Protein AF-0000000080790139 (afdb_homodimer)

Structure (mmCIF, N/CA/C/O backbone):
data_AF-0000000080790139-model_v1
#
loop_
_entity.id
_entity.type
_entity.pdbx_description
1 polymer 'Uncharacterized protein'
#
loop_
_atom_site.group_PDB
_atom_site.id
_atom_site.type_symbol
_atom_site.label_atom_id
_atom_site.label_alt_id
_atom_site.label_comp_id
_atom_site.label_asym_id
_atom_site.label_entity_id
_atom_site.label_seq_id
_atom_site.pdbx_PDB_ins_code
_atom_site.Cartn_x
_atom_site.Cartn_y
_atom_site.Cartn_z
_atom_site.occupancy
_atom_site.B_iso_or_equiv
_atom_site.auth_seq_id
_atom_site.auth_comp_id
_atom_site.auth_asym_id
_atom_site.auth_atom_id
_atom_site.pdbx_PDB_model_num
ATOM 1 N N . MET A 1 1 ? -7.5 -1.085 -24.812 1 80 1 MET A N 1
ATOM 2 C CA . MET A 1 1 ? -7.398 -0.129 -23.719 1 80 1 MET A CA 1
ATOM 3 C C . MET A 1 1 ? -8.695 -0.076 -22.922 1 80 1 MET A C 1
ATOM 5 O O . MET A 1 1 ? -9.781 -0.096 -23.5 1 80 1 MET A O 1
ATOM 9 N N . TYR A 1 2 ? -8.594 -0.222 -21.641 1 86.31 2 TYR A N 1
ATOM 10 C CA . TYR A 1 2 ? -9.727 -0.122 -20.719 1 86.31 2 TYR A CA 1
ATOM 11 C C . TYR A 1 2 ? -9.469 0.926 -19.641 1 86.31 2 TYR A C 1
ATOM 13 O O . TYR A 1 2 ? -8.352 1.053 -19.156 1 86.31 2 TYR A O 1
ATOM 21 N N . SER A 1 3 ? -10.469 1.727 -19.391 1 89.31 3 SER A N 1
ATOM 22 C CA . SER A 1 3 ? -10.359 2.703 -18.312 1 89.31 3 SER A CA 1
ATOM 23 C C . SER A 1 3 ? -11.648 2.775 -17.5 1 89.31 3 SER A C 1
ATOM 25 O O . SER A 1 3 ? -12.727 2.49 -18.016 1 89.31 3 SER A O 1
ATOM 27 N N . THR A 1 4 ? -11.484 2.992 -16.281 1 90.75 4 THR A N 1
ATOM 28 C CA . THR A 1 4 ? -12.633 3.152 -15.383 1 90.75 4 THR A CA 1
ATOM 29 C C . THR A 1 4 ? -12.312 4.137 -14.266 1 90.75 4 THR A C 1
ATOM 31 O O . THR A 1 4 ? -11.188 4.641 -14.172 1 90.75 4 THR A O 1
ATOM 34 N N . GLU A 1 5 ? -13.375 4.438 -13.555 1 92.81 5 GLU A N 1
ATOM 35 C CA . GLU A 1 5 ? -13.234 5.34 -12.414 1 92.81 5 GLU A CA 1
ATOM 36 C C . GLU A 1 5 ? -13.875 4.754 -11.164 1 92.81 5 GLU A C 1
ATOM 38 O O . GLU A 1 5 ? -14.945 4.148 -11.234 1 92.81 5 GLU A O 1
ATOM 43 N N . LEU A 1 6 ? -13.125 4.895 -10.086 1 91.31 6 LEU A N 1
ATOM 44 C CA . LEU A 1 6 ? -13.609 4.457 -8.773 1 91.31 6 LEU A CA 1
ATOM 45 C C . LEU A 1 6 ? -13.508 5.586 -7.754 1 91.31 6 LEU A C 1
ATOM 47 O O . LEU A 1 6 ? -12.625 6.445 -7.859 1 91.31 6 LEU A O 1
ATOM 51 N N . VAL A 1 7 ? -14.43 5.535 -6.824 1 90.19 7 VAL A N 1
ATOM 52 C CA . VAL A 1 7 ? -14.32 6.441 -5.688 1 90.19 7 VAL A CA 1
ATOM 53 C C . VAL A 1 7 ? -13.938 5.652 -4.438 1 90.19 7 VAL A C 1
ATOM 55 O O . VAL A 1 7 ? -14.602 4.68 -4.078 1 90.19 7 VAL A O 1
ATOM 58 N N . ILE A 1 8 ? -12.891 6.043 -3.898 1 90.5 8 ILE A N 1
ATOM 59 C CA . ILE A 1 8 ? -12.383 5.398 -2.693 1 90.5 8 ILE A CA 1
ATOM 60 C C . ILE A 1 8 ? -12.508 6.348 -1.506 1 90.5 8 ILE A C 1
ATOM 62 O O . ILE A 1 8 ? -12.047 7.492 -1.565 1 90.5 8 ILE A O 1
ATOM 66 N N . ASN A 1 9 ? -13.125 5.812 -0.47 1 83.25 9 ASN A N 1
ATOM 67 C CA . ASN A 1 9 ? -13.289 6.617 0.737 1 83.25 9 ASN A CA 1
ATOM 68 C C . ASN A 1 9 ? -12.016 6.609 1.588 1 83.25 9 ASN A C 1
ATOM 70 O O . ASN A 1 9 ? -12 6.02 2.67 1 83.25 9 ASN A O 1
ATOM 74 N N . ALA A 1 10 ? -11.016 7.27 1.133 1 84.31 10 ALA A N 1
ATOM 75 C CA . ALA A 1 10 ? -9.719 7.402 1.793 1 84.31 10 ALA A CA 1
ATOM 76 C C . ALA A 1 10 ? -8.945 8.594 1.243 1 84.31 10 ALA A C 1
ATOM 78 O O . ALA A 1 10 ? -9.117 8.977 0.083 1 84.31 10 ALA A O 1
ATOM 79 N N . PRO A 1 11 ? -8.117 9.156 2.102 1 79.44 11 PRO A N 1
ATOM 80 C CA . PRO A 1 11 ? -7.27 10.234 1.588 1 79.44 11 PRO A CA 1
ATOM 81 C C . PRO A 1 11 ? -6.367 9.773 0.442 1 79.44 11 PRO A C 1
ATOM 83 O O . PRO A 1 11 ? -5.863 8.648 0.46 1 79.44 11 PRO A O 1
ATOM 86 N N . THR A 1 12 ? -6.16 10.578 -0.529 1 81.25 12 THR A N 1
ATOM 87 C CA . THR A 1 12 ? -5.43 10.25 -1.748 1 81.25 12 THR A CA 1
ATOM 88 C C . THR A 1 12 ? -4.02 9.773 -1.42 1 81.25 12 THR A C 1
ATOM 90 O O . THR A 1 12 ? -3.504 8.852 -2.061 1 81.25 12 THR A O 1
ATOM 93 N N . PHE A 1 13 ? -3.402 10.453 -0.404 1 78.94 13 PHE A N 1
ATOM 94 C CA . PHE A 1 13 ? -2.037 10.07 -0.062 1 78.94 13 PHE A CA 1
ATOM 95 C C . PHE A 1 13 ? -1.979 8.609 0.381 1 78.94 13 PHE A C 1
ATOM 97 O O . PHE A 1 13 ? -1.03 7.895 0.051 1 78.94 13 PHE A O 1
ATOM 104 N N . PHE A 1 14 ? -2.957 8.172 1.134 1 85.25 14 PHE A N 1
ATOM 105 C CA . PHE A 1 14 ? -2.979 6.789 1.594 1 85.25 14 PHE A CA 1
ATOM 106 C C . PHE A 1 14 ? -3.234 5.836 0.432 1 85.25 14 PHE A C 1
ATOM 108 O O . PHE A 1 14 ? -2.58 4.797 0.317 1 85.25 14 PHE A O 1
ATOM 115 N N . VAL A 1 15 ? -4.137 6.254 -0.451 1 88.69 15 VAL A N 1
ATOM 116 C CA . VAL A 1 15 ? -4.43 5.445 -1.629 1 88.69 15 VAL A CA 1
ATOM 117 C C . VAL A 1 15 ? -3.174 5.297 -2.484 1 88.69 15 VAL A C 1
ATOM 119 O O . VAL A 1 15 ? -2.863 4.203 -2.961 1 88.69 15 VAL A O 1
ATOM 122 N N . ARG A 1 16 ? -2.463 6.348 -2.664 1 89.25 16 ARG A N 1
ATOM 123 C CA . ARG A 1 16 ? -1.23 6.32 -3.443 1 89.25 16 ARG A CA 1
ATOM 124 C C . ARG A 1 16 ? -0.221 5.348 -2.838 1 89.25 16 ARG A C 1
ATOM 126 O O . ARG A 1 16 ? 0.409 4.57 -3.559 1 89.25 16 ARG A O 1
ATOM 133 N N . LYS A 1 17 ? -0.085 5.406 -1.497 1 88.62 17 LYS A N 1
ATOM 134 C CA . LYS A 1 17 ? 0.875 4.527 -0.835 1 88.62 17 LYS A CA 1
ATOM 135 C C . LYS A 1 17 ? 0.543 3.059 -1.091 1 88.62 17 LYS A C 1
ATOM 137 O O . LYS A 1 17 ? 1.435 2.258 -1.38 1 88.62 17 LYS A O 1
ATOM 142 N N . ILE A 1 18 ? -0.717 2.76 -0.992 1 91.69 18 ILE A N 1
ATOM 143 C CA . ILE A 1 18 ? -1.156 1.386 -1.211 1 91.69 18 ILE A CA 1
ATOM 144 C C . ILE A 1 18 ? -0.842 0.967 -2.646 1 91.69 18 ILE A C 1
ATOM 146 O O . ILE A 1 18 ? -0.324 -0.128 -2.879 1 91.69 18 ILE A O 1
ATOM 150 N N . LEU A 1 19 ? -1.04 1.888 -3.555 1 93.88 19 LEU A N 1
ATOM 151 C CA . LEU A 1 19 ? -0.885 1.569 -4.969 1 93.88 19 LEU A CA 1
ATOM 152 C C . LEU A 1 19 ? 0.586 1.576 -5.371 1 93.88 19 LEU A C 1
ATOM 154 O O . LEU A 1 19 ? 0.952 1.033 -6.418 1 93.88 19 LEU A O 1
ATOM 158 N N . MET A 1 20 ? 1.396 2.211 -4.633 1 93.5 20 MET A N 1
ATOM 159 C CA . MET A 1 20 ? 2.83 2.258 -4.902 1 93.5 20 MET A CA 1
ATOM 160 C C . MET A 1 20 ? 3.516 0.981 -4.43 1 93.5 20 MET A C 1
ATOM 162 O O . MET A 1 20 ? 4.703 0.773 -4.691 1 93.5 20 MET A O 1
ATOM 166 N N . ASP A 1 21 ? 2.824 0.181 -3.717 1 95.06 21 ASP A N 1
ATOM 167 C CA . ASP A 1 21 ? 3.35 -1.085 -3.217 1 95.06 21 ASP A CA 1
ATOM 168 C C . ASP A 1 21 ? 3.232 -2.184 -4.27 1 95.06 21 ASP A C 1
ATOM 170 O O . ASP A 1 21 ? 2.143 -2.707 -4.512 1 95.06 21 ASP A O 1
ATOM 174 N N . PRO A 1 22 ? 4.344 -2.621 -4.852 1 96.38 22 PRO A N 1
ATOM 175 C CA . PRO A 1 22 ? 4.254 -3.629 -5.91 1 96.38 22 PRO A CA 1
ATOM 176 C C . PRO A 1 22 ? 3.768 -4.984 -5.398 1 96.38 22 PRO A C 1
ATOM 178 O O . PRO A 1 22 ? 3.18 -5.762 -6.152 1 96.38 22 PRO A O 1
ATOM 181 N N . MET A 1 23 ? 4.016 -5.285 -4.109 1 96.12 23 MET A N 1
ATOM 182 C CA . MET A 1 23 ? 3.52 -6.535 -3.541 1 96.12 23 MET A CA 1
ATOM 183 C C . MET A 1 23 ? 1.999 -6.508 -3.418 1 96.12 23 MET A C 1
ATOM 185 O O . MET A 1 23 ? 1.334 -7.516 -3.672 1 96.12 23 MET A O 1
ATOM 189 N N . PHE A 1 24 ? 1.471 -5.367 -3.062 1 95.31 24 PHE A N 1
ATOM 190 C CA . PHE A 1 24 ? 0.022 -5.211 -3.006 1 95.31 24 PHE A CA 1
ATOM 191 C C . PHE A 1 24 ? -0.591 -5.344 -4.395 1 95.31 24 PHE A C 1
ATOM 193 O O . PHE A 1 24 ? -1.591 -6.043 -4.574 1 95.31 24 PHE A O 1
ATOM 200 N N . VAL A 1 25 ? 0.014 -4.652 -5.375 1 96.06 25 VAL A N 1
ATOM 201 C CA . VAL A 1 25 ? -0.519 -4.648 -6.734 1 96.06 25 VAL A CA 1
ATOM 202 C C . VAL A 1 25 ? -0.478 -6.062 -7.309 1 96.06 25 VAL A C 1
ATOM 204 O O . VAL A 1 25 ? -1.449 -6.52 -7.914 1 96.06 25 VAL A O 1
ATOM 207 N N . SER A 1 26 ? 0.612 -6.688 -7.113 1 95.69 26 SER A N 1
ATOM 208 C CA . SER A 1 26 ? 0.727 -8.062 -7.594 1 95.69 26 SER A CA 1
ATOM 209 C C . SER A 1 26 ? -0.292 -8.969 -6.914 1 95.69 26 SER A C 1
ATOM 211 O O . SER A 1 26 ? -1.008 -9.719 -7.582 1 95.69 26 SER A O 1
ATOM 213 N N . GLY A 1 27 ? -0.429 -8.906 -5.617 1 95.44 27 GLY A N 1
ATOM 214 C CA . GLY A 1 27 ? -1.361 -9.742 -4.879 1 95.44 27 GLY A CA 1
ATOM 215 C C . GLY A 1 27 ? -2.811 -9.477 -5.238 1 95.44 27 GLY A C 1
ATOM 216 O O . GLY A 1 27 ? -3.6 -10.414 -5.379 1 95.44 27 GLY A O 1
ATOM 217 N N . THR A 1 28 ? -3.123 -8.266 -5.371 1 94.81 28 THR A N 1
ATOM 218 C CA . THR A 1 28 ? -4.496 -7.871 -5.668 1 94.81 28 THR A CA 1
ATOM 219 C C . THR A 1 28 ? -4.879 -8.273 -7.09 1 94.81 28 THR A C 1
ATOM 221 O O . THR A 1 28 ? -6.039 -8.594 -7.363 1 94.81 28 THR A O 1
ATOM 224 N N . SER A 1 29 ? -3.912 -8.266 -7.969 1 92.25 29 SER A N 1
ATOM 225 C CA . SER A 1 29 ? -4.184 -8.617 -9.359 1 92.25 29 SER A CA 1
ATOM 226 C C . SER A 1 29 ? -4.598 -10.078 -9.484 1 92.25 29 SER A C 1
ATOM 228 O O . SER A 1 29 ? -5.348 -10.445 -10.391 1 92.25 29 SER A O 1
ATOM 230 N N . GLY A 1 30 ? -3.99 -10.922 -8.656 1 89.31 30 GLY A N 1
ATOM 231 C CA . GLY A 1 30 ? -4.234 -12.359 -8.734 1 89.31 30 GLY A CA 1
ATOM 232 C C . GLY A 1 30 ? -3.543 -13.023 -9.906 1 89.31 30 GLY A C 1
ATOM 233 O O . GLY A 1 30 ? -3.621 -14.242 -10.07 1 89.31 30 GLY A O 1
ATOM 234 N N . HIS A 1 31 ? -2.818 -12.273 -10.703 1 90.94 31 HIS A N 1
ATOM 235 C CA . HIS A 1 31 ? -2.287 -12.789 -11.953 1 90.94 31 HIS A CA 1
ATOM 236 C C . HIS A 1 31 ? -0.776 -12.586 -12.039 1 90.94 31 HIS A C 1
ATOM 238 O O . HIS A 1 31 ? -0.147 -12.977 -13.023 1 90.94 31 HIS A O 1
ATOM 244 N N . ILE A 1 32 ? -0.239 -11.953 -11.094 1 93.06 32 ILE A N 1
ATOM 245 C CA . ILE A 1 32 ? 1.183 -11.625 -11.078 1 93.06 32 ILE A CA 1
ATOM 246 C C . ILE A 1 32 ? 1.818 -12.141 -9.789 1 93.06 32 ILE A C 1
ATOM 248 O O . ILE A 1 32 ? 1.35 -11.828 -8.688 1 93.06 32 ILE A O 1
ATOM 252 N N . ALA A 1 33 ? 2.783 -12.898 -9.906 1 93.5 33 ALA A N 1
ATOM 253 C CA . ALA A 1 33 ? 3.568 -13.336 -8.758 1 93.5 33 ALA A CA 1
ATOM 254 C C . ALA A 1 33 ? 5.031 -12.93 -8.906 1 93.5 33 ALA A C 1
ATOM 256 O O . ALA A 1 33 ? 5.719 -13.398 -9.828 1 93.5 33 ALA A O 1
ATOM 257 N N . ILE A 1 34 ? 5.508 -12.141 -8.055 1 94.75 34 ILE A N 1
ATOM 258 C CA . ILE A 1 34 ? 6.883 -11.664 -8.125 1 94.75 34 ILE A CA 1
ATOM 259 C C . ILE A 1 34 ? 7.836 -12.766 -7.672 1 94.75 34 ILE A C 1
ATOM 261 O O . ILE A 1 34 ? 7.746 -13.25 -6.543 1 94.75 34 ILE A O 1
ATOM 265 N N . LEU A 1 35 ? 8.75 -13.094 -8.57 1 91.75 35 LEU A N 1
ATOM 266 C CA . LEU A 1 35 ? 9.656 -14.211 -8.328 1 91.75 35 LEU A CA 1
ATOM 267 C C . LEU A 1 35 ? 11.047 -13.703 -7.934 1 91.75 35 LEU A C 1
ATOM 269 O O . LEU A 1 35 ? 11.719 -14.312 -7.105 1 91.75 35 LEU A O 1
ATOM 273 N N . LYS A 1 36 ? 11.43 -12.656 -8.594 1 93.69 36 LYS A N 1
ATOM 274 C CA . LYS A 1 36 ? 12.773 -12.125 -8.398 1 93.69 36 LYS A CA 1
ATOM 275 C C . LYS A 1 36 ? 12.758 -10.609 -8.297 1 93.69 36 LYS A C 1
ATOM 277 O O . LYS A 1 36 ? 11.898 -9.945 -8.891 1 93.69 36 LYS A O 1
ATOM 282 N N . PHE A 1 37 ? 13.68 -10.102 -7.559 1 96.19 37 PHE A N 1
ATOM 283 C CA . PHE A 1 37 ? 13.844 -8.664 -7.355 1 96.19 37 PHE A CA 1
ATOM 284 C C . PHE A 1 37 ? 15.133 -8.172 -8 1 96.19 37 PHE A C 1
ATOM 286 O O . PHE A 1 37 ? 16.188 -8.766 -7.812 1 96.19 37 PHE A O 1
ATOM 293 N N . LYS A 1 38 ? 15.031 -7.148 -8.727 1 96.25 38 LYS A N 1
ATOM 294 C CA . LYS A 1 38 ? 16.234 -6.582 -9.336 1 96.25 38 LYS A CA 1
ATOM 295 C C . LYS A 1 38 ? 17.047 -5.797 -8.312 1 96.25 38 LYS A C 1
ATOM 297 O O . LYS A 1 38 ? 16.547 -4.859 -7.691 1 96.25 38 LYS A O 1
ATOM 302 N N . ASP A 1 39 ? 18.203 -6.18 -8.117 1 94.56 39 ASP A N 1
ATOM 303 C CA . ASP A 1 39 ? 19.188 -5.348 -7.422 1 94.56 39 ASP A CA 1
ATOM 304 C C . ASP A 1 39 ? 19.875 -4.383 -8.391 1 94.56 39 ASP A C 1
ATOM 306 O O . ASP A 1 39 ? 20.75 -4.781 -9.148 1 94.56 39 ASP A O 1
ATOM 310 N N . LYS A 1 40 ? 19.516 -3.273 -8.312 1 86.69 40 LYS A N 1
ATOM 311 C CA . LYS A 1 40 ? 19.984 -2.293 -9.289 1 86.69 40 LYS A CA 1
ATOM 312 C C . LYS A 1 40 ? 21.469 -1.987 -9.094 1 86.69 40 LYS A C 1
ATOM 314 O O . LYS A 1 40 ? 22.172 -1.688 -10.055 1 86.69 40 LYS A O 1
ATOM 319 N N . GLN A 1 41 ? 21.938 -2.033 -7.91 1 87.38 41 GLN A N 1
ATOM 320 C CA . GLN A 1 41 ? 23.344 -1.774 -7.633 1 87.38 41 GLN A CA 1
ATOM 321 C C . GLN A 1 41 ? 24.234 -2.867 -8.227 1 87.38 41 GLN A C 1
ATOM 323 O O . GLN A 1 41 ? 25.266 -2.572 -8.852 1 87.38 41 GLN A O 1
ATOM 328 N N . LYS A 1 42 ? 23.844 -4.051 -8.086 1 92.25 42 LYS A N 1
ATOM 329 C CA . LYS A 1 42 ? 24.625 -5.184 -8.586 1 92.25 42 LYS A CA 1
ATOM 330 C C . LYS A 1 42 ? 24.172 -5.574 -9.992 1 92.25 42 LYS A C 1
ATOM 332 O O . LYS A 1 42 ? 24.812 -6.414 -10.633 1 92.25 42 LYS A O 1
ATOM 337 N N . ASN A 1 43 ? 23.141 -5.047 -10.461 1 93.06 43 ASN A N 1
ATOM 338 C CA . ASN A 1 43 ? 22.562 -5.332 -11.766 1 93.06 43 ASN A CA 1
ATOM 339 C C . ASN A 1 43 ? 22.266 -6.82 -11.938 1 93.06 43 ASN A C 1
ATOM 341 O O . ASN A 1 43 ? 22.672 -7.434 -12.922 1 93.06 43 ASN A O 1
ATOM 345 N N . GLU A 1 44 ? 21.641 -7.395 -10.906 1 95.69 44 GLU A N 1
ATOM 346 C CA . GLU A 1 44 ? 21.25 -8.805 -10.922 1 95.69 44 GLU A CA 1
ATOM 347 C C . GLU A 1 44 ? 19.859 -9 -10.336 1 95.69 44 GLU A C 1
ATOM 349 O O . GLU A 1 44 ? 19.375 -8.164 -9.562 1 95.69 44 GLU A O 1
ATOM 354 N N . TYR A 1 45 ? 19.266 -10.055 -10.789 1 94.69 45 TYR A N 1
ATOM 355 C CA . TYR A 1 45 ? 17.984 -10.445 -10.188 1 94.69 45 TYR A CA 1
ATOM 356 C C . TYR A 1 45 ? 18.203 -11.414 -9.031 1 94.69 45 TYR A C 1
ATOM 358 O O . TYR A 1 45 ? 18.812 -12.477 -9.211 1 94.69 45 TYR A O 1
ATOM 366 N N . LEU A 1 46 ? 17.734 -10.992 -7.871 1 93.75 46 LEU A N 1
ATOM 367 C CA . LEU A 1 46 ? 17.844 -11.805 -6.664 1 93.75 46 LEU A CA 1
ATOM 368 C C . LEU A 1 46 ? 16.641 -12.734 -6.531 1 93.75 46 LEU A C 1
ATOM 370 O O . LEU A 1 46 ? 15.492 -12.312 -6.691 1 93.75 46 LEU A O 1
ATOM 374 N N . ALA A 1 47 ? 16.891 -14 -6.277 1 87.94 47 ALA A N 1
ATOM 375 C CA . ALA A 1 47 ? 15.867 -15.023 -6.078 1 87.94 47 ALA A CA 1
ATOM 376 C C . ALA A 1 47 ? 16.172 -15.883 -4.859 1 87.94 47 ALA A C 1
ATOM 378 O O . ALA A 1 47 ? 17.297 -15.875 -4.355 1 87.94 47 ALA A O 1
ATOM 379 N N . GLY A 1 48 ? 15.141 -16.578 -4.34 1 84.25 48 GLY A N 1
ATOM 380 C CA . GLY A 1 48 ? 15.359 -17.453 -3.199 1 84.25 48 GLY A CA 1
ATOM 381 C C . GLY A 1 48 ? 15.906 -16.719 -1.987 1 84.25 48 GLY A C 1
ATOM 382 O O . GLY A 1 48 ? 15.422 -15.641 -1.635 1 84.25 48 GLY A O 1
ATOM 383 N N . ASP A 1 49 ? 16.891 -17.25 -1.419 1 86 49 ASP A N 1
ATOM 384 C CA . ASP A 1 49 ? 17.438 -16.719 -0.176 1 86 49 ASP A CA 1
ATOM 385 C C . ASP A 1 49 ? 18.188 -15.414 -0.43 1 86 49 ASP A C 1
ATOM 387 O O . ASP A 1 49 ? 18.422 -14.633 0.497 1 86 49 ASP A O 1
ATOM 391 N N . LYS A 1 50 ? 18.531 -15.172 -1.631 1 90.75 50 LYS A N 1
ATOM 392 C CA . LYS A 1 50 ? 19.297 -13.977 -1.962 1 90.75 50 LYS A CA 1
ATOM 393 C C . LYS A 1 50 ? 18.422 -12.727 -1.883 1 90.75 50 LYS A C 1
ATOM 395 O O . LYS A 1 50 ? 18.938 -11.602 -1.86 1 90.75 50 LYS A O 1
ATOM 400 N N . ILE A 1 51 ? 17.156 -12.898 -1.877 1 91.12 51 ILE A N 1
ATOM 401 C CA . ILE A 1 51 ? 16.234 -11.766 -1.785 1 91.12 51 ILE A CA 1
ATOM 402 C C . ILE A 1 51 ? 16.547 -10.953 -0.532 1 91.12 51 ILE A C 1
ATOM 404 O O . ILE A 1 51 ? 16.438 -9.727 -0.54 1 91.12 51 ILE A O 1
ATOM 408 N N . ARG A 1 52 ? 16.969 -11.562 0.521 1 92.12 52 ARG A N 1
ATOM 409 C CA . ARG A 1 52 ? 17.25 -10.906 1.795 1 92.12 52 ARG A CA 1
ATOM 410 C C . ARG A 1 52 ? 18.422 -9.938 1.667 1 92.12 52 ARG A C 1
ATOM 412 O O . ARG A 1 52 ? 18.609 -9.07 2.525 1 92.12 52 ARG A O 1
ATOM 419 N N . GLU A 1 53 ? 19.125 -10.039 0.587 1 92.19 53 GLU A N 1
ATOM 420 C CA . GLU A 1 53 ? 20.281 -9.172 0.369 1 92.19 53 GLU A CA 1
ATOM 421 C C . GLU A 1 53 ? 19.859 -7.824 -0.212 1 92.19 53 GLU A C 1
ATOM 423 O O . GLU A 1 53 ? 20.672 -6.898 -0.301 1 92.19 53 GLU A O 1
ATOM 428 N N . LEU A 1 54 ? 18.656 -7.773 -0.606 1 92.31 54 LEU A N 1
ATOM 429 C CA . LEU A 1 54 ? 18.172 -6.512 -1.152 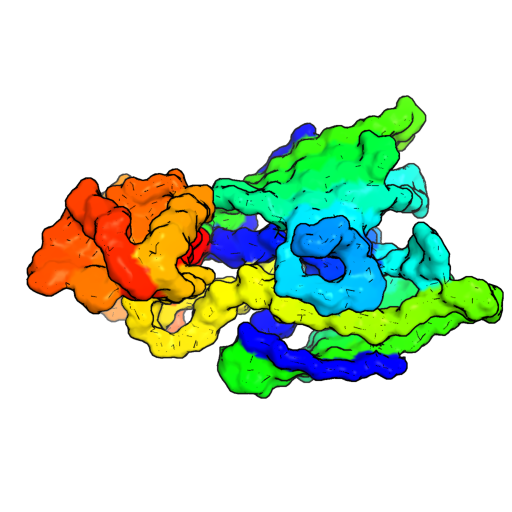1 92.31 54 LEU A CA 1
ATOM 430 C C . LEU A 1 54 ? 18.391 -5.371 -0.163 1 92.31 54 LEU A C 1
ATOM 432 O O . LEU A 1 54 ? 18.047 -5.492 1.017 1 92.31 54 LEU A O 1
ATOM 436 N N . SER A 1 55 ? 18.891 -4.25 -0.597 1 87.69 55 SER A N 1
ATOM 437 C CA . SER A 1 55 ? 19.25 -3.166 0.308 1 87.69 55 SER A CA 1
ATOM 438 C C . SER A 1 55 ? 18.328 -1.969 0.134 1 87.69 55 SER A C 1
ATOM 440 O O . SER A 1 55 ? 18.281 -1.078 0.986 1 87.69 55 SER A O 1
ATOM 442 N N . ALA A 1 56 ? 17.656 -1.927 -0.963 1 89.19 56 ALA A N 1
ATOM 443 C CA . ALA A 1 56 ? 16.703 -0.854 -1.239 1 89.19 56 ALA A CA 1
ATOM 444 C C . ALA A 1 56 ? 15.523 -1.359 -2.076 1 89.19 56 ALA A C 1
ATOM 446 O O . ALA A 1 56 ? 15.648 -2.367 -2.777 1 89.19 56 ALA A O 1
ATOM 447 N N . PRO A 1 57 ? 14.422 -0.674 -1.995 1 89.44 57 PRO A N 1
ATOM 448 C CA . PRO A 1 57 ? 13.305 -1.07 -2.854 1 89.44 57 PRO A CA 1
ATOM 449 C C . PRO A 1 57 ? 13.656 -1.026 -4.34 1 89.44 57 PRO A C 1
ATOM 451 O O . PRO A 1 57 ? 14.453 -0.185 -4.762 1 89.44 57 PRO A O 1
ATOM 454 N N . THR A 1 58 ? 13.141 -1.969 -5.039 1 93.69 58 THR A N 1
ATOM 455 C CA . THR A 1 58 ? 13.297 -1.976 -6.488 1 93.69 58 THR A CA 1
ATOM 456 C C . THR A 1 58 ? 11.945 -1.87 -7.18 1 93.69 58 THR A C 1
ATOM 458 O O . THR A 1 58 ? 10.898 -2.031 -6.543 1 93.69 58 THR A O 1
ATOM 461 N N . ASP A 1 59 ? 11.969 -1.435 -8.406 1 93.94 59 ASP A N 1
ATOM 462 C CA . ASP A 1 59 ? 10.758 -1.312 -9.219 1 93.94 59 ASP A CA 1
ATOM 463 C C . ASP A 1 59 ? 10.82 -2.221 -10.445 1 93.94 59 ASP A C 1
ATOM 465 O O . ASP A 1 59 ? 10.094 -2.01 -11.414 1 93.94 59 ASP A O 1
ATOM 469 N N . GLU A 1 60 ? 11.734 -3.094 -10.43 1 97 60 GLU A N 1
ATOM 470 C CA . GLU A 1 60 ? 11.891 -4.059 -11.516 1 97 60 GLU A CA 1
ATOM 471 C C . GLU A 1 60 ? 11.945 -5.488 -10.977 1 97 60 GLU A C 1
ATOM 473 O O . GLU A 1 60 ? 12.711 -5.781 -10.055 1 97 60 GLU A O 1
ATOM 478 N N . PHE A 1 61 ? 11.172 -6.348 -11.609 1 97.56 61 PHE A N 1
ATOM 479 C CA . PHE A 1 61 ? 11 -7.711 -11.117 1 97.56 61 PHE A CA 1
ATOM 480 C C . PHE A 1 61 ? 10.914 -8.695 -12.273 1 97.56 61 PHE A C 1
ATOM 482 O O . PHE A 1 61 ? 10.641 -8.312 -13.406 1 97.56 61 PHE A O 1
ATOM 489 N N . ILE A 1 62 ? 11.266 -9.898 -11.992 1 96.19 62 ILE A N 1
ATOM 490 C CA . ILE A 1 62 ? 10.773 -11.016 -12.789 1 96.19 62 ILE A CA 1
ATOM 491 C C . ILE A 1 62 ? 9.547 -11.625 -12.125 1 96.19 62 ILE A C 1
ATOM 493 O O . ILE A 1 62 ? 9.562 -11.93 -10.93 1 96.19 62 ILE A O 1
ATOM 497 N N . ALA A 1 63 ? 8.508 -11.711 -12.875 1 95.44 63 ALA A N 1
ATOM 498 C CA . ALA A 1 63 ? 7.246 -12.195 -12.328 1 95.44 63 ALA A CA 1
ATOM 499 C C . ALA A 1 63 ? 6.719 -13.375 -13.141 1 95.44 63 ALA A C 1
ATOM 501 O O . ALA A 1 63 ? 7.109 -13.57 -14.289 1 95.44 63 ALA A O 1
ATOM 502 N N . LEU A 1 64 ? 5.945 -14.18 -12.469 1 93.25 64 LEU A N 1
ATOM 503 C CA . LEU A 1 64 ? 5.117 -15.188 -13.133 1 93.25 64 LEU A CA 1
ATOM 504 C C . LEU A 1 64 ? 3.732 -14.625 -13.445 1 93.25 64 LEU A C 1
ATOM 506 O O . LEU A 1 64 ? 3.045 -14.133 -12.547 1 93.25 64 LEU A O 1
ATOM 510 N N . TYR A 1 65 ? 3.41 -14.68 -14.664 1 90.88 65 TYR A N 1
ATOM 511 C CA . TYR A 1 65 ? 2.066 -14.297 -15.086 1 90.88 65 TYR A CA 1
ATOM 512 C C . TYR A 1 65 ? 1.155 -15.516 -15.172 1 90.88 65 TYR A C 1
ATOM 514 O O . TYR A 1 65 ? 1.492 -16.5 -15.828 1 90.88 65 TYR A O 1
ATOM 522 N N . ILE A 1 66 ? 0.095 -15.43 -14.477 1 89.12 66 ILE A N 1
ATOM 523 C CA . ILE A 1 66 ? -0.901 -16.5 -14.398 1 89.12 66 ILE A CA 1
ATOM 524 C C . ILE A 1 66 ? -2.094 -16.156 -15.289 1 89.12 66 ILE A C 1
ATOM 526 O O . ILE A 1 66 ? -2.896 -15.281 -14.953 1 89.12 66 ILE A O 1
ATOM 530 N N . LEU A 1 67 ? -2.18 -16.812 -16.406 1 79.94 67 LEU A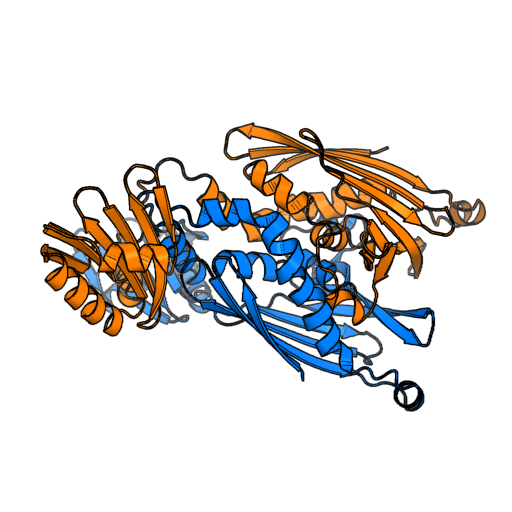 N 1
ATOM 531 C CA . LEU A 1 67 ? -3.188 -16.516 -17.406 1 79.94 67 LEU A CA 1
ATOM 532 C C . LEU A 1 67 ? -4.215 -17.625 -17.516 1 79.94 67 LEU A C 1
ATOM 534 O O . LEU A 1 67 ? -3.869 -18.812 -17.406 1 79.94 67 LEU A O 1
ATOM 538 N N . LEU A 1 68 ? -5.477 -17.219 -17.391 1 66 68 LEU A N 1
ATOM 539 C CA . LEU A 1 68 ? -6.527 -18.219 -17.516 1 66 68 LEU A CA 1
ATOM 540 C C . LEU A 1 68 ? -6.652 -18.703 -18.953 1 66 68 LEU A C 1
ATOM 542 O O . LEU A 1 68 ? -6.703 -17.891 -19.875 1 66 68 LEU A O 1
ATOM 546 N N . LYS A 1 69 ? -6.336 -19.828 -19.266 1 56.88 69 LYS A N 1
ATOM 547 C CA . LYS A 1 69 ? -6.613 -20.359 -20.594 1 56.88 69 LYS A CA 1
ATOM 548 C C . LYS A 1 69 ? -8.062 -20.812 -20.719 1 56.88 69 LYS A C 1
ATOM 550 O O . LYS A 1 69 ? -8.898 -20.469 -19.875 1 56.88 69 LYS A O 1
ATOM 555 N N . THR A 1 70 ? -8.32 -21.922 -21.547 1 47.16 70 THR A N 1
ATOM 556 C CA . THR A 1 70 ? -9.625 -22.516 -21.797 1 47.16 70 THR A CA 1
ATOM 557 C C . THR A 1 70 ? -10.188 -23.125 -20.516 1 47.16 70 THR A C 1
ATOM 559 O O . THR A 1 70 ? -9.547 -23.062 -19.453 1 47.16 70 THR A O 1
ATOM 562 N N . ASN A 1 71 ? -11.18 -24.047 -20.406 1 49.69 71 ASN A N 1
ATOM 563 C CA . ASN A 1 71 ? -12.141 -24.641 -19.484 1 49.69 71 ASN A CA 1
ATOM 564 C C . ASN A 1 71 ? -11.484 -25.031 -18.156 1 49.69 71 ASN A C 1
ATOM 566 O O . ASN A 1 71 ? -12.172 -25.391 -17.203 1 49.69 71 ASN A O 1
ATOM 570 N N . LYS A 1 72 ? -10.188 -25.203 -17.938 1 55.53 72 LYS A N 1
ATOM 571 C CA . LYS A 1 72 ? -9.836 -25.734 -16.625 1 55.53 72 LYS A CA 1
ATOM 572 C C . LYS A 1 72 ? -8.352 -25.5 -16.328 1 55.53 72 LYS A C 1
ATOM 574 O O . LYS A 1 72 ? -7.887 -25.781 -15.219 1 55.53 72 LYS A O 1
ATOM 579 N N . ASP A 1 73 ? -7.559 -24.844 -17.312 1 64.31 73 ASP A N 1
ATOM 580 C CA . ASP A 1 73 ? -6.121 -24.906 -17.062 1 64.31 73 ASP A CA 1
ATOM 581 C C . ASP A 1 73 ? -5.504 -23.5 -17.109 1 64.31 73 ASP A C 1
ATOM 583 O O . ASP A 1 73 ? -5.996 -22.625 -17.828 1 64.31 73 ASP A O 1
ATOM 587 N N . PHE A 1 74 ? -4.566 -23.203 -16.188 1 74.94 74 PHE A N 1
ATOM 588 C CA . PHE A 1 74 ? -3.801 -21.969 -16.156 1 74.94 74 PHE A CA 1
ATOM 589 C C . PHE A 1 74 ? -2.508 -22.094 -16.953 1 74.94 74 PHE A C 1
ATOM 591 O O . PHE A 1 74 ? -1.941 -23.188 -17.047 1 74.94 74 PHE A O 1
ATOM 598 N N . LYS A 1 75 ? -2.291 -21.109 -17.688 1 80.06 75 LYS A N 1
ATOM 599 C CA . LYS A 1 75 ? -0.977 -20.969 -18.312 1 80.06 75 LYS A CA 1
ATOM 600 C C . LYS A 1 75 ? -0.075 -20.047 -17.5 1 80.06 75 LYS A C 1
ATOM 602 O O . LYS A 1 75 ? -0.526 -19.016 -17 1 80.06 75 LYS A O 1
ATOM 607 N N . TYR A 1 76 ? 1.186 -20.469 -17.469 1 84.75 76 TYR A N 1
ATOM 608 C CA . TYR A 1 76 ? 2.158 -19.703 -16.688 1 84.75 76 TYR A CA 1
ATOM 609 C C . TYR A 1 76 ? 3.328 -19.266 -17.562 1 84.75 76 TYR A C 1
ATOM 611 O O . TYR A 1 76 ? 3.885 -20.062 -18.312 1 84.75 76 TYR A O 1
ATOM 619 N N . GLU A 1 77 ? 3.6 -18 -17.516 1 88.75 77 GLU A N 1
ATOM 620 C CA . GLU A 1 77 ? 4.73 -17.469 -18.266 1 88.75 77 GLU A CA 1
ATOM 621 C C . GLU A 1 77 ? 5.523 -16.469 -17.422 1 88.75 77 GLU A C 1
ATOM 623 O O . GLU A 1 77 ? 4.945 -15.586 -16.781 1 88.75 77 GLU A O 1
ATOM 628 N N . GLU A 1 78 ? 6.809 -16.641 -17.438 1 92.75 78 GLU A N 1
ATOM 629 C CA . GLU A 1 78 ? 7.645 -15.648 -16.766 1 92.75 78 GLU A CA 1
ATOM 630 C C . GLU A 1 78 ? 7.812 -14.398 -17.625 1 92.75 78 GLU A C 1
ATOM 632 O O . GLU A 1 78 ? 7.609 -14.438 -18.844 1 92.75 78 GLU A O 1
ATOM 637 N N . GLY A 1 79 ? 8.133 -13.32 -17 1 95.88 79 GLY A N 1
ATOM 638 C CA . GLY A 1 79 ? 8.383 -12.07 -17.688 1 95.88 79 GLY A CA 1
ATOM 639 C C . GLY A 1 79 ? 8.828 -10.953 -16.766 1 95.88 79 GLY A C 1
ATOM 640 O O . GLY A 1 79 ? 9.078 -11.188 -15.578 1 95.88 79 GLY A O 1
ATOM 641 N N . ILE A 1 80 ? 8.938 -9.852 -17.391 1 97.81 80 ILE A N 1
ATOM 642 C CA . ILE A 1 80 ? 9.352 -8.672 -16.641 1 97.81 80 ILE A CA 1
ATOM 643 C C . ILE A 1 80 ? 8.125 -7.969 -16.078 1 97.81 80 ILE A C 1
ATOM 645 O O . ILE A 1 80 ? 7.07 -7.926 -16.703 1 97.81 80 ILE A O 1
ATOM 649 N N . PHE A 1 81 ? 8.172 -7.523 -14.906 1 97.31 81 PHE A N 1
ATOM 650 C CA . PHE A 1 81 ? 7.211 -6.668 -14.219 1 97.31 81 PHE A CA 1
ATOM 651 C C . PHE A 1 81 ? 7.891 -5.426 -13.664 1 97.31 81 PHE A C 1
ATOM 653 O O . PHE A 1 81 ? 8.773 -5.523 -12.805 1 97.31 81 PHE A O 1
ATOM 660 N N . LYS A 1 82 ? 7.523 -4.246 -14.148 1 97.5 82 LYS A N 1
ATOM 661 C CA . LYS A 1 82 ? 8.141 -2.986 -13.75 1 97.5 82 LYS A CA 1
ATOM 662 C C . LYS A 1 82 ? 7.125 -2.047 -13.109 1 97.5 82 LYS A C 1
ATOM 664 O O . LYS A 1 82 ? 5.984 -1.958 -13.57 1 97.5 82 LYS A O 1
ATOM 669 N N . GLY A 1 83 ? 7.582 -1.387 -12.125 1 94.5 83 GLY A N 1
ATOM 670 C CA . GLY A 1 83 ? 6.773 -0.41 -11.406 1 94.5 83 GLY A CA 1
ATOM 671 C C . GLY A 1 83 ? 6.957 -0.471 -9.898 1 94.5 83 GLY A C 1
ATOM 672 O O . GLY A 1 83 ? 7.602 -1.39 -9.383 1 94.5 83 GLY A O 1
ATOM 673 N N . PRO A 1 84 ? 6.602 0.49 -9.172 1 93.88 84 PRO A N 1
ATOM 674 C CA . PRO A 1 84 ? 5.801 1.605 -9.688 1 93.88 84 PRO A CA 1
ATOM 675 C C . PRO A 1 84 ? 6.656 2.703 -10.32 1 93.88 84 PRO A C 1
ATOM 677 O O . PRO A 1 84 ? 7.742 3.01 -9.82 1 93.88 84 PRO A O 1
ATOM 680 N N . GLU A 1 85 ? 6.266 3.1 -11.508 1 91.31 85 GLU A N 1
ATOM 681 C CA . GLU A 1 85 ? 6.707 4.398 -12.008 1 91.31 85 GLU A CA 1
ATOM 682 C C . GLU A 1 85 ? 5.809 5.52 -11.492 1 91.31 85 GLU A C 1
ATOM 684 O O . GLU A 1 85 ? 4.621 5.57 -11.82 1 91.31 85 GLU A O 1
ATOM 689 N N . ILE A 1 86 ? 6.383 6.35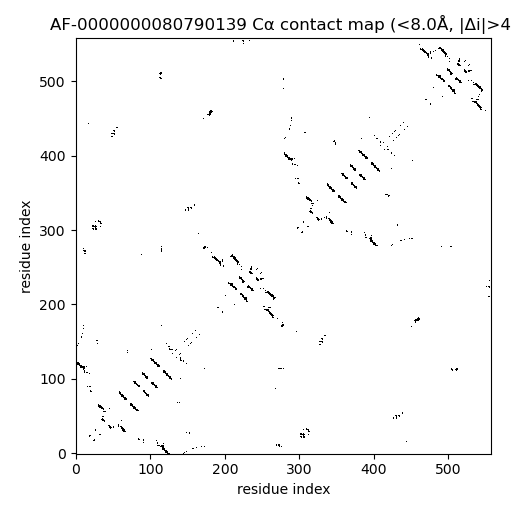2 -10.742 1 84.06 86 ILE A N 1
ATOM 690 C CA . ILE A 1 86 ? 5.566 7.293 -9.984 1 84.06 86 ILE A CA 1
ATOM 691 C C . ILE A 1 86 ? 5.73 8.695 -10.562 1 84.06 86 ILE A C 1
ATOM 693 O O . ILE A 1 86 ? 6.852 9.18 -10.734 1 84.06 86 ILE A O 1
ATOM 697 N N . THR A 1 87 ? 4.676 9.305 -10.953 1 76.5 87 THR A N 1
ATOM 698 C CA . THR A 1 87 ? 4.586 10.734 -11.227 1 76.5 87 THR A CA 1
ATOM 699 C C . THR A 1 87 ? 3.584 11.406 -10.289 1 76.5 87 THR A C 1
ATOM 701 O O . THR A 1 87 ? 2.934 10.734 -9.484 1 76.5 87 THR A O 1
ATOM 704 N N . VAL A 1 88 ? 3.441 12.664 -10.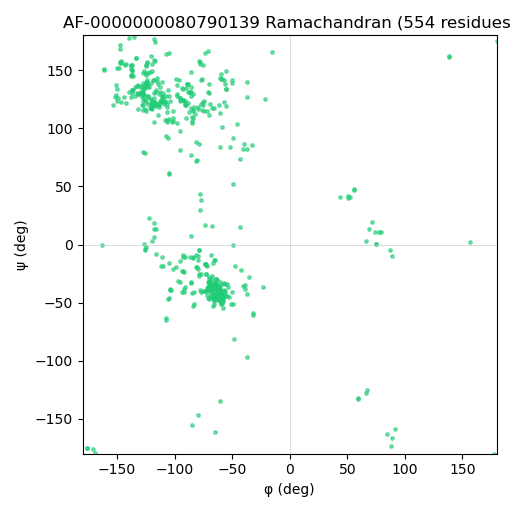375 1 68.56 88 VAL A N 1
ATOM 705 C CA . VAL A 1 88 ? 2.494 13.391 -9.539 1 68.56 88 VAL A CA 1
ATOM 706 C C . VAL A 1 88 ? 1.07 12.93 -9.852 1 68.56 88 VAL A C 1
ATOM 708 O O . VAL A 1 88 ? 0.236 12.82 -8.953 1 68.56 88 VAL A O 1
ATOM 711 N N . GLN A 1 89 ? 0.903 12.641 -11.047 1 77.19 89 GLN A N 1
ATOM 712 C CA . GLN A 1 89 ? -0.465 12.406 -11.492 1 77.19 89 GLN A CA 1
ATOM 713 C C . GLN A 1 89 ? -0.774 10.914 -11.555 1 77.19 89 GLN A C 1
ATOM 715 O O . GLN A 1 89 ? -1.94 10.516 -11.539 1 77.19 89 GLN A O 1
ATOM 720 N N . SER A 1 90 ? 0.368 10.172 -11.602 1 86.44 90 SER A N 1
ATOM 721 C CA . SER A 1 90 ? 0.016 8.789 -11.914 1 86.44 90 SER A CA 1
ATOM 722 C C . SER A 1 90 ? 1.01 7.812 -11.297 1 86.44 90 SER A C 1
ATOM 724 O O . SER A 1 90 ? 2.131 8.195 -10.953 1 86.44 90 SER A O 1
ATOM 726 N N . ILE A 1 91 ? 0.608 6.645 -11 1 92.44 91 ILE A N 1
ATOM 727 C CA . ILE A 1 91 ? 1.376 5.453 -10.648 1 92.44 91 ILE A CA 1
ATOM 728 C C . ILE A 1 91 ? 1.208 4.391 -11.734 1 92.44 91 ILE A C 1
ATOM 730 O O . ILE A 1 91 ? 0.091 3.941 -12 1 92.44 91 ILE A O 1
ATOM 734 N N . LYS A 1 92 ? 2.299 4.016 -12.297 1 95 92 LYS A N 1
ATOM 735 C CA . LYS A 1 92 ? 2.205 3.166 -13.484 1 95 92 LYS A CA 1
ATOM 736 C C . LYS A 1 92 ? 2.988 1.871 -13.297 1 95 92 LYS A C 1
ATOM 738 O O . LYS A 1 92 ? 4.074 1.875 -12.711 1 95 92 LYS A O 1
ATOM 743 N N . TYR A 1 93 ? 2.441 0.78 -13.75 1 96.38 93 TYR A N 1
ATOM 744 C CA . TYR A 1 93 ? 3.098 -0.521 -13.82 1 96.38 93 TYR A CA 1
ATOM 745 C C . TYR A 1 93 ? 3.121 -1.046 -15.25 1 96.38 93 TYR A C 1
ATOM 747 O O . TYR A 1 93 ? 2.217 -0.759 -16.031 1 96.38 93 TYR A O 1
ATOM 755 N N . TYR A 1 94 ? 4.129 -1.765 -15.523 1 97.06 94 TYR A N 1
ATOM 756 C CA . TYR A 1 94 ? 4.332 -2.373 -16.828 1 97.06 94 TYR A CA 1
ATOM 757 C C . TYR A 1 94 ? 4.699 -3.846 -16.703 1 97.06 94 TYR A C 1
ATOM 759 O O . TYR A 1 94 ? 5.477 -4.219 -15.82 1 97.06 94 TYR A O 1
ATOM 767 N N . GLY A 1 95 ? 4.121 -4.723 -17.562 1 96.44 95 GLY A N 1
ATOM 768 C CA . GLY A 1 95 ? 4.449 -6.137 -17.609 1 96.44 95 GLY A CA 1
ATOM 769 C C . GLY A 1 95 ? 4.566 -6.691 -19.016 1 96.44 95 GLY A C 1
ATOM 770 O O . GLY A 1 95 ? 3.859 -6.242 -19.922 1 96.44 95 GLY A O 1
ATOM 771 N N . LYS A 1 96 ? 5.453 -7.598 -19.141 1 95.56 96 LYS A N 1
ATOM 772 C CA . LYS A 1 96 ? 5.656 -8.273 -20.422 1 95.56 96 LYS A CA 1
ATOM 773 C C . LYS A 1 96 ? 6.172 -9.695 -20.219 1 95.56 96 LYS A C 1
ATOM 775 O O . LYS A 1 96 ? 7.148 -9.906 -19.484 1 95.56 96 LYS A O 1
ATOM 780 N N . THR A 1 97 ? 5.488 -10.633 -20.875 1 93.38 97 THR A N 1
ATOM 781 C CA . THR A 1 97 ? 5.934 -12.016 -20.781 1 93.38 97 THR A CA 1
ATOM 782 C C . THR A 1 97 ? 7.137 -12.258 -21.688 1 93.38 97 THR A C 1
ATOM 784 O O . THR A 1 97 ? 7.301 -11.57 -22.703 1 93.38 97 THR A O 1
ATOM 787 N N . ASP A 1 98 ? 7.902 -13.219 -21.359 1 93.44 98 ASP A N 1
ATOM 788 C CA . ASP A 1 98 ? 9.117 -13.523 -22.094 1 93.44 98 ASP A CA 1
ATOM 789 C C . ASP A 1 98 ? 8.797 -13.977 -23.516 1 93.44 98 ASP A C 1
ATOM 791 O O . ASP A 1 98 ? 9.555 -13.703 -24.453 1 93.44 98 ASP A O 1
ATOM 795 N N . ASP A 1 99 ? 7.707 -14.648 -23.703 1 89.56 99 ASP A N 1
ATOM 796 C CA . ASP A 1 99 ? 7.344 -15.133 -25.031 1 89.56 99 ASP A CA 1
ATOM 797 C C . ASP A 1 99 ? 6.746 -14.016 -25.875 1 89.56 99 ASP A C 1
ATOM 799 O O . ASP A 1 99 ? 6.398 -14.227 -27.031 1 89.56 99 ASP A O 1
ATOM 803 N N . GLY A 1 100 ? 6.555 -12.852 -25.266 1 88.88 100 GLY A N 1
ATOM 804 C CA . GLY A 1 100 ? 6.098 -11.672 -25.984 1 88.88 100 GLY A CA 1
ATOM 805 C C . GLY A 1 100 ? 4.605 -11.68 -26.25 1 88.88 100 GLY A C 1
ATOM 806 O O . GLY A 1 100 ? 4.086 -10.789 -26.922 1 88.88 100 GLY A O 1
ATOM 807 N N . LYS A 1 101 ? 3.887 -12.523 -25.703 1 85.56 101 LYS A N 1
ATOM 808 C CA . LYS A 1 101 ? 2.473 -12.68 -26.031 1 85.56 101 LYS A CA 1
ATOM 809 C C . LYS A 1 101 ? 1.61 -11.719 -25.219 1 85.56 101 LYS A C 1
ATOM 811 O O . LYS A 1 101 ? 0.516 -11.344 -25.656 1 85.56 101 LYS A O 1
ATOM 816 N N . LEU A 1 102 ? 2.061 -11.461 -24.016 1 87.94 102 LEU A N 1
ATOM 817 C CA . LEU A 1 102 ? 1.323 -10.531 -23.172 1 87.94 102 LEU A CA 1
ATOM 818 C C . LEU A 1 102 ? 2.168 -9.305 -22.844 1 87.94 102 LEU A C 1
ATOM 820 O O . LEU A 1 102 ? 3.318 -9.438 -22.406 1 87.94 102 LEU A O 1
ATOM 824 N N . GLU A 1 103 ? 1.704 -8.203 -23.156 1 92.38 103 GLU A N 1
ATOM 825 C CA . GLU A 1 103 ? 2.244 -6.91 -22.734 1 92.38 103 GLU A CA 1
ATOM 826 C C . GLU A 1 103 ? 1.143 -5.992 -22.219 1 92.38 103 GLU A C 1
ATOM 828 O O . GLU A 1 103 ? 0.086 -5.863 -22.844 1 92.38 103 GLU A O 1
ATOM 833 N N . PHE A 1 104 ? 1.397 -5.402 -21 1 92.38 104 PHE A N 1
ATOM 834 C CA . PHE A 1 104 ? 0.335 -4.543 -20.484 1 92.38 104 PHE A CA 1
ATOM 835 C C . PHE A 1 104 ? 0.916 -3.375 -19.703 1 92.38 104 PHE A C 1
ATOM 837 O O . PHE A 1 104 ? 2.074 -3.414 -19.281 1 92.38 104 PHE A O 1
ATOM 844 N N . THR A 1 105 ? 0.168 -2.346 -19.578 1 94.69 105 THR A N 1
ATOM 845 C CA . THR A 1 105 ? 0.382 -1.227 -18.672 1 94.69 105 THR A CA 1
ATOM 846 C C . THR A 1 105 ? -0.875 -0.951 -17.844 1 94.69 105 THR A C 1
ATOM 848 O O . THR A 1 105 ? -1.99 -1.017 -18.375 1 94.69 105 THR A O 1
ATOM 851 N N . ILE A 1 106 ? -0.727 -0.715 -16.578 1 94.62 106 ILE A N 1
ATOM 852 C CA . ILE A 1 106 ? -1.789 -0.216 -15.711 1 94.62 106 ILE A CA 1
ATOM 853 C C . ILE A 1 106 ? -1.37 1.117 -15.094 1 94.62 106 ILE A C 1
ATOM 855 O O . ILE A 1 106 ? -0.289 1.227 -14.516 1 94.62 106 ILE A O 1
ATOM 859 N N . GLU A 1 107 ? -2.195 2.049 -15.297 1 95.75 107 GLU A N 1
ATOM 860 C CA . GLU A 1 107 ? -1.939 3.387 -14.773 1 95.75 107 GLU A CA 1
ATOM 861 C C . GLU A 1 107 ? -3.039 3.82 -13.812 1 95.75 107 GLU A C 1
ATOM 863 O O . GLU A 1 107 ? -4.219 3.824 -14.164 1 95.75 107 GLU A O 1
ATOM 868 N N . PHE A 1 108 ? -2.637 4.074 -12.617 1 94.62 108 PHE A N 1
ATOM 869 C CA . PHE A 1 108 ? -3.523 4.613 -11.594 1 94.62 108 PHE A CA 1
ATOM 870 C C . PHE A 1 108 ? -3.369 6.125 -11.484 1 94.62 108 PHE A C 1
ATOM 872 O O . PHE A 1 108 ? -2.254 6.633 -11.344 1 94.62 108 PHE A O 1
ATOM 879 N N . MET A 1 109 ? -4.41 6.777 -11.547 1 93.31 109 MET A N 1
ATOM 880 C CA . MET A 1 109 ? -4.391 8.234 -11.469 1 93.31 109 MET A CA 1
ATOM 881 C C . MET A 1 109 ? -5.32 8.734 -10.367 1 93.31 109 MET A C 1
ATOM 883 O O . MET A 1 109 ? -6.477 9.078 -10.633 1 93.31 109 MET A O 1
ATOM 887 N N . PRO A 1 110 ? -4.828 8.641 -9.141 1 89.19 110 PRO A N 1
ATOM 888 C CA . PRO A 1 110 ? -5.648 9.117 -8.031 1 89.19 110 PRO A CA 1
ATOM 889 C C . PRO A 1 110 ? -5.789 10.641 -8.016 1 89.19 110 PRO A C 1
ATOM 891 O O . PRO A 1 110 ? -4.805 11.359 -8.227 1 89.19 110 PRO A O 1
ATOM 894 N N . LYS A 1 111 ? -6.941 10.992 -7.898 1 84.88 111 LYS A N 1
ATOM 895 C CA . LYS A 1 111 ? -7.258 12.414 -7.785 1 84.88 111 LYS A CA 1
ATOM 896 C C . LYS A 1 111 ? -8.023 12.703 -6.496 1 84.88 111 LYS A C 1
ATOM 898 O O . LYS A 1 111 ? -8.906 11.938 -6.102 1 84.88 111 LYS A O 1
ATOM 903 N N . ASN A 1 112 ? -7.629 13.648 -5.934 1 76.5 112 ASN A N 1
ATOM 904 C CA . ASN A 1 112 ? -8.289 14.047 -4.691 1 76.5 112 ASN A CA 1
ATOM 905 C C . ASN A 1 112 ? -9.727 14.484 -4.934 1 76.5 112 ASN A C 1
ATOM 907 O O . ASN A 1 112 ? -9.984 15.328 -5.789 1 76.5 112 ASN A O 1
ATOM 911 N N . LEU A 1 113 ? -10.609 13.625 -4.262 1 74.56 113 LEU A N 1
ATOM 912 C CA . LEU A 1 113 ? -12.016 14.016 -4.203 1 74.56 113 LEU A CA 1
ATOM 913 C C . LEU A 1 113 ? -12.375 14.531 -2.814 1 74.56 113 LEU A C 1
ATOM 915 O O . LEU A 1 113 ? -12.977 13.812 -2.016 1 74.56 113 LEU A O 1
ATOM 919 N N . GLY A 1 114 ? -11.805 15.57 -2.311 1 62.41 114 GLY A N 1
ATOM 920 C CA . GLY A 1 114 ? -11.961 16.031 -0.94 1 62.41 114 GLY A CA 1
ATOM 921 C C . GLY A 1 114 ? -10.969 15.398 0.017 1 62.41 114 GLY A C 1
ATOM 922 O O . GLY A 1 114 ? -10.055 14.695 -0.407 1 62.41 114 GLY A O 1
ATOM 923 N N . ASN A 1 115 ? -11.07 15.617 1.314 1 57.03 115 ASN A N 1
ATOM 924 C CA . ASN A 1 115 ? -10.086 15.164 2.293 1 57.03 115 ASN A CA 1
ATOM 925 C C . ASN A 1 115 ? -10.266 13.688 2.623 1 57.03 115 ASN A C 1
ATOM 927 O O . ASN A 1 115 ? -9.359 13.055 3.164 1 57.03 115 ASN A O 1
ATOM 931 N N . THR A 1 116 ? -11.32 13.164 2.244 1 67.38 116 THR A N 1
ATOM 932 C CA . THR A 1 116 ? -11.609 11.82 2.752 1 67.38 116 THR A CA 1
ATOM 933 C C . THR A 1 116 ? -11.844 10.852 1.602 1 67.38 116 THR A C 1
ATOM 935 O O . THR A 1 116 ? -12.117 9.672 1.828 1 67.38 116 THR A O 1
ATOM 938 N N . GLN A 1 117 ? -11.781 11.414 0.383 1 80.5 117 GLN A N 1
ATOM 939 C CA . GLN A 1 117 ? -12.086 10.516 -0.727 1 80.5 117 GLN A CA 1
ATOM 940 C C . GLN A 1 117 ? -11.102 10.711 -1.878 1 80.5 117 GLN A C 1
ATOM 942 O O . GLN A 1 117 ? -10.594 11.812 -2.088 1 80.5 117 GLN A O 1
ATOM 947 N N . THR A 1 118 ? -10.93 9.797 -2.588 1 87.06 118 THR A N 1
ATOM 948 C CA . THR A 1 118 ? -10.078 9.766 -3.771 1 87.06 118 THR A CA 1
ATOM 949 C C . THR A 1 118 ? -10.844 9.242 -4.98 1 87.06 118 THR A C 1
ATOM 951 O O . THR A 1 118 ? -11.492 8.195 -4.906 1 87.06 118 THR A O 1
ATOM 954 N N . ARG A 1 119 ? -10.898 10.102 -5.953 1 89.88 119 ARG A N 1
ATOM 955 C CA . ARG A 1 119 ? -11.297 9.578 -7.254 1 89.88 119 ARG A CA 1
ATOM 956 C C . ARG A 1 119 ? -10.125 8.891 -7.949 1 89.88 119 ARG A C 1
ATOM 958 O O . ARG A 1 119 ? -9.102 9.523 -8.211 1 89.88 119 ARG A O 1
ATOM 965 N N . LEU A 1 120 ? -10.242 7.648 -8.211 1 93.5 120 LEU A N 1
ATOM 966 C CA . LEU A 1 120 ? -9.164 6.875 -8.82 1 93.5 120 LEU A CA 1
ATOM 967 C C . LEU A 1 120 ? -9.508 6.52 -10.266 1 93.5 120 LEU A C 1
ATOM 969 O O . LEU A 1 120 ? -10.398 5.711 -10.516 1 93.5 120 LEU A O 1
ATOM 973 N N . TYR A 1 121 ? -8.844 7.184 -11.133 1 93.44 121 TYR A N 1
ATOM 974 C CA . TYR A 1 121 ? -8.898 6.773 -12.531 1 93.44 121 TYR A CA 1
ATOM 975 C C . TYR A 1 121 ? -7.887 5.664 -12.812 1 93.44 121 TYR A C 1
ATOM 977 O O . TYR A 1 121 ? -6.723 5.766 -12.422 1 93.44 121 TYR A O 1
ATOM 985 N N . VAL A 1 122 ? -8.352 4.594 -13.438 1 94.19 122 VAL A N 1
ATOM 986 C CA . VAL A 1 122 ? -7.48 3.473 -13.781 1 94.19 122 VAL A CA 1
ATOM 987 C C . VAL A 1 122 ? -7.539 3.221 -15.289 1 94.19 122 VAL A C 1
ATOM 989 O O . VAL A 1 122 ? -8.617 3.045 -15.852 1 94.19 122 VAL A O 1
ATOM 992 N N . ALA A 1 123 ? -6.395 3.312 -15.891 1 92.88 123 ALA A N 1
ATOM 993 C CA . ALA A 1 123 ? -6.281 3.01 -17.312 1 92.88 123 ALA A CA 1
ATOM 994 C C . ALA A 1 123 ? -5.367 1.812 -17.547 1 92.88 123 ALA A C 1
ATOM 996 O O . ALA A 1 123 ? -4.285 1.725 -16.969 1 92.88 123 ALA A O 1
ATOM 997 N N . THR A 1 124 ? -5.82 0.857 -18.359 1 91.88 124 THR A N 1
ATOM 998 C CA . THR A 1 124 ? -5.035 -0.333 -18.656 1 91.88 124 THR A CA 1
ATOM 999 C C . THR A 1 124 ? -4.941 -0.545 -20.172 1 91.88 124 THR A C 1
ATOM 1001 O O . THR A 1 124 ? -5.953 -0.486 -20.875 1 91.88 124 THR A O 1
ATOM 1004 N N . ASN A 1 125 ? -3.762 -0.672 -20.594 1 90.62 125 ASN A N 1
ATOM 1005 C CA . ASN A 1 125 ? -3.484 -1.065 -21.969 1 90.62 125 ASN A CA 1
ATOM 1006 C C . ASN A 1 125 ? -2.893 -2.469 -22.047 1 90.62 125 ASN A C 1
ATOM 1008 O O . ASN A 1 125 ? -1.904 -2.768 -21.375 1 90.62 125 ASN A O 1
ATOM 1012 N N . VAL A 1 126 ? -3.555 -3.346 -22.844 1 87.44 126 VAL A N 1
ATOM 1013 C CA . VAL A 1 126 ? -3.088 -4.723 -22.938 1 87.44 126 VAL A CA 1
ATOM 1014 C C . VAL A 1 126 ? -2.896 -5.098 -24.406 1 87.44 126 VAL A C 1
ATOM 1016 O O . VAL A 1 126 ? -3.77 -4.84 -25.234 1 87.44 126 VAL A O 1
ATOM 1019 N N . LYS A 1 127 ? -1.79 -5.504 -24.75 1 84.75 127 LYS A N 1
ATOM 1020 C CA . LYS A 1 127 ? -1.499 -6.168 -26.016 1 84.75 127 LYS A CA 1
ATOM 1021 C C . LYS A 1 127 ? -1.311 -7.672 -25.828 1 84.75 127 LYS A C 1
ATOM 1023 O O . LYS A 1 127 ? -0.399 -8.094 -25.109 1 84.75 127 LYS A O 1
ATOM 1028 N N . TYR A 1 128 ? -2.244 -8.391 -26.266 1 79.44 128 TYR A N 1
ATOM 1029 C CA . TYR A 1 128 ? -2.172 -9.844 -26.156 1 79.44 128 TYR A CA 1
ATOM 1030 C C . TYR A 1 128 ? -2.158 -10.508 -27.516 1 79.44 128 TYR A C 1
ATOM 1032 O O . TYR A 1 128 ? -3.109 -10.367 -28.297 1 79.44 128 TYR A O 1
ATOM 1040 N N . ASN A 1 129 ? -1.029 -10.992 -27.938 1 72 129 ASN A N 1
ATOM 1041 C CA . ASN A 1 129 ? -0.91 -11.68 -29.219 1 72 129 ASN A CA 1
ATOM 1042 C C . ASN A 1 129 ? -1.266 -13.164 -29.094 1 72 129 ASN A C 1
ATOM 1044 O O . ASN A 1 129 ? -0.41 -13.984 -28.766 1 72 129 ASN A O 1
ATOM 1048 N N . ASP A 1 130 ? -2.553 -13.438 -29.016 1 59.25 130 ASP A N 1
ATOM 1049 C CA . ASP A 1 130 ? -2.975 -14.828 -28.969 1 59.25 130 ASP A CA 1
ATOM 1050 C C . ASP A 1 130 ? -2.908 -15.477 -30.344 1 59.25 130 ASP A C 1
ATOM 1052 O O . ASP A 1 130 ? -2.998 -14.789 -31.375 1 59.25 130 ASP A O 1
ATOM 1056 N N . SER A 1 131 ? -2.521 -16.641 -30.344 1 57.78 131 SER A N 1
ATOM 1057 C CA . SER A 1 131 ? -2.689 -17.375 -31.594 1 57.78 131 SER A CA 1
ATOM 1058 C C . SER A 1 131 ? -4.141 -17.344 -32.062 1 57.78 131 SER A C 1
ATOM 1060 O O . SER A 1 131 ? -5.043 -17.016 -31.281 1 57.78 131 SER A O 1
ATOM 1062 N N . LEU A 1 132 ? -4.375 -17.391 -33.438 1 50.66 132 LEU A N 1
ATOM 1063 C CA . LEU A 1 132 ? -5.684 -17.5 -34.094 1 50.66 132 LEU A CA 1
ATOM 1064 C C . LEU A 1 132 ? -6.598 -18.422 -33.281 1 50.66 132 LEU A C 1
ATOM 1066 O O . LEU A 1 132 ? -7.789 -18.141 -33.125 1 50.66 132 LEU A O 1
ATOM 1070 N N . LEU A 1 133 ? -6.09 -19.453 -32.844 1 48.16 133 LEU A N 1
ATOM 1071 C CA . LEU A 1 133 ? -6.879 -20.453 -32.125 1 48.16 133 LEU A CA 1
ATOM 1072 C C . LEU A 1 133 ? -7.332 -19.938 -30.766 1 48.16 133 LEU A C 1
ATOM 1074 O O . LEU A 1 133 ? -8.461 -20.188 -30.344 1 48.16 133 LEU A O 1
ATOM 1078 N N . ASP A 1 134 ? -6.496 -19.172 -30.141 1 54.66 134 ASP A N 1
ATOM 1079 C CA . ASP A 1 134 ? -6.836 -18.641 -28.828 1 54.66 134 ASP A CA 1
ATOM 1080 C C . ASP A 1 134 ? -7.957 -17.609 -28.922 1 54.66 134 ASP A C 1
ATOM 1082 O O . ASP A 1 134 ? -8.836 -17.562 -28.062 1 54.66 134 ASP A O 1
ATOM 1086 N N . LYS A 1 135 ? -7.938 -16.891 -30.031 1 52.41 135 LYS A N 1
ATOM 1087 C CA . LYS A 1 135 ? -8.969 -15.914 -30.344 1 52.41 135 LYS A CA 1
ATOM 1088 C C . LYS A 1 135 ? -10.32 -16.594 -30.578 1 52.41 135 LYS A C 1
ATOM 1090 O O . LYS A 1 135 ? -11.359 -16.094 -30.141 1 52.41 135 LYS A O 1
ATOM 1095 N N . ILE A 1 136 ? -10.375 -17.625 -31.375 1 44.22 136 ILE A N 1
ATOM 1096 C CA . ILE A 1 136 ? -11.586 -18.375 -31.703 1 44.22 136 ILE A CA 1
ATOM 1097 C C . ILE A 1 136 ? -12.203 -18.922 -30.406 1 44.22 136 ILE A C 1
ATOM 1099 O O . ILE A 1 136 ? -13.43 -18.984 -30.281 1 44.22 136 ILE A O 1
ATOM 1103 N N . LEU A 1 137 ? -11.375 -19.422 -29.688 1 44.25 137 LEU A N 1
ATOM 1104 C CA . LEU A 1 137 ? -11.906 -20.078 -28.484 1 44.25 137 LEU A CA 1
ATOM 1105 C C . LEU A 1 137 ? -12.367 -19.047 -27.469 1 44.25 137 LEU A C 1
ATOM 1107 O O . LEU A 1 137 ? -12.727 -19.391 -26.344 1 44.25 137 LEU A O 1
ATOM 1111 N N . GLY A 1 138 ? -12.484 -17.891 -28.172 1 45.47 138 GLY A N 1
ATOM 1112 C CA . GLY A 1 138 ? -13.125 -16.828 -27.422 1 45.47 138 GLY A CA 1
ATOM 1113 C C . GLY A 1 138 ? -12.312 -16.359 -26.234 1 45.47 138 GLY A C 1
ATOM 1114 O O . GLY A 1 138 ? -12.859 -15.773 -25.297 1 45.47 138 GLY A O 1
ATOM 1115 N N . ARG A 1 139 ? -11.141 -17.047 -26.234 1 47.66 139 ARG A N 1
ATOM 1116 C CA . ARG A 1 139 ? -10.211 -16.797 -25.141 1 47.66 139 ARG A CA 1
ATOM 1117 C C . ARG A 1 139 ? -9.461 -15.492 -25.328 1 47.66 139 ARG A C 1
ATOM 1119 O O . ARG A 1 139 ? -8.438 -15.453 -26.016 1 47.66 139 ARG A O 1
ATOM 1126 N N . SER A 1 140 ? -9.984 -14.477 -25.781 1 45.97 140 SER A N 1
ATOM 1127 C CA . SER A 1 140 ? -9.25 -13.266 -26.125 1 45.97 140 SER A CA 1
ATOM 1128 C C . SER A 1 140 ? -8.477 -12.719 -24.938 1 45.97 140 SER A C 1
ATOM 1130 O O . SER A 1 140 ? -8.859 -12.945 -23.781 1 45.97 140 SER A O 1
ATOM 1132 N N . ALA A 1 141 ? -7.125 -12.617 -25.234 1 46.25 141 ALA A N 1
ATOM 1133 C CA . ALA A 1 141 ? -6.367 -11.734 -24.344 1 46.25 141 ALA A CA 1
ATOM 1134 C C . ALA A 1 141 ? -7.281 -10.711 -23.688 1 46.25 141 ALA A C 1
ATOM 1136 O O . ALA A 1 141 ? -6.824 -9.891 -22.875 1 46.25 141 ALA A O 1
ATOM 1137 N N . VAL A 1 142 ? -8.102 -10.414 -24.5 1 48.69 142 VAL A N 1
ATOM 1138 C CA . VAL A 1 142 ? -8.93 -9.25 -24.219 1 48.69 142 VAL A CA 1
ATOM 1139 C C . VAL A 1 142 ? -9.25 -9.188 -22.719 1 48.69 142 VAL A C 1
ATOM 1141 O O . VAL A 1 142 ? -9.016 -8.164 -22.062 1 48.69 142 VAL A O 1
ATOM 1144 N N . ASP A 1 143 ? -10.414 -9.641 -22.031 1 64 143 ASP A N 1
ATOM 1145 C CA . ASP A 1 143 ? -10.961 -8.68 -21.078 1 64 143 ASP A CA 1
ATOM 1146 C C . ASP A 1 143 ? -10.156 -8.664 -19.781 1 64 143 ASP A C 1
ATOM 1148 O O . ASP A 1 143 ? -10.688 -8.938 -18.703 1 64 143 ASP A O 1
ATOM 1152 N N . PHE A 1 144 ? -8.867 -9 -20.125 1 76.25 144 PHE A N 1
ATOM 1153 C CA . PHE A 1 144 ? -7.902 -8.977 -19.031 1 76.25 144 PHE A CA 1
ATOM 1154 C C . PHE A 1 144 ? -7.855 -7.602 -18.391 1 76.25 144 PHE A C 1
ATOM 1156 O O . PHE A 1 144 ? -7.867 -7.488 -17.156 1 76.25 144 PHE A O 1
ATOM 1163 N N . ALA A 1 145 ? -7.609 -6.676 -19.328 1 81.06 145 ALA A N 1
ATOM 1164 C CA . ALA A 1 145 ? -7.551 -5.312 -18.812 1 81.06 145 ALA A CA 1
ATOM 1165 C C . ALA A 1 145 ? -8.758 -5.004 -17.938 1 81.06 145 ALA A C 1
ATOM 1167 O O . ALA A 1 145 ? -8.609 -4.516 -16.812 1 81.06 145 ALA A O 1
ATOM 1168 N N . LYS A 1 146 ? -9.844 -5.297 -18.516 1 85.44 146 LYS A N 1
ATOM 1169 C CA . LYS A 1 146 ? -11.07 -5.07 -17.75 1 85.44 146 LYS A CA 1
ATOM 1170 C C . LYS A 1 146 ? -11.125 -5.957 -16.516 1 85.44 146 LYS A C 1
ATOM 1172 O O . LYS A 1 146 ? -11.484 -5.496 -15.43 1 85.44 146 LYS A O 1
ATOM 1177 N N . HIS A 1 147 ? -10.766 -7.16 -16.641 1 88.44 147 HIS A N 1
ATOM 1178 C CA . HIS A 1 147 ? -10.812 -8.141 -15.562 1 88.44 147 HIS A CA 1
ATOM 1179 C C . HIS A 1 147 ? -9.93 -7.715 -14.391 1 88.44 147 HIS A C 1
ATOM 1181 O O . HIS A 1 147 ? -10.375 -7.695 -13.242 1 88.44 147 HIS A O 1
ATOM 1187 N N . ILE A 1 148 ? -8.734 -7.332 -14.633 1 87.25 148 ILE A N 1
ATOM 1188 C CA . ILE A 1 148 ? -7.797 -6.984 -13.57 1 87.25 148 ILE A CA 1
ATOM 1189 C C . ILE A 1 148 ? -8.305 -5.758 -12.82 1 87.25 148 ILE A C 1
ATOM 1191 O O . ILE A 1 148 ? -8.156 -5.664 -11.594 1 87.25 148 ILE A O 1
ATOM 1195 N N . VAL A 1 149 ? -8.891 -4.898 -13.539 1 88.88 149 VAL A N 1
ATOM 1196 C CA . VAL A 1 149 ? -9.312 -3.648 -12.914 1 88.88 149 VAL A CA 1
ATOM 1197 C C . VAL A 1 149 ? -10.656 -3.84 -12.219 1 88.88 149 VAL A C 1
ATOM 1199 O O . VAL A 1 149 ? -10.781 -3.613 -11.016 1 88.88 149 VAL A O 1
ATOM 1202 N N . GLU A 1 150 ? -11.641 -4.367 -12.891 1 89.81 150 GLU A N 1
ATOM 1203 C CA . GLU A 1 150 ? -13.008 -4.422 -12.367 1 89.81 150 GLU A CA 1
ATOM 1204 C C . GLU A 1 150 ? -13.164 -5.547 -11.352 1 89.81 150 GLU A C 1
ATOM 1206 O O . GLU A 1 150 ? -13.836 -5.375 -10.328 1 89.81 150 GLU A O 1
ATOM 1211 N N . ASP A 1 151 ? -12.57 -6.574 -11.648 1 90.06 151 ASP A N 1
ATOM 1212 C CA . ASP A 1 151 ? -12.867 -7.75 -10.836 1 90.06 151 ASP A CA 1
ATOM 1213 C C . ASP A 1 151 ? -11.875 -7.895 -9.688 1 90.06 151 ASP A C 1
ATOM 1215 O O . ASP A 1 151 ? -12.195 -8.477 -8.648 1 90.06 151 ASP A O 1
ATOM 1219 N N . HIS A 1 152 ? -10.734 -7.336 -9.812 1 92.94 152 HIS A N 1
ATOM 1220 C CA . HIS A 1 152 ? -9.734 -7.453 -8.75 1 92.94 152 HIS A CA 1
ATOM 1221 C C . HIS A 1 152 ? -9.57 -6.133 -8 1 92.94 152 HIS A C 1
ATOM 1223 O O . HIS A 1 152 ? -10.062 -5.988 -6.879 1 92.94 152 HIS A O 1
ATOM 1229 N N . PHE A 1 153 ? -9.109 -5.129 -8.648 1 93.44 153 PHE A N 1
ATOM 1230 C CA . PHE A 1 153 ? -8.797 -3.885 -7.957 1 93.44 153 PHE A CA 1
ATOM 1231 C C . PHE A 1 153 ? -10.07 -3.193 -7.48 1 93.44 153 PHE A C 1
ATOM 1233 O O . PHE A 1 153 ? -10.133 -2.711 -6.348 1 93.44 153 PHE A O 1
ATOM 1240 N N . ALA A 1 154 ? -11.055 -3.127 -8.32 1 93 154 ALA A N 1
ATOM 1241 C CA . ALA A 1 154 ? -12.297 -2.479 -7.906 1 93 154 ALA A CA 1
ATOM 1242 C C . ALA A 1 154 ? -12.969 -3.254 -6.777 1 93 154 ALA A C 1
ATOM 1244 O O . ALA A 1 154 ? -13.516 -2.658 -5.844 1 93 154 ALA A O 1
ATOM 1245 N N . THR A 1 155 ? -12.977 -4.559 -6.934 1 93.12 155 THR A N 1
ATOM 1246 C CA . THR A 1 155 ? -13.539 -5.398 -5.883 1 93.12 155 THR A CA 1
ATOM 1247 C C . THR A 1 155 ? -12.789 -5.199 -4.57 1 93.12 155 THR A C 1
ATOM 1249 O O . THR A 1 155 ? -13.406 -5.062 -3.51 1 93.12 155 THR A O 1
ATOM 1252 N N . TYR A 1 156 ? -11.508 -5.129 -4.617 1 95.31 156 TYR A N 1
ATOM 1253 C CA . TYR A 1 156 ? -10.719 -4.855 -3.42 1 95.31 156 TYR A CA 1
ATOM 1254 C C . TYR A 1 156 ? -11.102 -3.516 -2.807 1 95.31 156 TYR A C 1
ATOM 1256 O O . TYR A 1 156 ? -11.336 -3.422 -1.599 1 95.31 156 TYR A O 1
ATOM 1264 N N . ALA A 1 157 ? -11.109 -2.502 -3.635 1 93 157 ALA A N 1
ATOM 1265 C CA . ALA A 1 157 ? -11.414 -1.147 -3.18 1 93 157 ALA A CA 1
ATOM 1266 C C . ALA A 1 157 ? -12.781 -1.086 -2.512 1 93 157 ALA A C 1
ATOM 1268 O O . ALA A 1 157 ? -12.977 -0.356 -1.537 1 93 157 ALA A O 1
ATOM 1269 N N . ARG A 1 158 ? -13.641 -1.901 -3.002 1 89.12 158 ARG A N 1
ATOM 1270 C CA . ARG A 1 158 ? -15.023 -1.853 -2.537 1 89.12 158 ARG A CA 1
ATOM 1271 C C . ARG A 1 158 ? -15.203 -2.672 -1.264 1 89.12 158 ARG A C 1
ATOM 1273 O O . ARG A 1 158 ? -15.922 -2.262 -0.353 1 89.12 158 ARG A O 1
ATOM 1280 N N . ILE A 1 159 ? -14.57 -3.811 -1.268 1 88.19 159 ILE A N 1
ATOM 1281 C CA . ILE A 1 159 ? -14.93 -4.801 -0.257 1 88.19 159 ILE A CA 1
ATOM 1282 C C . ILE A 1 159 ? -13.852 -4.855 0.82 1 88.19 159 ILE A C 1
ATOM 1284 O O . ILE A 1 159 ? -14.148 -4.734 2.012 1 88.19 159 ILE A O 1
ATOM 1288 N N . TYR A 1 160 ? -12.641 -4.898 0.497 1 91.81 160 TYR A N 1
ATOM 1289 C CA . TYR A 1 160 ? -11.57 -5.176 1.445 1 91.81 160 TYR A CA 1
ATOM 1290 C C . TYR A 1 160 ? -10.992 -3.885 2.014 1 91.81 160 TYR A C 1
ATOM 1292 O O . TYR A 1 160 ? -10.758 -3.781 3.221 1 91.81 160 TYR A O 1
ATOM 1300 N N . PHE A 1 161 ? -10.836 -2.908 1.151 1 92.94 161 PHE A N 1
ATOM 1301 C CA . PHE A 1 161 ? -10.148 -1.681 1.539 1 92.94 161 PHE A CA 1
ATOM 1302 C C . PHE A 1 161 ? -10.859 -1.011 2.711 1 92.94 161 PHE A C 1
ATOM 1304 O O . PHE A 1 161 ? -10.242 -0.739 3.742 1 92.94 161 PHE A O 1
ATOM 1311 N N . PRO A 1 162 ? -12.148 -0.806 2.639 1 82.94 162 PRO A N 1
ATOM 1312 C CA . PRO A 1 162 ? -12.82 -0.179 3.779 1 82.94 162 PRO A CA 1
ATOM 1313 C C . PRO A 1 162 ? -12.805 -1.06 5.027 1 82.94 162 PRO A C 1
ATOM 1315 O O . PRO A 1 162 ? -12.695 -0.551 6.145 1 82.94 162 PRO A O 1
ATOM 1318 N N . ALA A 1 163 ? -12.953 -2.352 4.824 1 81 163 ALA A N 1
ATOM 1319 C CA . ALA A 1 163 ? -12.984 -3.279 5.953 1 81 163 ALA A CA 1
ATOM 1320 C C . ALA A 1 163 ? -11.641 -3.311 6.676 1 81 163 ALA A C 1
ATOM 1322 O O . ALA A 1 163 ? -11.594 -3.408 7.902 1 81 163 ALA A O 1
ATOM 1323 N N . LEU A 1 164 ? -10.57 -3.145 5.988 1 86.19 164 LEU A N 1
ATOM 1324 C CA . LEU A 1 164 ? -9.234 -3.305 6.539 1 86.19 164 LEU A CA 1
ATOM 1325 C C . LEU A 1 164 ? -8.695 -1.974 7.055 1 86.19 164 LEU A C 1
ATOM 1327 O O . LEU A 1 164 ? -8.07 -1.921 8.117 1 86.19 164 LEU A O 1
ATOM 1331 N N . TYR A 1 165 ? -9.008 -0.912 6.32 1 85.06 165 TYR A N 1
ATOM 1332 C CA . TYR A 1 165 ? -8.273 0.318 6.598 1 85.06 165 TYR A CA 1
ATOM 1333 C C . TYR A 1 165 ? -9.211 1.42 7.074 1 85.06 165 TYR A C 1
ATOM 1335 O O . TYR A 1 165 ? -8.789 2.557 7.289 1 85.06 165 TYR A O 1
ATOM 1343 N N . GLY A 1 166 ? -10.453 1.014 7.262 1 74.75 166 GLY A N 1
ATOM 1344 C CA . GLY A 1 166 ? -11.414 2.004 7.719 1 74.75 166 GLY A CA 1
ATOM 1345 C C . GLY A 1 166 ? -10.961 2.748 8.961 1 74.75 166 GLY A C 1
ATOM 1346 O O . GLY A 1 166 ? -11.062 3.975 9.031 1 74.75 166 GLY A O 1
ATOM 1347 N N . ASP A 1 167 ? -10.453 2.059 9.938 1 71.06 167 ASP A N 1
ATOM 1348 C CA . ASP A 1 167 ? -10 2.664 11.188 1 71.06 167 ASP A CA 1
ATOM 1349 C C . ASP A 1 167 ? -8.758 3.514 10.961 1 71.06 167 ASP A C 1
ATOM 1351 O O . ASP A 1 167 ? -8.609 4.586 11.555 1 71.06 167 ASP A O 1
ATOM 1355 N N . VAL A 1 168 ? -7.832 3.084 10.148 1 75.81 168 VAL A N 1
ATOM 1356 C CA . VAL A 1 168 ? -6.641 3.848 9.805 1 75.81 168 VAL A CA 1
ATOM 1357 C C . VAL A 1 168 ? -7.039 5.168 9.156 1 75.81 168 VAL A C 1
ATOM 1359 O O . VAL A 1 168 ? -6.523 6.23 9.523 1 75.81 168 VAL A O 1
ATOM 1362 N N . ILE A 1 169 ? -7.945 4.977 8.258 1 75.88 169 ILE A N 1
ATOM 1363 C CA . ILE A 1 169 ? -8.43 6.137 7.516 1 75.88 169 ILE A CA 1
ATOM 1364 C C . ILE A 1 169 ? -9.086 7.129 8.477 1 75.88 169 ILE A C 1
ATOM 1366 O O . ILE A 1 169 ? -8.844 8.336 8.391 1 75.88 169 ILE A O 1
ATOM 1370 N N . LYS A 1 170 ? -9.883 6.672 9.398 1 70.44 170 LYS A N 1
ATOM 1371 C CA . LYS A 1 170 ? -10.516 7.523 10.406 1 70.44 170 LYS A CA 1
ATOM 1372 C C . LYS A 1 170 ? -9.477 8.273 11.227 1 70.44 170 LYS A C 1
ATOM 1374 O O . LYS A 1 170 ? -9.633 9.469 11.5 1 70.44 170 LYS A O 1
ATOM 1379 N N . ASN A 1 171 ? -8.445 7.609 11.633 1 66.56 171 ASN A N 1
ATOM 1380 C CA . ASN A 1 171 ? -7.367 8.219 12.398 1 66.56 171 ASN A CA 1
ATOM 1381 C C . ASN A 1 171 ? -6.621 9.273 11.578 1 66.56 171 ASN A C 1
ATOM 1383 O O . ASN A 1 171 ? -6.219 10.305 12.109 1 66.56 171 ASN A O 1
ATOM 1387 N N . LEU A 1 172 ? -6.516 8.938 10.328 1 68.75 172 LEU A N 1
ATOM 1388 C CA . LEU A 1 172 ? -5.793 9.844 9.445 1 68.75 172 LEU A CA 1
ATOM 1389 C C . LEU A 1 172 ? -6.617 11.094 9.164 1 68.75 172 LEU A C 1
ATOM 1391 O O . LEU A 1 172 ? -6.062 12.148 8.828 1 68.75 172 LEU A O 1
ATOM 1395 N N . THR A 1 173 ? -7.887 10.953 9.281 1 57.66 173 THR A N 1
ATOM 1396 C CA . THR A 1 173 ? -8.773 12.047 8.898 1 57.66 173 THR A CA 1
ATOM 1397 C C . THR A 1 173 ? -9.336 12.742 10.133 1 57.66 173 THR A C 1
ATOM 1399 O O . THR A 1 173 ? -10 13.781 10.016 1 57.66 173 THR A O 1
ATOM 1402 N N . SER A 1 174 ? -9.297 12.211 11.391 1 50.38 174 SER A N 1
ATOM 1403 C CA . SER A 1 174 ? -9.828 12.812 12.609 1 50.38 174 SER A CA 1
ATOM 1404 C C . SER A 1 174 ? -9.164 14.148 12.898 1 50.38 174 SER A C 1
ATOM 1406 O O . SER A 1 174 ? -7.953 14.297 12.727 1 50.38 174 SER A O 1
ATOM 1408 N N . THR A 1 175 ? -9.922 15.305 12.82 1 42.25 175 THR A N 1
ATOM 1409 C CA . THR A 1 175 ? -9.688 16.719 13.062 1 42.25 175 THR A CA 1
ATOM 1410 C C . THR A 1 175 ? -9.062 16.938 14.438 1 42.25 175 THR A C 1
ATOM 1412 O O . THR A 1 175 ? -8.555 18.031 14.727 1 42.25 175 THR A O 1
ATOM 1415 N N . ASP A 1 176 ? -9.625 16.391 15.547 1 37.41 176 ASP A N 1
ATOM 1416 C CA . ASP A 1 176 ? -9.094 16.875 16.812 1 37.41 176 ASP A CA 1
ATOM 1417 C C . ASP A 1 176 ? -7.57 17 16.766 1 37.41 176 ASP A C 1
ATOM 1419 O O . ASP A 1 176 ? -6.926 17.266 17.766 1 37.41 176 ASP A O 1
ATOM 1423 N N . ARG A 1 177 ? -6.969 16.422 16.031 1 36.09 177 ARG A N 1
ATOM 1424 C CA . ARG A 1 177 ? -5.535 16.641 15.867 1 36.09 177 ARG A CA 1
ATOM 1425 C C . ARG A 1 177 ? -5.254 18.078 15.445 1 36.09 177 ARG A C 1
ATOM 1427 O O . ARG A 1 177 ? -5.746 18.531 14.414 1 36.09 177 ARG A O 1
ATOM 1434 N N . THR A 1 178 ? -5.16 19.125 16.359 1 29.72 178 THR A N 1
ATOM 1435 C CA . THR A 1 178 ? -4.531 20.422 16.125 1 29.72 178 THR A CA 1
ATOM 1436 C C . THR A 1 178 ? -3.645 20.375 14.891 1 29.72 178 THR A C 1
ATOM 1438 O O . THR A 1 178 ? -3.215 19.312 14.461 1 29.72 178 THR A O 1
ATOM 1441 N N . SER A 1 179 ? -3.244 21.719 14.383 1 29.88 179 SER A N 1
ATOM 1442 C CA . SER A 1 179 ? -2.525 22.219 13.219 1 29.88 179 SER A CA 1
ATOM 1443 C C . SER A 1 179 ? -1.289 21.375 12.922 1 29.88 179 SER A C 1
ATOM 1445 O O . SER A 1 179 ? -0.177 21.734 13.32 1 29.88 179 SER A O 1
ATOM 1447 N N . GLN A 1 180 ? -1.111 20.328 13.375 1 30.97 180 GLN A N 1
ATOM 1448 C CA . GLN A 1 180 ? 0.241 19.797 13.266 1 30.97 180 GLN A CA 1
ATOM 1449 C C . GLN A 1 180 ? 0.677 19.688 11.805 1 30.97 180 GLN A C 1
ATOM 1451 O O . GLN A 1 180 ? -0.076 19.203 10.961 1 30.97 180 GLN A O 1
ATOM 1456 N N . GLY A 1 181 ? 1.487 20.688 11.422 1 31.16 181 GLY A N 1
ATOM 1457 C CA . GLY A 1 181 ? 2.195 21.031 10.195 1 31.16 181 GLY A CA 1
ATOM 1458 C C . GLY A 1 181 ? 2.738 19.828 9.461 1 31.16 181 GLY A C 1
ATOM 1459 O O . GLY A 1 181 ? 2.768 18.719 10.008 1 31.16 181 GLY A O 1
ATOM 1460 N N . LEU A 1 182 ? 2.594 19.953 8.266 1 34.88 182 LEU A N 1
ATOM 1461 C CA . LEU A 1 182 ? 3.361 19.062 7.406 1 34.88 182 LEU A CA 1
ATOM 1462 C C . LEU A 1 182 ? 4.75 18.812 7.98 1 34.88 182 LEU A C 1
ATOM 1464 O O . LEU A 1 182 ? 5.516 19.75 8.203 1 34.88 182 LEU A O 1
ATOM 1468 N N . MET A 1 183 ? 4.867 17.969 8.836 1 38.69 183 MET A N 1
ATOM 1469 C CA . MET A 1 183 ? 6.238 17.719 9.273 1 38.69 183 MET A CA 1
ATOM 1470 C C . MET A 1 183 ? 7.164 17.516 8.078 1 38.69 183 MET A C 1
ATOM 1472 O O . MET A 1 183 ? 6.949 16.609 7.27 1 38.69 183 MET A O 1
ATOM 1476 N N . ILE A 1 184 ? 7.727 18.609 7.656 1 41.56 184 ILE A N 1
ATOM 1477 C CA . ILE A 1 184 ? 8.727 18.531 6.594 1 41.56 184 ILE A CA 1
ATOM 1478 C C . ILE A 1 184 ? 10.078 18.141 7.184 1 41.56 184 ILE A C 1
ATOM 1480 O O . ILE A 1 184 ? 10.68 18.891 7.945 1 41.56 184 ILE A O 1
ATOM 1484 N N . VAL A 1 185 ? 10.281 16.891 7.266 1 47.38 185 VAL A N 1
ATOM 1485 C CA . VAL A 1 185 ? 11.617 16.453 7.641 1 47.38 185 VAL A CA 1
ATOM 1486 C C . VAL A 1 185 ? 12.508 16.359 6.402 1 47.38 185 VAL A C 1
ATOM 1488 O O . VAL A 1 185 ? 12.016 16.094 5.301 1 47.38 185 VAL A O 1
ATOM 1491 N N . PRO A 1 186 ? 13.836 16.641 6.695 1 57.12 186 PRO A N 1
ATOM 1492 C CA . PRO A 1 186 ? 14.742 16.562 5.543 1 57.12 186 PRO A CA 1
ATOM 1493 C C . PRO A 1 186 ? 14.789 15.164 4.93 1 57.12 186 PRO A C 1
ATOM 1495 O O . PRO A 1 186 ? 14.883 14.172 5.652 1 57.12 186 PRO A O 1
ATOM 1498 N N . SER A 1 187 ? 14.445 14.977 3.713 1 61.59 187 SER A N 1
ATOM 1499 C CA . SER A 1 187 ? 14.492 13.711 2.982 1 61.59 187 SER A CA 1
ATOM 1500 C C . SER A 1 187 ? 15.922 13.32 2.643 1 61.59 187 SER A C 1
ATOM 1502 O O . SER A 1 187 ? 16.203 12.156 2.344 1 61.59 187 SER A O 1
ATOM 1504 N N . PHE A 1 188 ? 16.734 14.219 2.566 1 73.62 188 PHE A N 1
ATOM 1505 C CA . PHE A 1 188 ? 18.109 14.008 2.162 1 73.62 188 PHE A CA 1
ATOM 1506 C C . PHE A 1 188 ? 19.031 15.016 2.842 1 73.62 188 PHE A C 1
ATOM 1508 O O . PHE A 1 188 ? 18.672 16.188 2.99 1 73.62 188 PHE A O 1
ATOM 1515 N N . GLU A 1 189 ? 20.125 14.398 3.539 1 80.62 189 GLU A N 1
ATOM 1516 C CA . GLU A 1 189 ? 21.188 15.258 4.07 1 80.62 189 GLU A CA 1
ATOM 1517 C C . GLU A 1 189 ? 22.547 14.891 3.473 1 80.62 189 GLU A C 1
ATOM 1519 O O . GLU A 1 189 ? 22.812 13.719 3.203 1 80.62 189 GLU A O 1
ATOM 1524 N N . PHE A 1 190 ? 23.297 15.82 3.162 1 85.31 190 PHE A N 1
ATOM 1525 C CA . PHE A 1 190 ? 24.625 15.617 2.6 1 85.31 190 PHE A CA 1
ATOM 1526 C C . PHE A 1 190 ? 25.594 16.688 3.104 1 85.31 190 PHE A C 1
ATOM 1528 O O . PHE A 1 190 ? 25.25 17.859 3.16 1 85.31 190 PHE A O 1
ATOM 1535 N N . THR A 1 191 ? 26.766 16.188 3.672 1 90.94 191 THR A N 1
ATOM 1536 C CA . THR A 1 191 ? 27.859 17.078 4.051 1 90.94 191 THR A CA 1
ATOM 1537 C C . THR A 1 191 ? 29.062 16.891 3.127 1 90.94 191 THR A C 1
ATOM 1539 O O . THR A 1 191 ? 29.406 15.758 2.783 1 90.94 191 THR A O 1
ATOM 1542 N N . GLY A 1 192 ? 29.609 17.984 2.582 1 86.31 192 GLY A N 1
ATOM 1543 C CA . GLY A 1 192 ? 30.75 17.922 1.693 1 86.31 192 GLY A CA 1
ATOM 1544 C C . GLY A 1 192 ? 31.328 19.297 1.372 1 86.31 192 GLY A C 1
ATOM 1545 O O . GLY A 1 192 ? 30.938 20.297 1.968 1 86.31 192 GLY A O 1
ATOM 1546 N N . ASP A 1 193 ? 32.344 19.219 0.477 1 88.44 193 ASP A N 1
ATOM 1547 C CA . ASP A 1 193 ? 32.938 20.484 0.042 1 88.44 193 ASP A CA 1
ATOM 1548 C C . ASP A 1 193 ? 32 21.219 -0.917 1 88.44 193 ASP A C 1
ATOM 1550 O O . ASP A 1 193 ? 31.031 20.641 -1.419 1 88.44 193 ASP A O 1
ATOM 1554 N N . ALA A 1 194 ? 32.281 22.453 -1.123 1 85 194 ALA A N 1
ATOM 1555 C CA . ALA A 1 194 ? 31.406 23.328 -1.908 1 85 194 ALA A CA 1
ATOM 1556 C C . ALA A 1 194 ? 31.125 22.734 -3.287 1 85 194 ALA A C 1
ATOM 1558 O O . ALA A 1 194 ? 30 22.766 -3.762 1 85 194 ALA A O 1
ATOM 1559 N N . SER A 1 195 ? 32.156 22.25 -3.9 1 81.31 195 SER A N 1
ATOM 1560 C CA . SER A 1 195 ? 31.969 21.672 -5.227 1 81.31 195 SER A CA 1
ATOM 1561 C C . SER A 1 195 ? 31.016 20.469 -5.188 1 81.31 195 SER A C 1
ATOM 1563 O O . SER A 1 195 ? 30.156 20.328 -6.059 1 81.31 195 SER A O 1
ATOM 1565 N N . SER A 1 196 ? 31.172 19.688 -4.219 1 83.44 196 SER A N 1
ATOM 1566 C CA . SER A 1 196 ? 30.312 18.516 -4.074 1 83.44 196 SER A CA 1
ATOM 1567 C C . SER A 1 196 ? 28.875 18.922 -3.775 1 83.44 196 SER A C 1
ATOM 1569 O O . SER A 1 196 ? 27.938 18.312 -4.277 1 83.44 196 SER A O 1
ATOM 1571 N N . ILE A 1 197 ? 28.75 19.906 -2.975 1 86.88 197 ILE A N 1
ATOM 1572 C CA . ILE A 1 197 ? 27.422 20.391 -2.598 1 86.88 197 ILE A CA 1
ATOM 1573 C C . ILE A 1 197 ? 26.703 20.938 -3.83 1 86.88 197 ILE A C 1
ATOM 1575 O O . ILE A 1 197 ? 25.531 20.625 -4.059 1 86.88 197 ILE A O 1
ATOM 1579 N N . LEU A 1 198 ? 27.438 21.688 -4.637 1 83.12 198 LEU A N 1
ATOM 1580 C CA . LEU A 1 198 ? 26.844 22.25 -5.844 1 83.12 198 LEU A CA 1
ATOM 1581 C C . LEU A 1 198 ? 26.375 21.156 -6.793 1 83.12 198 LEU A C 1
ATOM 1583 O O . LEU A 1 198 ? 25.281 21.25 -7.363 1 83.12 198 LEU A O 1
ATOM 1587 N N . SER A 1 199 ? 27.203 20.156 -6.93 1 80.5 199 SER A N 1
ATOM 1588 C CA . SER A 1 199 ? 26.828 19.031 -7.766 1 80.5 199 SER A CA 1
ATOM 1589 C C . SER A 1 199 ? 25.578 18.328 -7.242 1 80.5 199 SER A C 1
ATOM 1591 O O . SER A 1 199 ? 24.688 17.969 -8.016 1 80.5 199 SER A O 1
ATOM 1593 N N . LYS A 1 200 ? 25.5 18.203 -6.016 1 84.25 200 LYS A N 1
ATOM 1594 C CA . LYS A 1 200 ? 24.359 17.516 -5.398 1 84.25 200 LYS A CA 1
ATOM 1595 C C . LYS A 1 200 ? 23.078 18.344 -5.555 1 84.25 200 LYS A C 1
ATOM 1597 O O . LYS A 1 200 ? 22 17.781 -5.762 1 84.25 200 LYS A O 1
ATOM 1602 N N . ILE A 1 201 ? 23.203 19.641 -5.441 1 85.38 201 ILE A N 1
ATOM 1603 C CA . ILE A 1 201 ? 22.047 20.5 -5.621 1 85.38 201 ILE A CA 1
ATOM 1604 C C . ILE A 1 201 ? 21.438 20.281 -7 1 85.38 201 ILE A C 1
ATOM 1606 O O . ILE A 1 201 ? 20.234 20.109 -7.133 1 85.38 201 ILE A O 1
ATOM 1610 N N . ASN A 1 202 ? 22.344 20.312 -7.922 1 80.69 202 ASN A N 1
ATOM 1611 C CA . ASN A 1 202 ? 21.875 20.109 -9.289 1 80.69 202 ASN A CA 1
ATOM 1612 C C . ASN A 1 202 ? 21.203 18.75 -9.453 1 80.69 202 ASN A C 1
ATOM 1614 O O . ASN A 1 202 ? 20.156 18.656 -10.102 1 80.69 202 ASN A O 1
ATOM 1618 N N . GLU A 1 203 ? 21.766 17.844 -8.875 1 79.38 203 GLU A N 1
ATOM 1619 C CA . GLU A 1 203 ? 21.203 16.5 -8.93 1 79.38 203 GLU A CA 1
ATOM 1620 C C . GLU A 1 203 ? 19.812 16.453 -8.281 1 79.38 203 GLU A C 1
ATOM 1622 O O . GLU A 1 203 ? 18.891 15.875 -8.844 1 79.38 203 GLU A O 1
ATOM 1627 N N . ILE A 1 204 ? 19.672 17.031 -7.172 1 80.81 204 ILE A N 1
ATOM 1628 C CA . ILE A 1 204 ? 18.438 16.984 -6.379 1 80.81 204 ILE A CA 1
ATOM 1629 C C . ILE A 1 204 ? 17.328 17.75 -7.09 1 80.81 204 ILE A C 1
ATOM 1631 O O . ILE A 1 204 ? 16.188 17.297 -7.137 1 80.81 204 ILE A O 1
ATOM 1635 N N . ILE A 1 205 ? 17.703 18.875 -7.637 1 80.38 205 ILE A N 1
ATOM 1636 C CA . ILE A 1 205 ? 16.703 19.703 -8.305 1 80.38 205 ILE A CA 1
ATOM 1637 C C . ILE A 1 205 ? 16.047 18.906 -9.43 1 80.38 205 ILE A C 1
ATOM 1639 O O . ILE A 1 205 ? 14.836 18.969 -9.617 1 80.38 205 ILE A O 1
ATOM 1643 N N . SER A 1 206 ? 16.828 18.219 -10.055 1 74.38 206 SER A N 1
ATOM 1644 C CA . SER A 1 206 ? 16.312 17.469 -11.203 1 74.38 206 SER A CA 1
ATOM 1645 C C . SER A 1 206 ? 15.375 16.359 -10.766 1 74.38 206 SER A C 1
ATOM 1647 O O . SER A 1 206 ? 14.602 15.836 -11.578 1 74.38 206 SER A O 1
ATOM 1649 N N . GLN A 1 207 ? 15.406 16.219 -9.484 1 69.88 207 GLN A N 1
ATOM 1650 C CA . GLN A 1 207 ? 14.625 15.094 -8.992 1 69.88 207 GLN A CA 1
ATOM 1651 C C . GLN A 1 207 ? 13.477 15.57 -8.102 1 69.88 207 GLN A C 1
ATOM 1653 O O . GLN A 1 207 ? 12.641 14.766 -7.68 1 69.88 207 GLN A O 1
ATOM 1658 N N . LEU A 1 208 ? 13.438 16.734 -7.789 1 69.81 208 LEU A N 1
ATOM 1659 C CA . LEU A 1 208 ? 12.531 17.266 -6.773 1 69.81 208 LEU A CA 1
ATOM 1660 C C . LEU A 1 208 ? 11.336 17.953 -7.414 1 69.81 208 LEU A C 1
ATOM 1662 O O . LEU A 1 208 ? 11.492 19 -8.055 1 69.81 208 LEU A O 1
ATOM 1666 N N . ASP A 1 209 ? 10.234 17.328 -7.301 1 64.88 209 ASP A N 1
ATOM 1667 C CA . ASP A 1 209 ? 9.039 17.969 -7.844 1 64.88 209 ASP A CA 1
ATOM 1668 C C . ASP A 1 209 ? 8.648 19.188 -7.008 1 64.88 209 ASP A C 1
ATOM 1670 O O . ASP A 1 209 ? 8.289 20.234 -7.555 1 64.88 209 ASP A O 1
ATOM 1674 N N . LEU A 1 210 ? 8.648 18.984 -5.77 1 65.38 210 LEU A N 1
ATOM 1675 C CA . LEU A 1 210 ? 8.359 20.047 -4.812 1 65.38 210 LEU A CA 1
ATOM 1676 C C . LEU A 1 210 ? 9.164 19.859 -3.531 1 65.38 210 LEU A C 1
ATOM 1678 O O . LEU A 1 210 ? 9.172 18.781 -2.947 1 65.38 210 LEU A O 1
ATOM 1682 N N . GLY A 1 211 ? 9.945 20.859 -3.186 1 72.69 211 GLY A N 1
ATOM 1683 C CA . GLY A 1 211 ? 10.734 20.719 -1.967 1 72.69 211 GLY A CA 1
ATOM 1684 C C . GLY A 1 211 ? 11.594 21.938 -1.679 1 72.69 211 GLY A C 1
ATOM 1685 O O . GLY A 1 211 ? 11.469 22.969 -2.346 1 72.69 211 GLY A O 1
ATOM 1686 N N . LEU A 1 212 ? 12.227 21.859 -0.537 1 77.81 212 LEU A N 1
ATOM 1687 C CA . LEU A 1 212 ? 13.156 22.859 -0.026 1 77.81 212 LEU A CA 1
ATOM 1688 C C . LEU A 1 212 ? 14.547 22.266 0.16 1 77.81 212 LEU A C 1
ATOM 1690 O O . LEU A 1 212 ? 14.688 21.141 0.662 1 77.81 212 LEU A O 1
ATOM 1694 N N . ILE A 1 213 ? 15.43 22.875 -0.485 1 83.31 213 ILE A N 1
ATOM 1695 C CA . ILE A 1 213 ? 16.828 22.516 -0.245 1 83.31 213 ILE A CA 1
ATOM 1696 C C . ILE A 1 213 ? 17.469 23.562 0.66 1 83.31 213 ILE A C 1
ATOM 1698 O O . ILE A 1 213 ? 17.547 24.734 0.308 1 83.31 213 ILE A O 1
ATOM 1702 N N . LYS A 1 214 ? 17.844 23.141 1.832 1 85.19 214 LYS A N 1
ATOM 1703 C CA . LYS A 1 214 ? 18.656 24 2.693 1 85.19 214 LYS A CA 1
ATOM 1704 C C . LYS A 1 214 ? 20.141 23.734 2.5 1 85.19 214 LYS A C 1
ATOM 1706 O O . LYS A 1 214 ? 20.578 22.578 2.49 1 85.19 214 LYS A O 1
ATOM 1711 N N . VAL A 1 215 ? 20.844 24.766 2.193 1 88.38 215 VAL A N 1
ATOM 1712 C CA . VAL A 1 215 ? 22.281 24.688 1.991 1 88.38 215 VAL A CA 1
ATOM 1713 C C . VAL A 1 215 ? 22.984 25.547 3.043 1 88.38 215 VAL A C 1
ATOM 1715 O O . VAL A 1 215 ? 22.75 26.75 3.133 1 88.38 215 VAL A O 1
ATOM 1718 N N . ASN A 1 216 ? 23.844 24.938 3.873 1 89.06 216 ASN A N 1
ATOM 1719 C CA . ASN A 1 216 ? 24.547 25.656 4.926 1 89.06 216 ASN A CA 1
ATOM 1720 C C . ASN A 1 216 ? 26.062 25.562 4.773 1 89.06 216 ASN A C 1
ATOM 1722 O O . ASN A 1 216 ? 26.594 24.469 4.629 1 89.06 216 ASN A O 1
ATOM 1726 N N . PHE A 1 217 ? 26.719 26.703 4.574 1 86.75 217 PHE A N 1
ATOM 1727 C CA . PHE A 1 217 ? 28.156 26.891 4.734 1 86.75 217 PHE A CA 1
ATOM 1728 C C . PHE A 1 217 ? 28.469 27.703 5.98 1 86.75 217 PHE A C 1
ATOM 1730 O O . PHE A 1 217 ? 27.547 28.234 6.625 1 86.75 217 PHE A O 1
ATOM 1737 N N . ASP A 1 218 ? 29.656 27.703 6.453 1 82.94 218 ASP A N 1
ATOM 1738 C CA . ASP A 1 218 ? 30.094 28.312 7.703 1 82.94 218 ASP A CA 1
ATOM 1739 C C . ASP A 1 218 ? 29.281 29.547 8.031 1 82.94 218 ASP A C 1
ATOM 1741 O O . ASP A 1 218 ? 28.609 29.609 9.07 1 82.94 218 ASP A O 1
ATOM 1745 N N . LYS A 1 219 ? 29.203 30.594 7.312 1 83 219 LYS A N 1
ATOM 1746 C CA . LYS A 1 219 ? 28.453 31.812 7.609 1 83 219 LYS A CA 1
ATOM 1747 C C . LYS A 1 219 ? 27.375 32.062 6.551 1 83 219 LYS A C 1
ATOM 1749 O O . LYS A 1 219 ? 26.891 33.188 6.418 1 83 219 LYS A O 1
ATOM 1754 N N . LEU A 1 220 ? 27.062 31 5.824 1 86.81 220 LEU A N 1
ATOM 1755 C CA . LEU A 1 220 ? 26.094 31.125 4.738 1 86.81 220 LEU A CA 1
ATOM 1756 C C . LEU A 1 220 ? 24.984 30.078 4.879 1 86.81 220 LEU A C 1
ATOM 1758 O O . LEU A 1 220 ? 25.266 28.891 4.969 1 86.81 220 LEU A O 1
ATOM 1762 N N . ASN A 1 221 ? 23.734 30.609 5.105 1 88.62 221 ASN A N 1
ATOM 1763 C CA . ASN A 1 221 ? 22.547 29.75 5.109 1 88.62 221 ASN A CA 1
ATOM 1764 C C . ASN A 1 221 ? 21.625 30.062 3.938 1 88.62 221 ASN A C 1
ATOM 1766 O O . ASN A 1 221 ? 21.109 31.188 3.826 1 88.62 221 ASN A O 1
ATOM 1770 N N . CYS A 1 222 ? 21.453 29.047 3.119 1 85.88 222 CYS A N 1
ATOM 1771 C CA . CYS A 1 222 ? 20.625 29.266 1.935 1 85.88 222 CYS A CA 1
ATOM 1772 C C . CYS A 1 222 ? 19.469 28.281 1.884 1 85.88 222 CYS A C 1
ATOM 1774 O O . CYS A 1 222 ? 19.578 27.172 2.404 1 85.88 222 CYS A O 1
ATOM 1776 N N . SER A 1 223 ? 18.359 28.75 1.323 1 85.69 223 SER A N 1
ATOM 1777 C CA . SER A 1 223 ? 17.188 27.922 1.042 1 85.69 223 SER A CA 1
ATOM 1778 C C . SER A 1 223 ? 16.75 28.062 -0.411 1 85.69 223 SER A C 1
ATOM 1780 O O . SER A 1 223 ? 16.688 29.172 -0.94 1 85.69 223 SER A O 1
ATOM 1782 N N . ILE A 1 224 ? 16.562 26.906 -1.056 1 83.69 224 ILE A N 1
ATOM 1783 C CA . ILE A 1 224 ? 16.062 26.844 -2.426 1 83.69 224 ILE A CA 1
ATOM 1784 C C . ILE A 1 224 ? 14.711 26.125 -2.455 1 83.69 224 ILE A C 1
ATOM 1786 O O . ILE A 1 224 ? 14.602 24.984 -2 1 83.69 224 ILE A O 1
ATOM 1790 N N . VAL A 1 225 ? 13.781 26.859 -2.934 1 74.94 225 VAL A N 1
ATOM 1791 C CA . VAL A 1 225 ? 12.484 26.234 -3.16 1 74.94 225 VAL A CA 1
ATOM 1792 C C . VAL A 1 225 ? 12.422 25.656 -4.578 1 74.94 225 VAL A C 1
ATOM 1794 O O . VAL A 1 225 ? 12.719 26.359 -5.547 1 74.94 225 VAL A O 1
ATOM 1797 N N . VAL A 1 226 ? 12.211 24.391 -4.617 1 74.44 226 VAL A N 1
ATOM 1798 C CA . VAL A 1 226 ? 12.109 23.703 -5.895 1 74.44 226 VAL A CA 1
ATOM 1799 C C . VAL A 1 226 ? 10.648 23.344 -6.164 1 74.44 226 VAL A C 1
ATOM 1801 O O . VAL A 1 226 ? 9.945 22.859 -5.27 1 74.44 226 VAL A O 1
ATOM 1804 N N . GLN A 1 227 ? 10.18 23.641 -7.391 1 65.81 227 GLN A N 1
ATOM 1805 C CA . GLN A 1 227 ? 8.875 23.234 -7.91 1 65.81 227 GLN A CA 1
ATOM 1806 C C . GLN A 1 227 ? 8.984 22.75 -9.352 1 65.81 227 GLN A C 1
ATOM 1808 O O . GLN A 1 227 ? 9.531 23.453 -10.211 1 65.81 227 GLN A O 1
ATOM 1813 N N . ASN A 1 228 ? 8.414 21.625 -9.562 1 64.19 228 ASN A N 1
ATOM 1814 C CA . ASN A 1 228 ? 8.477 21.047 -10.898 1 64.19 228 ASN A CA 1
ATOM 1815 C C . ASN A 1 228 ? 9.906 21.016 -11.43 1 64.19 228 ASN A C 1
ATOM 1817 O O . ASN A 1 228 ? 10.156 21.422 -12.562 1 64.19 228 ASN A O 1
ATOM 1821 N N . LYS A 1 229 ? 10.797 20.672 -10.617 1 69.06 229 LYS A N 1
ATOM 1822 C CA . LYS A 1 229 ? 12.203 20.453 -10.945 1 69.06 229 LYS A CA 1
ATOM 1823 C C . LYS A 1 229 ? 12.898 21.766 -11.297 1 69.06 229 LYS A C 1
ATOM 1825 O O . LYS A 1 229 ? 13.953 21.766 -11.93 1 69.06 229 LYS A O 1
ATOM 1830 N N . ASP A 1 230 ? 12.133 22.844 -10.945 1 74.06 230 ASP A N 1
ATOM 1831 C CA . ASP A 1 230 ? 12.719 24.172 -11.172 1 74.06 230 ASP A CA 1
ATOM 1832 C C . ASP A 1 230 ? 12.938 24.906 -9.852 1 74.06 230 ASP A C 1
ATOM 1834 O O . ASP A 1 230 ? 12.125 24.797 -8.93 1 74.06 230 ASP A O 1
ATOM 1838 N N . MET A 1 231 ? 14.039 25.625 -9.875 1 76.19 231 MET A N 1
ATOM 1839 C CA . MET A 1 231 ? 14.258 26.516 -8.742 1 76.19 231 MET A CA 1
ATOM 1840 C C . MET A 1 231 ? 13.344 27.734 -8.828 1 76.19 231 MET A C 1
ATOM 1842 O O . MET A 1 231 ? 13.43 28.516 -9.766 1 76.19 231 MET A O 1
ATOM 1846 N N . LYS A 1 232 ? 12.469 27.797 -7.883 1 71.88 232 LYS A N 1
ATOM 1847 C CA . LYS A 1 232 ? 11.508 28.891 -7.934 1 71.88 232 LYS A CA 1
ATOM 1848 C C . LYS A 1 232 ? 11.961 30.078 -7.078 1 71.88 232 LYS A C 1
ATOM 1850 O O . LYS A 1 232 ? 11.633 31.219 -7.363 1 71.88 232 LYS A O 1
ATOM 1855 N N . LYS A 1 233 ? 12.672 29.734 -5.98 1 75.56 233 LYS A N 1
ATOM 1856 C CA . LYS A 1 233 ? 13.125 30.75 -5.047 1 75.56 233 LYS A CA 1
ATOM 1857 C C . LYS A 1 233 ? 14.422 30.344 -4.359 1 75.56 233 LYS A C 1
ATOM 1859 O O . LYS A 1 233 ? 14.617 29.156 -4.047 1 75.56 233 LYS A O 1
ATOM 1864 N N . ALA A 1 234 ? 15.297 31.219 -4.316 1 80.5 234 ALA A N 1
ATOM 1865 C CA . ALA A 1 234 ? 16.516 31.016 -3.551 1 80.5 234 ALA A CA 1
ATOM 1866 C C . ALA A 1 234 ? 16.781 32.188 -2.602 1 80.5 234 ALA A C 1
ATOM 1868 O O . ALA A 1 234 ? 16.656 33.344 -2.986 1 80.5 234 ALA A O 1
ATOM 1869 N N . VAL A 1 235 ? 17.016 31.906 -1.321 1 82.12 235 VAL A N 1
ATOM 1870 C CA . VAL A 1 235 ? 17.344 32.906 -0.311 1 82.12 235 VAL A CA 1
ATOM 1871 C C . VAL A 1 235 ? 18.594 32.469 0.457 1 82.12 235 VAL A C 1
ATOM 1873 O O . VAL A 1 235 ? 18.703 31.328 0.872 1 82.12 235 VAL A O 1
ATOM 1876 N N . CYS A 1 236 ? 19.516 33.438 0.533 1 84.81 236 CYS A N 1
ATOM 1877 C CA . CYS A 1 236 ? 20.703 33.156 1.342 1 84.81 236 CYS A CA 1
ATOM 1878 C C . CYS A 1 236 ? 20.875 34.25 2.412 1 84.81 236 CYS A C 1
ATOM 1880 O O . CYS A 1 236 ? 20.594 35.406 2.172 1 84.81 236 CYS A O 1
ATOM 1882 N N . ARG A 1 237 ? 21.25 33.781 3.537 1 84.12 237 ARG A N 1
ATOM 1883 C CA . ARG A 1 237 ? 21.562 34.688 4.656 1 84.12 237 ARG A CA 1
ATOM 1884 C C . ARG A 1 237 ? 23.031 34.531 5.078 1 84.12 237 ARG A C 1
ATOM 1886 O O . ARG A 1 237 ? 23.516 33.406 5.242 1 84.12 237 ARG A O 1
ATOM 1893 N N . SER A 1 238 ? 23.781 35.594 4.988 1 82.06 238 SER A N 1
ATOM 1894 C CA . SER A 1 238 ? 25.156 35.625 5.441 1 82.06 238 SER A CA 1
ATOM 1895 C C . SER A 1 238 ? 25.453 36.938 6.184 1 82.06 238 SER A C 1
ATOM 1897 O O . SER A 1 238 ? 25.234 38.031 5.648 1 82.06 238 SER A O 1
ATOM 1899 N N . ASP A 1 239 ? 26 36.812 7.445 1 77.44 239 ASP A N 1
ATOM 1900 C CA . ASP A 1 239 ? 26.453 37.969 8.25 1 77.44 239 ASP A CA 1
ATOM 1901 C C . ASP A 1 239 ? 25.375 39.031 8.312 1 77.44 239 ASP A C 1
ATOM 1903 O O . ASP A 1 239 ? 25.672 40.219 8.117 1 77.44 239 ASP A O 1
ATOM 1907 N N . GLY A 1 240 ? 24.125 38.688 8.445 1 71.94 240 GLY A N 1
ATOM 1908 C CA . GLY A 1 240 ? 23.031 39.625 8.609 1 71.94 240 GLY A CA 1
ATOM 1909 C C . GLY A 1 240 ? 22.438 40.094 7.297 1 71.94 240 GLY A C 1
ATOM 1910 O O . GLY A 1 240 ? 21.469 40.875 7.281 1 71.94 240 GLY A O 1
ATOM 1911 N N . ASN A 1 241 ? 23.078 39.781 6.145 1 76 241 ASN A N 1
ATOM 1912 C CA . ASN A 1 241 ? 22.562 40.156 4.832 1 76 241 ASN A CA 1
ATOM 1913 C C . ASN A 1 241 ? 21.703 39.062 4.238 1 76 241 ASN A C 1
ATOM 1915 O O . ASN A 1 241 ? 22 37.875 4.414 1 76 241 ASN A O 1
ATOM 1919 N N . VAL A 1 242 ? 20.531 39.438 3.697 1 82.31 242 VAL A N 1
ATOM 1920 C CA . VAL A 1 242 ? 19.641 38.5 3.002 1 82.31 242 VAL A CA 1
ATOM 1921 C C . VAL A 1 242 ? 19.703 38.75 1.497 1 82.31 242 VAL A C 1
ATOM 1923 O O . VAL A 1 242 ? 19.547 39.875 1.047 1 82.31 242 VAL A O 1
ATOM 1926 N N . LYS A 1 243 ? 20.125 37.812 0.71 1 78 243 LYS A N 1
ATOM 1927 C CA . LYS A 1 243 ? 20.141 37.875 -0.749 1 78 243 LYS A CA 1
ATOM 1928 C C . LYS A 1 243 ? 19.109 36.906 -1.34 1 78 243 LYS A C 1
ATOM 1930 O O . LYS A 1 243 ? 18.891 35.812 -0.792 1 78 243 LYS A O 1
ATOM 1935 N N . ILE A 1 244 ? 18.438 37.344 -2.369 1 79.69 244 ILE A N 1
ATOM 1936 C CA . ILE A 1 244 ? 17.406 36.5 -2.98 1 79.69 244 ILE A CA 1
ATOM 1937 C C . ILE A 1 244 ? 17.703 36.312 -4.461 1 79.69 244 ILE A C 1
ATOM 1939 O O . ILE A 1 244 ? 18.484 37.062 -5.051 1 79.69 244 ILE A O 1
ATOM 1943 N N . GLY A 1 245 ? 17.172 35.25 -5.039 1 75.81 245 GLY A N 1
ATOM 1944 C CA . GLY A 1 245 ? 17.234 35.031 -6.477 1 75.81 245 GLY A CA 1
ATOM 1945 C C . GLY A 1 245 ? 18.656 34.781 -6.973 1 75.81 245 GLY A C 1
ATOM 1946 O O . GLY A 1 245 ? 19.359 33.938 -6.449 1 75.81 245 GLY A O 1
ATOM 1947 N N . PHE A 1 246 ? 18.922 35.656 -7.941 1 73 246 PHE A N 1
ATOM 1948 C CA . PHE A 1 246 ? 20.203 35.5 -8.609 1 73 246 PHE A CA 1
ATOM 1949 C C . PHE A 1 246 ? 21.344 35.688 -7.633 1 73 246 PHE A C 1
ATOM 1951 O O . PHE A 1 246 ? 22.328 34.938 -7.648 1 73 246 PHE A O 1
ATOM 1958 N N . GLU A 1 247 ? 21.312 36.656 -6.816 1 81.25 247 GLU A N 1
ATOM 1959 C CA . GLU A 1 247 ? 22.391 36.938 -5.859 1 81.25 247 GLU A CA 1
ATOM 1960 C C . GLU A 1 247 ? 22.547 35.781 -4.867 1 81.25 247 GLU A C 1
ATOM 1962 O O . GLU A 1 247 ? 23.672 35.406 -4.516 1 81.25 247 GLU A O 1
ATOM 1967 N N . ALA A 1 248 ? 21.422 35.25 -4.402 1 80.75 248 ALA A N 1
ATOM 1968 C CA . ALA A 1 248 ? 21.484 34.125 -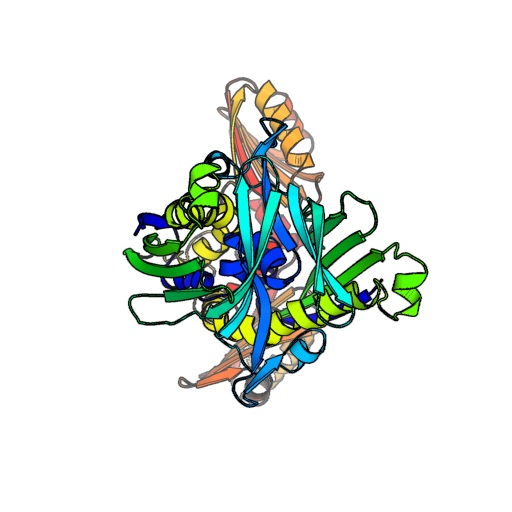3.5 1 80.75 248 ALA A CA 1
ATOM 1969 C C . ALA A 1 248 ? 22.188 32.938 -4.16 1 80.75 248 ALA A C 1
ATOM 1971 O O . ALA A 1 248 ? 23.078 32.312 -3.561 1 80.75 248 ALA A O 1
ATOM 1972 N N . LEU A 1 249 ? 21.797 32.688 -5.422 1 81.19 249 LEU A N 1
ATOM 1973 C CA . LEU A 1 249 ? 22.375 31.547 -6.129 1 81.19 249 LEU A CA 1
ATOM 1974 C C . LEU A 1 249 ? 23.875 31.75 -6.355 1 81.19 249 LEU A C 1
ATOM 1976 O O . LEU A 1 249 ? 24.656 30.812 -6.258 1 81.19 249 LEU A O 1
ATOM 1980 N N . SER A 1 250 ? 24.219 33 -6.633 1 80.56 250 SER A N 1
ATOM 1981 C CA . SER A 1 250 ? 25.641 33.344 -6.797 1 80.56 250 SER A CA 1
ATOM 1982 C C . SER A 1 250 ? 26.422 33.031 -5.527 1 80.56 250 SE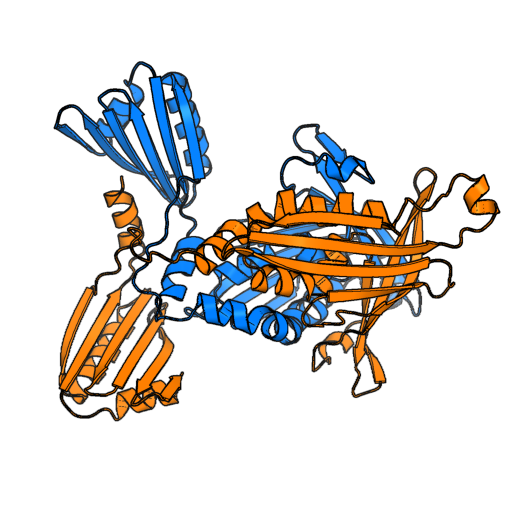R A C 1
ATOM 1984 O O . SER A 1 250 ? 27.562 32.594 -5.586 1 80.56 250 SER A O 1
ATOM 1986 N N . MET A 1 251 ? 25.828 33.344 -4.398 1 84.12 251 MET A N 1
ATOM 1987 C CA . MET A 1 251 ? 26.5 33.062 -3.131 1 84.12 251 MET A CA 1
ATOM 1988 C C . MET A 1 251 ? 26.734 31.578 -2.934 1 84.12 251 MET A C 1
ATOM 1990 O O . MET A 1 251 ? 27.781 31.172 -2.441 1 84.12 251 MET A O 1
ATOM 1994 N N . ILE A 1 252 ? 25.75 30.828 -3.355 1 83.62 252 ILE A N 1
ATOM 1995 C CA . ILE A 1 252 ? 25.875 29.391 -3.232 1 83.62 252 ILE A CA 1
ATOM 1996 C C . ILE A 1 252 ? 27.016 28.891 -4.117 1 83.62 252 ILE A C 1
ATOM 1998 O O . ILE A 1 252 ? 27.844 28.078 -3.68 1 83.62 252 ILE A O 1
ATOM 2002 N N . ILE A 1 253 ? 27.078 29.344 -5.34 1 79.62 253 ILE A N 1
ATOM 2003 C CA . ILE A 1 253 ? 28.078 28.922 -6.316 1 79.62 253 ILE A CA 1
ATOM 2004 C C . ILE A 1 253 ? 29.469 29.344 -5.844 1 79.62 253 ILE A C 1
ATOM 2006 O O . ILE A 1 253 ? 30.438 28.609 -6.055 1 79.62 253 ILE A O 1
ATOM 2010 N N . SER A 1 254 ? 29.625 30.438 -5.09 1 80.69 254 SER A N 1
ATOM 2011 C CA . SER A 1 254 ? 30.906 30.984 -4.672 1 80.69 254 SER A CA 1
ATOM 2012 C C . SER A 1 254 ? 31.328 30.438 -3.311 1 80.69 254 SER A C 1
ATOM 2014 O O . SER A 1 254 ? 32.406 30.781 -2.799 1 80.69 254 SER A O 1
ATOM 2016 N N . ALA A 1 255 ? 30.328 29.75 -2.684 1 83.62 255 ALA A N 1
ATOM 2017 C CA . ALA A 1 255 ? 30.609 29.25 -1.34 1 83.62 255 ALA A CA 1
ATOM 2018 C C . ALA A 1 255 ? 31.859 28.359 -1.337 1 83.62 255 ALA A C 1
ATOM 2020 O O . ALA A 1 255 ? 32.156 27.703 -2.338 1 83.62 255 ALA A O 1
ATOM 2021 N N . LYS A 1 256 ? 32.719 28.5 -0.326 1 81.31 256 LYS A N 1
ATOM 2022 C CA . LYS A 1 256 ? 33.906 27.688 -0.134 1 81.31 256 LYS A CA 1
ATOM 2023 C C . LYS A 1 256 ? 33.875 26.938 1.187 1 81.31 256 LYS A C 1
ATOM 2025 O O . LYS A 1 256 ? 33.062 27.266 2.068 1 81.31 256 LYS A O 1
ATOM 2030 N N . GLY A 1 257 ? 34.625 25.828 1.215 1 86.06 257 GLY A N 1
ATOM 2031 C CA . GLY A 1 257 ? 34.75 25.047 2.439 1 86.06 257 GLY A CA 1
ATOM 2032 C C . GLY A 1 257 ? 33.688 23.938 2.543 1 86.06 257 GLY A C 1
ATOM 2033 O O . GLY A 1 257 ? 33.156 23.5 1.53 1 86.06 257 GLY A O 1
ATOM 2034 N N . GLN A 1 258 ? 33.531 23.562 3.768 1 89.88 258 GLN A N 1
ATOM 2035 C CA . GLN A 1 258 ? 32.594 22.484 4.043 1 89.88 258 GLN A CA 1
ATOM 2036 C C . GLN A 1 258 ? 31.172 23.016 4.266 1 89.88 258 GLN A C 1
ATOM 2038 O O . GLN A 1 258 ? 30.984 24.094 4.844 1 89.88 258 GLN A O 1
ATOM 2043 N N . GLY A 1 259 ? 30.234 22.297 3.701 1 89.88 259 GLY A N 1
ATOM 2044 C CA . GLY A 1 259 ? 28.844 22.672 3.885 1 89.88 259 GLY A CA 1
ATOM 2045 C C . GLY A 1 259 ? 27.938 21.469 4.098 1 89.88 259 GLY A C 1
ATOM 2046 O O . GLY A 1 259 ? 28.406 20.328 4.156 1 89.88 259 GLY A O 1
ATOM 2047 N N . LYS A 1 260 ? 26.656 21.812 4.324 1 91.62 260 LYS A N 1
ATOM 2048 C CA . LYS A 1 260 ? 25.609 20.828 4.539 1 91.62 260 LYS A CA 1
ATOM 2049 C C . LYS A 1 260 ? 24.359 21.156 3.73 1 91.62 260 LYS A C 1
ATOM 2051 O O . LYS A 1 260 ? 23.969 22.328 3.637 1 91.62 260 LYS A O 1
ATOM 2056 N N . ILE A 1 261 ? 23.812 20.109 3.102 1 88.69 261 ILE A N 1
ATOM 2057 C CA . ILE A 1 261 ? 22.547 20.281 2.42 1 88.69 261 ILE A CA 1
ATOM 2058 C C . ILE A 1 261 ? 21.484 19.406 3.086 1 88.69 261 ILE A C 1
ATOM 2060 O O . ILE A 1 261 ? 21.766 18.266 3.492 1 88.69 261 ILE A O 1
ATOM 2064 N N . GLU A 1 262 ? 20.375 20.047 3.312 1 83.19 262 GLU A N 1
ATOM 2065 C CA . GLU A 1 262 ? 19.172 19.359 3.73 1 83.19 262 GLU A CA 1
ATOM 2066 C C . GLU A 1 262 ? 18.047 19.516 2.701 1 83.19 262 GLU A C 1
ATOM 2068 O O . GLU A 1 262 ? 17.781 20.625 2.246 1 83.19 262 GLU A O 1
ATOM 2073 N N . VAL A 1 263 ? 17.547 18.422 2.301 1 80.25 263 VAL A N 1
ATOM 2074 C CA . VAL A 1 263 ? 16.484 18.453 1.303 1 80.25 263 VAL A CA 1
ATOM 2075 C C . VAL A 1 263 ? 15.164 18.047 1.948 1 80.25 263 VAL A C 1
ATOM 2077 O O . VAL A 1 263 ? 15.078 17.031 2.627 1 80.25 263 VAL A O 1
ATOM 2080 N N . TYR A 1 264 ? 14.32 19 1.813 1 68.25 264 TYR A N 1
ATOM 2081 C CA . TYR A 1 264 ? 12.953 18.75 2.234 1 68.25 264 TYR A CA 1
ATOM 2082 C C . TYR A 1 264 ? 12.039 18.562 1.029 1 68.25 264 TYR A C 1
ATOM 2084 O O . TYR A 1 264 ? 11.695 19.531 0.345 1 68.25 264 TYR A O 1
ATOM 2092 N N . ALA A 1 265 ? 11.945 17.391 0.7 1 63.34 265 ALA A N 1
ATOM 2093 C CA . ALA A 1 265 ? 11.07 17.094 -0.432 1 63.34 265 ALA A CA 1
ATOM 2094 C C . ALA A 1 265 ? 9.609 17.016 0.006 1 63.34 265 ALA A C 1
ATOM 2096 O O . ALA A 1 265 ? 9.297 16.391 1.021 1 63.34 265 ALA A O 1
ATOM 2097 N N . ILE A 1 266 ? 8.922 18.047 -0.525 1 56 266 ILE A N 1
ATOM 2098 C CA . ILE A 1 266 ? 7.488 18.016 -0.258 1 56 266 ILE A CA 1
ATOM 2099 C C . ILE A 1 266 ? 6.777 17.25 -1.38 1 56 266 ILE A C 1
ATOM 2101 O O . ILE A 1 266 ? 6.883 17.625 -2.551 1 56 266 ILE A O 1
ATOM 2105 N N . LYS A 1 267 ? 6.434 16.344 -1.057 1 51.03 267 LYS A N 1
ATOM 2106 C CA . LYS A 1 267 ? 5.582 15.672 -2.031 1 51.03 267 LYS A CA 1
ATOM 2107 C C . LYS A 1 267 ? 4.121 16.094 -1.871 1 51.03 267 LYS A C 1
ATOM 2109 O O . LYS A 1 267 ? 3.613 16.172 -0.751 1 51.03 267 LYS A O 1
ATOM 2114 N N . ILE A 1 268 ? 3.598 16.797 -2.936 1 46.09 268 ILE A N 1
ATOM 2115 C CA . ILE A 1 268 ? 2.213 17.25 -2.926 1 46.09 268 ILE A CA 1
ATOM 2116 C C . ILE A 1 268 ? 1.332 16.234 -2.217 1 46.09 268 ILE A C 1
ATOM 2118 O O . ILE A 1 268 ? 0.391 16.594 -1.508 1 46.09 268 ILE A O 1
ATOM 2122 N N . GLU A 1 269 ? 1.718 15.148 -2.262 1 44.5 269 GLU A N 1
ATOM 2123 C CA . GLU A 1 269 ? 0.98 14.07 -1.617 1 44.5 269 GLU A CA 1
ATOM 2124 C C . GLU A 1 269 ? 1.063 14.172 -0.097 1 44.5 269 GLU A C 1
ATOM 2126 O O . GLU A 1 269 ? 0.083 13.914 0.603 1 44.5 269 GLU A O 1
ATOM 2131 N N . ASP A 1 270 ? 2.061 14.672 0.356 1 49.19 270 ASP A N 1
ATOM 2132 C CA . ASP A 1 270 ? 2.262 14.875 1.788 1 49.19 270 ASP A CA 1
ATOM 2133 C C . ASP A 1 270 ? 1.436 16.047 2.301 1 49.19 270 ASP A C 1
ATOM 2135 O O . ASP A 1 270 ? 0.91 16 3.414 1 49.19 270 ASP A O 1
ATOM 2139 N N . ILE A 1 271 ? 1.409 17.016 1.521 1 45.09 271 ILE A N 1
ATOM 2140 C CA . ILE A 1 271 ? 0.597 18.172 1.876 1 45.09 271 ILE A CA 1
ATOM 2141 C C . ILE A 1 271 ? -0.88 17.797 1.883 1 45.09 271 ILE A C 1
ATOM 2143 O O . ILE A 1 271 ? -1.62 18.156 2.799 1 45.09 271 ILE A O 1
ATOM 2147 N N . ILE A 1 272 ? -1.188 17.266 0.9 1 41.56 272 ILE A N 1
ATOM 2148 C CA . ILE A 1 272 ? -2.562 16.781 0.788 1 41.56 272 ILE A CA 1
ATOM 2149 C C . ILE A 1 272 ? -2.896 15.891 1.976 1 41.56 272 ILE A C 1
ATOM 2151 O O . ILE A 1 272 ? -3.949 16.047 2.602 1 41.56 272 ILE A O 1
ATOM 2155 N N . ASP A 1 273 ? -2.117 15.203 2.416 1 42.72 273 ASP A N 1
ATOM 2156 C CA . ASP A 1 273 ? -2.266 14.305 3.557 1 42.72 273 ASP A CA 1
ATOM 2157 C C . ASP A 1 273 ? -2.389 15.094 4.863 1 42.72 273 ASP A C 1
ATOM 2159 O O . ASP A 1 273 ? -3.193 14.742 5.727 1 42.72 273 ASP A O 1
ATOM 2163 N N . THR A 1 274 ? -1.766 16.156 5.008 1 44.25 274 THR A N 1
ATOM 2164 C CA . THR A 1 274 ? -1.802 17.031 6.172 1 44.25 274 THR A CA 1
ATOM 2165 C C . THR A 1 274 ? -3.135 17.766 6.25 1 44.25 274 THR A C 1
ATOM 2167 O O . THR A 1 274 ? -3.709 17.906 7.332 1 44.25 274 THR A O 1
ATOM 2170 N N . LEU A 1 275 ? -3.59 18.266 5.09 1 42 275 LEU A N 1
ATOM 2171 C CA . LEU A 1 275 ? -4.875 18.953 5.047 1 42 275 LEU A CA 1
ATOM 2172 C C . LEU A 1 275 ? -6.012 18 5.406 1 42 275 LEU A C 1
ATOM 2174 O O . LEU A 1 275 ? -6.926 18.375 6.148 1 42 275 LEU A O 1
ATOM 2178 N N . TYR A 1 276 ? -5.816 16.859 5.094 1 38.88 276 TYR A N 1
ATOM 2179 C CA . TYR A 1 276 ? -6.816 15.836 5.355 1 38.88 276 TYR A CA 1
ATOM 2180 C C . TYR A 1 276 ? -6.809 15.43 6.824 1 38.88 276 TYR A C 1
ATOM 2182 O O . TYR A 1 276 ? -7.867 15.188 7.414 1 38.88 276 TYR A O 1
ATOM 2190 N N . ALA A 1 277 ? -5.828 15.547 7.531 1 40.81 277 ALA A N 1
ATOM 2191 C CA . ALA A 1 277 ? -5.645 15.258 8.953 1 40.81 277 ALA A CA 1
ATOM 2192 C C . ALA A 1 277 ? -6.184 16.391 9.82 1 40.81 277 ALA A C 1
ATOM 2194 O O . ALA A 1 277 ? -6.602 16.172 10.961 1 40.81 277 ALA A O 1
ATOM 2195 N N . LEU A 1 278 ? -6.371 17.625 9.297 1 41.88 278 LEU A N 1
ATOM 2196 C CA . LEU A 1 278 ? -6.84 18.812 10.016 1 41.88 278 LEU A CA 1
ATOM 2197 C C . LEU A 1 278 ? -8.352 18.953 9.898 1 41.88 278 LEU A C 1
ATOM 2199 O O . LEU A 1 278 ? -8.977 19.672 10.688 1 41.88 278 LEU A O 1
ATOM 2203 N N . ALA A 1 279 ? -8.867 18.375 8.922 1 39.19 279 ALA A N 1
ATOM 2204 C CA . ALA A 1 279 ? -10.312 18.453 8.742 1 39.19 279 ALA A CA 1
ATOM 2205 C C . ALA A 1 279 ? -11.039 17.484 9.68 1 39.19 279 ALA A C 1
ATOM 2207 O O . ALA A 1 279 ? -10.531 16.406 9.969 1 39.19 279 ALA A O 1
ATOM 2208 N N . MET B 1 1 ? 9.023 -26.344 11.68 1 80.88 1 MET B N 1
ATOM 2209 C CA . MET B 1 1 ? 8.539 -25.109 12.312 1 80.88 1 MET B CA 1
ATOM 2210 C C . MET B 1 1 ? 9.641 -24.062 12.352 1 80.88 1 MET B C 1
ATOM 2212 O O . MET B 1 1 ? 10.797 -24.375 12.633 1 80.88 1 MET B O 1
ATOM 2216 N N . TYR B 1 2 ? 9.336 -22.875 11.891 1 87.12 2 TYR B N 1
ATOM 2217 C CA . TYR B 1 2 ? 10.266 -21.734 11.938 1 87.12 2 TYR B CA 1
ATOM 2218 C C . TYR B 1 2 ? 9.617 -20.531 12.594 1 87.12 2 TYR B C 1
ATOM 2220 O O . TYR B 1 2 ? 8.422 -20.266 12.398 1 87.12 2 TYR B O 1
ATOM 2228 N N . SER B 1 3 ? 10.367 -19.906 13.5 1 88.75 3 SER B N 1
ATOM 2229 C CA . SER B 1 3 ? 9.875 -18.688 14.117 1 88.75 3 SER B CA 1
ATOM 2230 C C . SER B 1 3 ? 10.977 -17.625 14.188 1 88.75 3 SER B C 1
ATOM 2232 O O . SER B 1 3 ? 12.164 -17.953 14.234 1 88.75 3 SER B O 1
ATOM 2234 N N . THR B 1 4 ? 10.578 -16.422 14.039 1 91.69 4 THR B N 1
ATOM 2235 C CA . THR B 1 4 ? 11.508 -15.297 14.148 1 91.69 4 THR B CA 1
ATOM 2236 C C . THR B 1 4 ? 10.805 -14.07 14.727 1 91.69 4 THR B C 1
ATOM 2238 O O . THR B 1 4 ? 9.594 -14.102 14.984 1 91.69 4 THR B O 1
ATOM 2241 N N . GLU B 1 5 ? 11.641 -13.148 15.055 1 92.69 5 GLU B N 1
ATOM 2242 C CA . GLU B 1 5 ? 11.133 -11.883 15.578 1 92.69 5 GLU B CA 1
ATOM 2243 C C . GLU B 1 5 ? 11.672 -10.695 14.789 1 92.69 5 GLU B C 1
ATOM 2245 O O . GLU B 1 5 ? 12.852 -10.68 14.422 1 92.69 5 GLU B O 1
ATOM 2250 N N . LEU B 1 6 ? 10.766 -9.781 14.508 1 92.25 6 LEU B N 1
ATOM 2251 C CA . LEU B 1 6 ? 11.109 -8.547 13.828 1 92.25 6 LEU B CA 1
ATOM 2252 C C . LEU B 1 6 ? 10.609 -7.332 14.602 1 92.25 6 LEU B C 1
ATOM 2254 O O . LEU B 1 6 ? 9.594 -7.414 15.305 1 92.25 6 LEU B O 1
ATOM 2258 N N . VAL B 1 7 ? 11.352 -6.273 14.508 1 92.06 7 VAL B N 1
ATOM 2259 C CA . VAL B 1 7 ? 10.867 -5.004 15.039 1 92.06 7 VAL B CA 1
ATOM 2260 C C . VAL B 1 7 ? 10.477 -4.078 13.898 1 92.06 7 VAL B C 1
ATOM 2262 O O . VAL B 1 7 ? 11.273 -3.822 12.992 1 92.06 7 VAL B O 1
ATOM 2265 N N . ILE B 1 8 ? 9.266 -3.711 13.945 1 91.62 8 ILE B N 1
ATOM 2266 C CA . ILE B 1 8 ? 8.727 -2.822 12.922 1 91.62 8 ILE B CA 1
ATOM 2267 C C . ILE B 1 8 ? 8.453 -1.446 13.523 1 91.62 8 ILE B C 1
ATOM 2269 O O . ILE B 1 8 ? 7.766 -1.333 14.539 1 91.62 8 ILE B O 1
ATOM 2273 N N . ASN B 1 9 ? 8.992 -0.44 12.898 1 88.62 9 ASN B N 1
ATOM 2274 C CA . ASN B 1 9 ? 8.766 0.922 13.367 1 88.62 9 ASN B CA 1
ATOM 2275 C C . ASN B 1 9 ? 7.418 1.463 12.898 1 88.62 9 ASN B C 1
ATOM 2277 O O . ASN B 1 9 ? 7.359 2.348 12.047 1 88.62 9 ASN B O 1
ATOM 2281 N N . ALA B 1 10 ? 6.363 0.986 13.477 1 86.56 10 ALA B N 1
ATOM 2282 C CA . ALA B 1 10 ? 4.98 1.37 13.203 1 86.56 10 ALA B CA 1
ATOM 2283 C C . ALA B 1 10 ? 4.062 0.959 14.352 1 86.56 10 ALA B C 1
ATOM 2285 O O . ALA B 1 10 ? 4.344 -0.009 15.062 1 86.56 10 ALA B O 1
ATOM 2286 N N . PRO B 1 11 ? 2.984 1.715 14.555 1 80.44 11 PRO B N 1
ATOM 2287 C CA . PRO B 1 11 ? 2.016 1.289 15.57 1 80.44 11 PRO B CA 1
ATOM 2288 C C . PRO B 1 11 ? 1.428 -0.091 15.281 1 80.44 11 PRO B C 1
ATOM 2290 O O . PRO B 1 11 ? 1.173 -0.427 14.125 1 80.44 11 PRO B O 1
ATOM 2293 N N . THR B 1 12 ? 1.131 -0.84 16.312 1 82 12 THR B N 1
ATOM 2294 C CA . THR B 1 12 ? 0.681 -2.225 16.203 1 82 12 THR B CA 1
ATOM 2295 C C . THR B 1 12 ? -0.617 -2.314 15.414 1 82 12 THR B C 1
ATOM 2297 O O . THR B 1 12 ? -0.812 -3.252 14.641 1 82 12 THR B O 1
ATOM 2300 N N . PHE B 1 13 ? -1.473 -1.343 15.641 1 76.94 13 PHE B N 1
ATOM 2301 C CA . PHE B 1 13 ? -2.758 -1.396 14.953 1 76.94 13 PHE B CA 1
ATOM 2302 C C . PHE B 1 13 ? -2.568 -1.317 13.445 1 76.94 13 PHE B C 1
ATOM 2304 O O . PHE B 1 13 ? -3.281 -1.98 12.688 1 76.94 13 PHE B O 1
ATOM 2311 N N . PHE B 1 14 ? -1.584 -0.545 12.969 1 86.5 14 PHE B N 1
ATOM 2312 C CA . PHE B 1 14 ? -1.337 -0.419 11.539 1 86.5 14 PHE B CA 1
ATOM 2313 C C . PHE B 1 14 ? -0.691 -1.686 10.992 1 86.5 14 PHE B C 1
ATOM 2315 O O . PHE B 1 14 ? -1.079 -2.174 9.922 1 86.5 14 PHE B O 1
ATOM 2322 N N . VAL B 1 15 ? 0.222 -2.236 11.75 1 88.81 15 VAL B N 1
ATOM 2323 C CA . VAL B 1 15 ? 0.874 -3.482 11.359 1 88.81 15 VAL B CA 1
ATOM 2324 C C . VAL B 1 15 ? -0.166 -4.594 11.242 1 88.81 15 VAL B C 1
ATOM 2326 O O . VAL B 1 15 ? -0.149 -5.367 10.281 1 88.81 15 VAL B O 1
ATOM 2329 N N . ARG B 1 16 ? -1.111 -4.645 12.133 1 86.5 16 ARG B N 1
ATOM 2330 C CA . ARG B 1 16 ? -2.166 -5.652 12.117 1 86.5 16 ARG B CA 1
ATOM 2331 C C . ARG B 1 16 ? -3.025 -5.52 10.859 1 86.5 16 ARG B C 1
ATOM 2333 O O . ARG B 1 16 ? -3.357 -6.52 10.219 1 86.5 16 ARG B O 1
ATOM 2340 N N . LYS B 1 17 ? -3.326 -4.289 10.492 1 87.06 17 LYS B N 1
ATOM 2341 C CA . LYS B 1 17 ? -4.176 -4.07 9.32 1 87.06 17 LYS B CA 1
ATOM 2342 C C . LYS B 1 17 ? -3.504 -4.574 8.047 1 87.06 17 LYS B C 1
ATOM 2344 O O . LYS B 1 17 ? -4.145 -5.227 7.219 1 87.06 17 LYS B O 1
ATOM 2349 N N . ILE B 1 18 ? -2.221 -4.262 7.922 1 92.56 18 ILE B N 1
ATOM 2350 C CA . ILE B 1 18 ? -1.469 -4.695 6.75 1 92.56 18 ILE B CA 1
ATOM 2351 C C . ILE B 1 18 ? -1.445 -6.223 6.688 1 92.56 18 ILE B C 1
ATOM 2353 O O . ILE B 1 18 ? -1.678 -6.809 5.629 1 92.56 18 ILE B O 1
ATOM 2357 N N . LEU B 1 19 ? -1.322 -6.852 7.844 1 93.31 19 LEU B N 1
ATOM 2358 C CA . LEU B 1 19 ? -1.172 -8.305 7.898 1 93.31 19 LEU B CA 1
ATOM 2359 C C . LEU B 1 19 ? -2.525 -8.992 7.777 1 93.31 19 LEU B C 1
ATOM 2361 O O . LEU B 1 19 ? -2.592 -10.195 7.5 1 93.31 19 LEU B O 1
ATOM 2365 N N . MET B 1 20 ? -3.584 -8.297 8.023 1 90.75 20 MET B N 1
ATOM 2366 C CA . MET B 1 20 ? -4.934 -8.844 7.902 1 90.75 20 MET B CA 1
ATOM 2367 C C . MET B 1 20 ? -5.398 -8.836 6.449 1 90.75 20 MET B C 1
ATOM 2369 O O . MET B 1 20 ? -6.453 -9.383 6.129 1 90.75 20 MET B O 1
ATOM 2373 N N . ASP B 1 21 ? -4.656 -8.211 5.578 1 94.25 21 ASP B N 1
ATOM 2374 C CA . ASP B 1 21 ? -4.977 -8.133 4.156 1 94.25 21 ASP B CA 1
ATOM 2375 C C . ASP B 1 21 ? -4.465 -9.367 3.414 1 94.25 21 ASP B C 1
ATOM 2377 O O . ASP B 1 21 ? -3.264 -9.492 3.164 1 94.25 21 ASP B O 1
ATOM 2381 N N . PRO B 1 22 ? -5.34 -10.25 2.959 1 95.94 22 PRO B N 1
ATOM 2382 C CA . PRO B 1 22 ? -4.875 -11.477 2.303 1 95.94 22 PRO B CA 1
ATOM 2383 C C . PRO B 1 22 ? -4.199 -11.203 0.959 1 95.94 22 PRO B C 1
ATOM 2385 O O . PRO B 1 22 ? -3.35 -11.984 0.522 1 95.94 22 PRO B O 1
ATOM 2388 N N . MET B 1 23 ? -4.617 -10.109 0.269 1 95.75 23 MET B N 1
ATOM 2389 C CA . MET B 1 23 ? -3.967 -9.758 -0.992 1 95.75 23 MET B CA 1
ATOM 2390 C C . MET B 1 23 ? -2.525 -9.32 -0.758 1 95.75 23 MET B C 1
ATOM 2392 O O . MET B 1 23 ? -1.632 -9.672 -1.529 1 95.75 23 MET B O 1
ATOM 2396 N N . PHE B 1 24 ? -2.318 -8.594 0.353 1 95.56 24 PHE B N 1
ATOM 2397 C CA . PHE B 1 24 ? -0.965 -8.203 0.726 1 95.56 24 PHE B CA 1
ATOM 2398 C C . PHE B 1 24 ? -0.125 -9.422 1.081 1 95.56 24 PHE B C 1
ATOM 2400 O O . PHE B 1 24 ? 1.019 -9.547 0.638 1 95.56 24 PHE B O 1
ATOM 2407 N N . VAL B 1 25 ? -0.647 -10.305 1.869 1 95.44 25 VAL B N 1
ATOM 2408 C CA . VAL B 1 25 ? 0.082 -11.477 2.328 1 95.44 25 VAL B CA 1
ATOM 2409 C C . VAL B 1 25 ? 0.431 -12.367 1.138 1 95.44 25 VAL B C 1
ATOM 2411 O O . VAL B 1 25 ? 1.56 -12.852 1.025 1 95.44 25 VAL B O 1
ATOM 2414 N N . SER B 1 26 ? -0.531 -12.547 0.307 1 95.88 26 SER B N 1
ATOM 2415 C CA . SER B 1 26 ? -0.275 -13.352 -0.882 1 95.88 26 SER B CA 1
ATOM 2416 C C . SER B 1 26 ? 0.788 -12.711 -1.768 1 95.88 26 SER B C 1
ATOM 2418 O O . SER B 1 26 ? 1.739 -13.375 -2.186 1 95.88 26 SER B O 1
ATOM 2420 N N . GLY B 1 27 ? 0.69 -11.445 -2.049 1 95.25 27 GLY B N 1
ATOM 2421 C CA . GLY B 1 27 ? 1.644 -10.742 -2.893 1 95.25 27 GLY B CA 1
ATOM 2422 C C . GLY B 1 27 ? 3.045 -10.711 -2.314 1 95.25 27 GLY B C 1
ATOM 2423 O O . GLY B 1 27 ? 4.023 -10.914 -3.035 1 95.25 27 GLY B O 1
ATOM 2424 N N . THR B 1 28 ? 3.139 -10.477 -1.07 1 95.31 28 THR B N 1
ATOM 2425 C CA . THR B 1 28 ? 4.426 -10.375 -0.392 1 95.31 28 THR B CA 1
ATOM 2426 C C . THR B 1 28 ? 5.113 -11.742 -0.336 1 95.31 28 THR B C 1
ATOM 2428 O O . THR B 1 28 ? 6.34 -11.828 -0.391 1 95.31 28 THR B O 1
ATOM 2431 N N . SER B 1 29 ? 4.309 -12.781 -0.257 1 92.81 29 SER B N 1
ATOM 2432 C CA . SER B 1 29 ? 4.875 -14.125 -0.181 1 92.81 29 SER B CA 1
ATOM 2433 C C . SER B 1 29 ? 5.594 -14.492 -1.473 1 92.81 29 SER B C 1
ATOM 2435 O O . SER B 1 29 ? 6.543 -15.281 -1.456 1 92.81 29 SER B O 1
ATOM 2437 N N . GLY B 1 30 ? 5.047 -14.039 -2.598 1 89.94 30 GLY B N 1
ATOM 2438 C CA . GLY B 1 30 ? 5.582 -14.391 -3.9 1 89.94 30 GLY B CA 1
ATOM 2439 C C . GLY B 1 30 ? 5.242 -15.812 -4.316 1 89.94 30 GLY B C 1
ATOM 2440 O O . GLY B 1 30 ? 5.578 -16.234 -5.426 1 89.94 30 GLY B O 1
ATOM 2441 N N . HIS B 1 31 ? 4.523 -16.547 -3.492 1 91.5 31 HIS B N 1
ATOM 2442 C CA . HIS B 1 31 ? 4.324 -17.984 -3.719 1 91.5 31 HIS B CA 1
ATOM 2443 C C . HIS B 1 31 ? 2.838 -18.328 -3.736 1 91.5 31 HIS B C 1
ATOM 2445 O O . HIS B 1 31 ? 2.475 -19.5 -3.924 1 91.5 31 HIS B O 1
ATOM 2451 N N . ILE B 1 32 ? 2.039 -17.406 -3.471 1 93.56 32 ILE B N 1
ATOM 2452 C CA . ILE B 1 32 ? 0.597 -17.609 -3.395 1 93.56 32 ILE B CA 1
ATOM 2453 C C . ILE B 1 32 ? -0.115 -16.641 -4.336 1 93.56 32 ILE B C 1
ATOM 2455 O O . ILE B 1 32 ? 0.094 -15.422 -4.258 1 93.56 32 ILE B O 1
ATOM 2459 N N . ALA B 1 33 ? -0.857 -17.125 -5.199 1 93.12 33 ALA B N 1
ATOM 2460 C CA . ALA B 1 33 ? -1.708 -16.297 -6.055 1 93.12 33 ALA B CA 1
ATOM 2461 C C . ALA B 1 33 ? -3.18 -16.656 -5.871 1 93.12 33 ALA B C 1
ATOM 2463 O O . ALA B 1 33 ? -3.598 -17.781 -6.188 1 93.12 33 ALA B O 1
ATOM 2464 N N . ILE B 1 34 ? -3.947 -15.766 -5.398 1 94.62 34 ILE B N 1
ATOM 2465 C CA . ILE B 1 34 ? -5.363 -16.016 -5.152 1 94.62 34 ILE B CA 1
ATOM 2466 C C . ILE B 1 34 ? -6.121 -16.047 -6.477 1 94.62 34 ILE B C 1
ATOM 2468 O O . ILE B 1 34 ? -6.125 -15.062 -7.219 1 94.62 34 ILE B O 1
ATOM 2472 N N . LEU B 1 35 ? -6.781 -17.141 -6.699 1 91.12 35 LEU B N 1
ATOM 2473 C CA . LEU B 1 35 ? -7.469 -17.375 -7.969 1 91.12 35 LEU B CA 1
ATOM 2474 C C . LEU B 1 35 ? -8.969 -17.172 -7.812 1 91.12 35 LEU B C 1
ATOM 2476 O O . LEU B 1 35 ? -9.633 -16.672 -8.727 1 91.12 35 LEU B O 1
ATOM 2480 N N . LYS B 1 36 ? -9.461 -17.625 -6.691 1 93.12 36 LYS B N 1
ATOM 2481 C CA . LYS B 1 36 ? -10.906 -17.594 -6.453 1 93.12 36 LYS B CA 1
ATOM 2482 C C . LYS B 1 36 ? -11.219 -17.141 -5.035 1 93.12 36 LYS B C 1
ATOM 2484 O O . LYS B 1 36 ? -10.438 -17.359 -4.113 1 93.12 36 LYS B O 1
ATOM 2489 N N . PHE B 1 37 ? -12.344 -16.531 -4.91 1 95.5 37 PHE B N 1
ATOM 2490 C CA . PHE B 1 37 ? -12.836 -16.031 -3.633 1 95.5 37 PHE B CA 1
ATOM 2491 C C . PHE B 1 37 ? -14.078 -16.797 -3.195 1 95.5 37 PHE B C 1
ATOM 2493 O O . PHE B 1 37 ? -15.016 -16.969 -3.979 1 95.5 37 PHE B O 1
ATOM 2500 N N . LYS B 1 38 ? -14.078 -17.25 -2.016 1 95.62 38 LYS B N 1
ATOM 2501 C CA . LYS B 1 38 ? -15.25 -17.938 -1.506 1 95.62 38 LYS B CA 1
ATOM 2502 C C . LYS B 1 38 ? -16.375 -16.953 -1.171 1 95.62 38 LYS B C 1
ATOM 2504 O O . LYS B 1 38 ? -16.188 -16.047 -0.369 1 95.62 38 LYS B O 1
ATOM 2509 N N . ASP B 1 39 ? -17.453 -17.109 -1.788 1 92.75 39 ASP B N 1
ATOM 2510 C CA . ASP B 1 39 ? -18.672 -16.469 -1.34 1 92.75 39 ASP B CA 1
ATOM 2511 C C . ASP B 1 39 ? -19.375 -17.312 -0.273 1 92.75 39 ASP B C 1
ATOM 2513 O O . ASP B 1 39 ? -20.031 -18.312 -0.588 1 92.75 39 ASP B O 1
ATOM 2517 N N . LYS B 1 40 ? -19.281 -16.875 0.835 1 83.25 40 LYS B N 1
ATOM 2518 C CA . LYS B 1 40 ? -19.781 -17.672 1.955 1 83.25 40 LYS B CA 1
ATOM 2519 C C . LYS B 1 40 ? -21.297 -17.734 1.955 1 83.25 40 LYS B C 1
ATOM 2521 O O . LYS B 1 40 ? -21.891 -18.734 2.389 1 83.25 40 LYS B O 1
ATOM 2526 N N . GLN B 1 41 ? -21.953 -16.734 1.51 1 81 41 GLN B N 1
ATOM 2527 C CA . GLN B 1 41 ? -23.406 -16.719 1.461 1 81 41 GLN B CA 1
ATOM 2528 C C . GLN B 1 41 ? -23.938 -17.734 0.449 1 81 41 GLN B C 1
ATOM 2530 O O . GLN B 1 41 ? -24.891 -18.469 0.737 1 81 41 GLN B O 1
ATOM 2535 N N . LYS B 1 42 ? -23.328 -17.75 -0.655 1 91.25 42 LYS B N 1
ATOM 2536 C CA . LYS B 1 42 ? -23.766 -18.656 -1.713 1 91.25 42 LYS B CA 1
ATOM 2537 C C . LYS B 1 42 ? -23.031 -20 -1.623 1 91.25 42 LYS B C 1
ATOM 2539 O O . LYS B 1 42 ? -23.375 -20.938 -2.34 1 91.25 42 LYS B O 1
ATOM 2544 N N . ASN B 1 43 ? -22.047 -20.109 -0.844 1 92.44 43 ASN B N 1
ATOM 2545 C CA . ASN B 1 43 ? -21.203 -21.281 -0.667 1 92.44 43 ASN B CA 1
ATOM 2546 C C . ASN B 1 43 ? -20.594 -21.734 -1.986 1 92.44 43 ASN B C 1
ATOM 2548 O O . ASN B 1 43 ? -20.688 -22.906 -2.361 1 92.44 43 ASN B O 1
ATOM 2552 N N . GLU B 1 44 ? -20.047 -20.734 -2.709 1 95.56 44 GLU B N 1
ATOM 2553 C CA . GLU B 1 44 ? -19.375 -21 -3.979 1 95.56 44 GLU B CA 1
ATOM 2554 C C . GLU B 1 44 ? -18.094 -20.203 -4.105 1 95.56 44 GLU B C 1
ATOM 2556 O O . GLU B 1 44 ? -17.922 -19.172 -3.441 1 95.56 44 GLU B O 1
ATOM 2561 N N . TYR B 1 45 ? -17.203 -20.734 -4.883 1 94.19 45 TYR B N 1
ATOM 2562 C CA . TYR B 1 45 ? -16 -20 -5.215 1 94.19 45 TYR B CA 1
ATOM 2563 C C . TYR B 1 45 ? -16.188 -19.172 -6.484 1 94.19 45 TYR B C 1
ATOM 2565 O O . TYR B 1 45 ? -16.547 -19.719 -7.531 1 94.19 45 TYR B O 1
ATOM 2573 N N . LEU B 1 46 ? -16.031 -17.891 -6.324 1 93.19 46 LEU B N 1
ATOM 2574 C CA . LEU B 1 46 ? -16.156 -16.969 -7.438 1 93.19 46 LEU B CA 1
ATOM 2575 C C . LEU B 1 46 ? -14.82 -16.797 -8.164 1 93.19 46 LEU B C 1
ATOM 2577 O O . LEU B 1 46 ? -13.781 -16.609 -7.531 1 93.19 46 LEU B O 1
ATOM 2581 N N . ALA B 1 47 ? -14.82 -16.906 -9.477 1 87.56 47 ALA B N 1
ATOM 2582 C CA . ALA B 1 47 ? -13.656 -16.734 -10.336 1 87.56 47 ALA B CA 1
ATOM 2583 C C . ALA B 1 47 ? -13.977 -15.852 -11.539 1 87.56 47 ALA B C 1
ATOM 2585 O O . ALA B 1 47 ? -15.141 -15.609 -11.844 1 87.56 47 ALA B O 1
ATOM 2586 N N . GLY B 1 48 ? -12.898 -15.312 -12.156 1 83.44 48 GLY B N 1
ATOM 2587 C CA . GLY B 1 48 ? -13.117 -14.484 -13.336 1 83.44 48 GLY B CA 1
ATOM 2588 C C . GLY B 1 48 ? -14 -13.281 -13.062 1 83.44 48 GLY B C 1
ATOM 2589 O O . GLY B 1 48 ? -13.82 -12.586 -12.062 1 83.44 48 GLY B O 1
ATOM 2590 N N . ASP B 1 49 ? -14.906 -13.086 -13.883 1 85.56 49 ASP B N 1
ATOM 2591 C CA . ASP B 1 49 ? -15.75 -11.891 -13.797 1 85.56 49 ASP B CA 1
ATOM 2592 C C . ASP B 1 49 ? -16.719 -11.984 -12.617 1 85.56 49 ASP B C 1
ATOM 2594 O O . ASP B 1 49 ? -17.25 -10.969 -12.164 1 85.56 49 ASP B O 1
ATOM 2598 N N . LYS B 1 50 ? -16.906 -13.141 -12.094 1 90.81 50 LYS B N 1
ATOM 2599 C CA . LYS B 1 50 ? -17.844 -13.328 -10.992 1 90.81 50 LYS B CA 1
ATOM 2600 C C . LYS B 1 50 ? -17.281 -12.773 -9.688 1 90.81 50 LYS B C 1
ATOM 2602 O O . LYS B 1 50 ? -18.016 -12.594 -8.711 1 90.81 50 LYS B O 1
ATOM 2607 N N . ILE B 1 51 ? -16.016 -12.555 -9.648 1 91.19 51 ILE B N 1
ATOM 2608 C CA . ILE B 1 51 ? -15.391 -11.992 -8.461 1 91.19 51 ILE B CA 1
ATOM 2609 C C . ILE B 1 51 ? -16.078 -10.68 -8.086 1 91.19 51 ILE B C 1
ATOM 2611 O O . ILE B 1 51 ? -16.219 -10.367 -6.902 1 91.19 51 ILE B O 1
ATOM 2615 N N . ARG B 1 52 ? -16.516 -9.945 -9.047 1 91.69 52 ARG B N 1
ATOM 2616 C CA . ARG B 1 52 ? -17.141 -8.641 -8.812 1 91.69 52 ARG B CA 1
ATOM 2617 C C . ARG B 1 52 ? -18.438 -8.789 -8.039 1 91.69 52 ARG B C 1
ATOM 2619 O O . ARG B 1 52 ? -18.953 -7.812 -7.477 1 91.69 52 ARG B O 1
ATOM 2626 N N . GLU B 1 53 ? -18.938 -9.984 -7.93 1 90.88 53 GLU B N 1
ATOM 2627 C CA . GLU B 1 53 ? -20.188 -10.234 -7.23 1 90.88 53 GLU B CA 1
ATOM 2628 C C . GLU B 1 53 ? -19.969 -10.375 -5.727 1 90.88 53 GLU B C 1
ATOM 2630 O O . GLU B 1 53 ? -20.922 -10.414 -4.953 1 90.88 53 GLU B O 1
ATOM 2635 N N . LEU B 1 54 ? -18.734 -10.469 -5.375 1 91.25 54 LEU B N 1
ATOM 2636 C CA . LEU B 1 54 ? -18.438 -10.594 -3.951 1 91.25 54 LEU B CA 1
ATOM 2637 C C . LEU B 1 54 ? -19.062 -9.438 -3.17 1 91.25 54 LEU B C 1
ATOM 2639 O O . LEU B 1 54 ? -18.906 -8.273 -3.551 1 91.25 54 LEU B O 1
ATOM 2643 N N . SER B 1 55 ? -19.719 -9.711 -2.072 1 82.12 55 SER B N 1
ATOM 2644 C CA . SER B 1 55 ? -20.453 -8.68 -1.343 1 82.12 55 SER B CA 1
ATOM 2645 C C . SER B 1 55 ? -19.766 -8.352 -0.014 1 82.12 55 SER B C 1
ATOM 2647 O O . SER B 1 55 ? -20.062 -7.324 0.601 1 82.12 55 SER B O 1
ATOM 2649 N N . ALA B 1 56 ? -18.953 -9.211 0.422 1 84 56 ALA B N 1
ATOM 2650 C CA . ALA B 1 56 ? -18.203 -9.008 1.666 1 84 56 ALA B CA 1
ATOM 2651 C C . ALA B 1 56 ? -16.828 -9.672 1.6 1 84 56 ALA B C 1
ATOM 2653 O O . ALA B 1 56 ? -16.625 -10.602 0.816 1 84 56 ALA B O 1
ATOM 2654 N N . PRO B 1 57 ? -15.898 -9.188 2.389 1 88 57 PRO B N 1
ATOM 2655 C CA . PRO B 1 57 ? -14.602 -9.859 2.428 1 88 57 PRO B CA 1
ATOM 2656 C C . PRO B 1 57 ? -14.703 -11.328 2.814 1 88 57 PRO B C 1
ATOM 2658 O O . PRO B 1 57 ? -15.578 -11.703 3.6 1 88 57 PRO B O 1
ATOM 2661 N N . THR B 1 58 ? -13.922 -12.102 2.191 1 92.5 58 THR B N 1
ATOM 2662 C CA . THR B 1 58 ? -13.844 -13.516 2.555 1 92.5 58 THR B CA 1
ATOM 2663 C C . THR B 1 58 ? -12.453 -13.867 3.064 1 92.5 58 THR B C 1
ATOM 2665 O O . THR B 1 58 ? -11.516 -13.078 2.912 1 92.5 58 THR B O 1
ATOM 2668 N N . ASP B 1 59 ? -12.375 -14.922 3.82 1 92.38 59 ASP B N 1
ATOM 2669 C CA . ASP B 1 59 ? -11.109 -15.406 4.359 1 92.38 59 ASP B CA 1
ATOM 2670 C C . ASP B 1 59 ? -10.773 -16.797 3.82 1 92.38 59 ASP B C 1
ATOM 2672 O O . ASP B 1 59 ? -9.961 -17.516 4.406 1 92.38 59 ASP B O 1
ATOM 2676 N N . GLU B 1 60 ? -11.469 -17.203 2.814 1 96.31 60 GLU B N 1
ATOM 2677 C CA . GLU B 1 60 ? -11.242 -18.484 2.168 1 96.31 60 GLU B CA 1
ATOM 2678 C C . GLU B 1 60 ? -11.086 -18.328 0.658 1 96.31 60 GLU B C 1
ATOM 2680 O O . GLU B 1 60 ? -11.922 -17.703 0.007 1 96.31 60 GLU B O 1
ATOM 2685 N N . PHE B 1 61 ? -10.07 -18.938 0.128 1 97.56 61 PHE B N 1
ATOM 2686 C CA . PHE B 1 61 ? -9.711 -18.75 -1.272 1 97.56 61 PHE B CA 1
ATOM 2687 C C . PHE B 1 61 ? -9.227 -20.062 -1.882 1 97.56 61 PHE B C 1
ATOM 2689 O O . PHE B 1 61 ? -8.844 -20.984 -1.159 1 97.56 61 PHE B O 1
ATOM 2696 N N . ILE B 1 62 ? -9.344 -20.156 -3.127 1 96 62 ILE B N 1
ATOM 2697 C CA . ILE B 1 62 ? -8.508 -21.078 -3.891 1 96 62 ILE B CA 1
ATOM 2698 C C . ILE B 1 62 ? -7.297 -20.328 -4.449 1 96 62 ILE B C 1
ATOM 2700 O O . ILE B 1 62 ? -7.441 -19.266 -5.062 1 96 62 ILE B O 1
ATOM 2704 N N . ALA B 1 63 ? -6.172 -20.828 -4.164 1 95.62 63 ALA B N 1
ATOM 2705 C CA . ALA B 1 63 ? -4.938 -20.172 -4.57 1 95.62 63 ALA B CA 1
ATOM 2706 C C . ALA B 1 63 ? -4.051 -21.109 -5.383 1 95.62 63 ALA B C 1
ATOM 2708 O O . ALA B 1 63 ? -4.199 -22.328 -5.312 1 95.62 63 ALA B O 1
ATOM 2709 N N . LEU B 1 64 ? -3.234 -20.5 -6.211 1 93.25 64 LEU B N 1
ATOM 2710 C CA . LEU B 1 64 ? -2.119 -21.188 -6.848 1 93.25 64 LEU B CA 1
ATOM 2711 C C . LEU B 1 64 ? -0.851 -21.062 -6.012 1 93.25 64 LEU B C 1
ATOM 2713 O O . LEU B 1 64 ? -0.435 -19.953 -5.672 1 93.25 64 LEU B O 1
ATOM 2717 N N . TYR B 1 65 ? -0.321 -22.156 -5.684 1 91.19 65 TYR B N 1
ATOM 2718 C CA . TYR B 1 65 ? 0.96 -22.188 -4.988 1 91.19 65 TYR B CA 1
ATOM 2719 C C . TYR B 1 65 ? 2.111 -22.375 -5.969 1 91.19 65 TYR B C 1
ATOM 2721 O O . TYR B 1 65 ? 2.098 -23.297 -6.781 1 91.19 65 TYR B O 1
ATOM 2729 N N . ILE B 1 66 ? 2.992 -21.469 -5.922 1 89.12 66 ILE B N 1
ATOM 2730 C CA . ILE B 1 66 ? 4.172 -21.453 -6.781 1 89.12 66 ILE B CA 1
ATOM 2731 C C . ILE B 1 66 ? 5.387 -21.953 -6.008 1 89.12 66 ILE B C 1
ATOM 2733 O O . ILE B 1 66 ? 5.918 -21.25 -5.145 1 89.12 66 ILE B O 1
ATOM 2737 N N . LEU B 1 67 ? 5.812 -23.125 -6.305 1 80.69 67 LEU B N 1
ATOM 2738 C CA . LEU B 1 67 ? 6.871 -23.781 -5.551 1 80.69 67 LEU B CA 1
ATOM 2739 C C . LEU B 1 67 ? 8.133 -23.922 -6.395 1 80.69 67 LEU B C 1
ATOM 2741 O O . LEU B 1 67 ? 8.062 -24.203 -7.59 1 80.69 67 LEU B O 1
ATOM 2745 N N . LEU B 1 68 ? 9.188 -23.359 -5.801 1 67.56 68 LEU B N 1
ATOM 2746 C CA . LEU B 1 68 ? 10.453 -23.484 -6.508 1 67.56 68 LEU B CA 1
ATOM 2747 C C . LEU B 1 68 ? 10.977 -24.906 -6.441 1 67.56 68 LEU B C 1
ATOM 2749 O O . LEU B 1 68 ? 11 -25.516 -5.371 1 67.56 68 LEU B O 1
ATOM 2753 N N . LYS B 1 69 ? 11.07 -25.562 -7.496 1 59 69 LYS B N 1
ATOM 2754 C CA . LYS B 1 69 ? 11.734 -26.859 -7.496 1 59 69 LYS B CA 1
ATOM 2755 C C . LYS B 1 69 ? 13.25 -26.703 -7.648 1 59 69 LYS B C 1
ATOM 2757 O O . LYS B 1 69 ? 13.773 -25.594 -7.621 1 59 69 LYS B O 1
ATOM 2762 N N . THR B 1 70 ? 13.906 -27.75 -8.164 1 49 70 THR B N 1
ATOM 2763 C CA . THR B 1 70 ? 15.352 -27.797 -8.375 1 49 70 THR B CA 1
ATOM 2764 C C . THR B 1 70 ? 15.789 -26.703 -9.336 1 49 70 THR B C 1
ATOM 2766 O O . THR B 1 70 ? 15.008 -25.828 -9.688 1 49 70 THR B O 1
ATOM 2769 N N . ASN B 1 71 ? 16.688 -26.922 -10.398 1 49.22 71 ASN B N 1
ATOM 2770 C CA . ASN B 1 71 ? 17.594 -26.172 -11.25 1 49.22 71 ASN B CA 1
ATOM 2771 C C . ASN B 1 71 ? 16.844 -25.234 -12.195 1 49.22 71 ASN B C 1
ATOM 2773 O O . ASN B 1 71 ? 17.453 -24.641 -13.086 1 49.22 71 ASN B O 1
ATOM 2777 N N . LYS B 1 72 ? 15.57 -24.812 -12.148 1 56.41 72 LYS B N 1
ATOM 2778 C CA . LYS B 1 72 ? 15.141 -23.766 -13.07 1 56.41 72 LYS B CA 1
ATOM 2779 C C . LYS B 1 72 ? 13.633 -23.812 -13.297 1 56.41 72 LYS B C 1
ATOM 2781 O O . LYS B 1 72 ? 13.078 -22.984 -14.023 1 56.41 72 LYS B O 1
ATOM 2786 N N . ASP B 1 73 ? 12.938 -24.781 -12.562 1 64.81 73 ASP B N 1
ATOM 2787 C CA . ASP B 1 73 ? 11.539 -24.922 -12.961 1 64.81 73 ASP B CA 1
ATOM 2788 C C . ASP B 1 73 ? 10.609 -24.734 -11.766 1 64.81 73 ASP B C 1
ATOM 2790 O O . ASP B 1 73 ? 10.977 -25.031 -10.625 1 64.81 73 ASP B O 1
ATOM 2794 N N . PHE B 1 74 ? 9.484 -24.031 -11.945 1 75.62 74 PHE B N 1
ATOM 2795 C CA . PHE B 1 74 ? 8.445 -23.828 -10.938 1 75.62 74 PHE B CA 1
ATOM 2796 C C . PHE B 1 74 ? 7.355 -24.891 -11.07 1 75.62 74 PHE B C 1
ATOM 2798 O O . PHE B 1 74 ? 7.078 -25.375 -12.172 1 75.62 74 PHE B O 1
ATOM 2805 N N . LYS B 1 75 ? 7.039 -25.375 -9.945 1 80.88 75 LYS B N 1
ATOM 2806 C CA . LYS B 1 75 ? 5.844 -26.219 -9.883 1 80.88 75 LYS B CA 1
ATOM 2807 C C . LYS B 1 75 ? 4.641 -25.422 -9.383 1 80.88 75 LYS B C 1
ATOM 2809 O O . LYS B 1 75 ? 4.77 -24.594 -8.469 1 80.88 75 LYS B O 1
ATOM 2814 N N . TYR B 1 76 ? 3.512 -25.766 -10 1 85.25 76 TYR B N 1
ATOM 2815 C CA . TYR B 1 76 ? 2.283 -25.047 -9.672 1 85.25 76 TYR B CA 1
ATOM 2816 C C . TYR B 1 76 ? 1.198 -26.016 -9.203 1 85.25 76 TYR B C 1
ATOM 2818 O O . TYR B 1 76 ? 0.968 -27.047 -9.828 1 85.25 76 TYR B O 1
ATOM 2826 N N . GLU B 1 77 ? 0.656 -25.719 -8.078 1 88.94 77 GLU B N 1
ATOM 2827 C CA . GLU B 1 77 ? -0.43 -26.531 -7.551 1 88.94 77 GLU B CA 1
ATOM 2828 C C . GLU B 1 77 ? -1.541 -25.672 -6.965 1 88.94 77 GLU B C 1
ATOM 2830 O O . GLU B 1 77 ? -1.271 -24.703 -6.234 1 88.94 77 GLU B O 1
ATOM 2835 N N . GLU B 1 78 ? -2.746 -25.984 -7.324 1 92.94 78 GLU B N 1
ATOM 2836 C CA . GLU B 1 78 ? -3.869 -25.297 -6.707 1 92.94 78 GLU B CA 1
ATOM 2837 C C . GLU B 1 78 ? -4.16 -25.844 -5.312 1 92.94 78 GLU B C 1
ATOM 2839 O O . GLU B 1 78 ? -3.762 -26.953 -4.984 1 92.94 78 GLU B O 1
ATOM 2844 N N . GLY B 1 79 ? -4.789 -25.047 -4.531 1 96.19 79 GLY B N 1
ATOM 2845 C CA . GLY B 1 79 ? -5.18 -25.453 -3.191 1 96.19 79 GLY B CA 1
ATOM 2846 C C . GLY B 1 79 ? -5.992 -24.406 -2.461 1 96.19 79 GLY B C 1
ATOM 2847 O O . GLY B 1 79 ? -6.363 -23.375 -3.043 1 96.19 79 GLY B O 1
ATOM 2848 N N . ILE B 1 80 ? -6.234 -24.781 -1.23 1 97.75 80 ILE B N 1
ATOM 2849 C CA . ILE B 1 80 ? -7.004 -23.875 -0.388 1 97.75 80 ILE B CA 1
ATOM 2850 C C . ILE B 1 80 ? -6.062 -22.906 0.323 1 97.75 80 ILE B C 1
ATOM 2852 O O . ILE B 1 80 ? -4.957 -23.281 0.716 1 97.75 80 ILE B O 1
ATOM 2856 N N . PHE B 1 81 ? -6.375 -21.688 0.413 1 97.62 81 PHE B N 1
ATOM 2857 C CA . PHE B 1 81 ? -5.738 -20.625 1.194 1 97.62 81 PHE B CA 1
ATOM 2858 C C . PHE B 1 81 ? -6.75 -19.953 2.111 1 97.62 81 PHE B C 1
ATOM 2860 O O . PHE B 1 81 ? -7.715 -19.344 1.641 1 97.62 81 PHE B O 1
ATOM 2867 N N . LYS B 1 82 ? -6.57 -20.094 3.43 1 96.75 82 LYS B N 1
ATOM 2868 C CA . LYS B 1 82 ? -7.504 -19.562 4.414 1 96.75 82 LYS B CA 1
ATOM 2869 C C . LYS B 1 82 ? -6.824 -18.516 5.301 1 96.75 82 LYS B C 1
ATOM 2871 O O . LYS B 1 82 ? -5.672 -18.703 5.707 1 96.75 82 LYS B O 1
ATOM 2876 N N . GLY B 1 83 ? -7.551 -17.516 5.598 1 94.25 83 GLY B N 1
ATOM 2877 C CA . GLY B 1 83 ? -7.098 -16.438 6.461 1 94.25 83 GLY B CA 1
ATOM 2878 C C . GLY B 1 83 ? -7.512 -15.07 5.965 1 94.25 83 GLY B C 1
ATOM 2879 O O . GLY B 1 83 ? -8.016 -14.93 4.848 1 94.25 83 GLY B O 1
ATOM 2880 N N . PRO B 1 84 ? -7.516 -14.07 6.738 1 93.06 84 PRO B N 1
ATOM 2881 C CA . PRO B 1 84 ? -6.891 -14.117 8.062 1 93.06 84 PRO B CA 1
ATOM 2882 C C . PRO B 1 84 ? -7.836 -14.641 9.141 1 93.06 84 PRO B C 1
ATOM 2884 O O . PRO B 1 84 ? -9.031 -14.336 9.117 1 93.06 84 PRO B O 1
ATOM 2887 N N . GLU B 1 85 ? -7.406 -15.586 9.961 1 89.06 85 GLU B N 1
ATOM 2888 C CA . GLU B 1 85 ? -8.023 -15.844 11.258 1 89.06 85 GLU B CA 1
ATOM 2889 C C . GLU B 1 85 ? -7.48 -14.906 12.328 1 89.06 85 GLU B C 1
ATOM 2891 O O . GLU B 1 85 ? -6.293 -14.961 12.664 1 89.06 85 GLU B O 1
ATOM 2896 N N . ILE B 1 86 ? -8.375 -14.055 12.836 1 84.56 86 ILE B N 1
ATOM 2897 C CA . ILE B 1 86 ? -7.906 -12.945 13.664 1 84.56 86 ILE B CA 1
ATOM 2898 C C . ILE B 1 86 ? -8.281 -13.195 15.125 1 84.56 86 ILE B C 1
ATOM 2900 O O . ILE B 1 86 ? -9.438 -13.484 15.438 1 84.56 86 ILE B O 1
ATOM 2904 N N . THR B 1 87 ? -7.336 -13.203 15.984 1 77.06 87 THR B N 1
ATOM 2905 C CA . THR B 1 87 ? -7.516 -13.102 17.422 1 77.06 87 THR B CA 1
ATOM 2906 C C . THR B 1 87 ? -6.855 -11.844 17.969 1 77.06 87 THR B C 1
ATOM 2908 O O . THR B 1 87 ? -6.227 -11.094 17.219 1 77.06 87 THR B O 1
ATOM 2911 N N . VAL B 1 88 ? -7 -11.523 19.188 1 70.75 88 VAL B N 1
ATOM 2912 C CA . VAL B 1 88 ? -6.383 -10.352 19.797 1 70.75 88 VAL B CA 1
ATOM 2913 C C . VAL B 1 88 ? -4.863 -10.453 19.688 1 70.75 88 VAL B C 1
ATOM 2915 O O . VAL B 1 88 ? -4.18 -9.445 19.484 1 70.75 88 VAL B O 1
ATOM 2918 N N . GLN B 1 89 ? -4.367 -11.688 19.734 1 78 89 GLN B N 1
ATOM 2919 C CA . GLN B 1 89 ? -2.926 -11.867 19.859 1 78 89 GLN B CA 1
ATOM 2920 C C . GLN B 1 89 ? -2.287 -12.219 18.516 1 78 89 GLN B C 1
ATOM 2922 O O . GLN B 1 89 ? -1.079 -12.055 18.344 1 78 89 GLN B O 1
ATOM 2927 N N . SER B 1 90 ? -3.17 -12.742 17.594 1 86 90 SER B N 1
ATOM 2928 C CA . SER B 1 90 ? -2.479 -13.297 16.422 1 86 90 SER B CA 1
ATOM 2929 C C . SER B 1 90 ? -3.326 -13.156 15.172 1 86 90 SER B C 1
ATOM 2931 O O . SER B 1 90 ? -4.543 -12.977 15.25 1 86 90 SER B O 1
ATOM 2933 N N . ILE B 1 91 ? -2.764 -13.07 14.047 1 91.44 91 ILE B N 1
ATOM 2934 C CA . ILE B 1 91 ? -3.305 -13.18 12.703 1 91.44 91 ILE B CA 1
ATOM 2935 C C . ILE B 1 91 ? -2.74 -14.422 12.016 1 91.44 91 ILE B C 1
ATOM 2937 O O . ILE B 1 91 ? -1.524 -14.547 11.844 1 91.44 91 ILE B O 1
ATOM 2941 N N . LYS B 1 92 ? -3.582 -15.328 11.617 1 94.38 92 LYS B N 1
ATOM 2942 C CA . LYS B 1 92 ? -3.119 -16.625 11.148 1 94.38 92 LYS B CA 1
ATOM 2943 C C . LYS B 1 92 ? -3.641 -16.922 9.742 1 94.38 92 LYS B C 1
ATOM 2945 O O . LYS B 1 92 ? -4.785 -16.594 9.422 1 94.38 92 LYS B O 1
ATOM 2950 N N . TYR B 1 93 ? -2.818 -17.453 8.898 1 96.62 93 TYR B N 1
ATOM 2951 C CA . TYR B 1 93 ? -3.17 -17.969 7.582 1 96.62 93 TYR B CA 1
ATOM 2952 C C . TYR B 1 93 ? -2.848 -19.453 7.469 1 96.62 93 TYR B C 1
ATOM 2954 O O . TYR B 1 93 ? -1.909 -19.938 8.102 1 96.62 93 TYR B O 1
ATOM 2962 N N . TYR B 1 94 ? -3.611 -20.109 6.695 1 96.81 94 TYR B N 1
ATOM 2963 C CA . TYR B 1 94 ? -3.469 -21.547 6.445 1 96.81 94 TYR B CA 1
ATOM 2964 C C . TYR B 1 94 ? -3.535 -21.844 4.953 1 96.81 94 TYR B C 1
ATOM 2966 O O . TYR B 1 94 ? -4.348 -21.266 4.234 1 96.81 94 TYR B O 1
ATOM 2974 N N . GLY B 1 95 ? -2.668 -22.703 4.445 1 96.56 95 GLY B N 1
ATOM 2975 C CA . GLY B 1 95 ? -2.678 -23.141 3.059 1 96.56 95 GLY B CA 1
ATOM 2976 C C . GLY B 1 95 ? -2.443 -24.641 2.898 1 96.56 95 GLY B C 1
ATOM 2977 O O . GLY B 1 95 ? -1.712 -25.234 3.684 1 96.56 95 GLY B O 1
ATOM 2978 N N . LYS B 1 96 ? -3.068 -25.172 1.938 1 95.81 96 LYS B N 1
ATOM 2979 C CA . LYS B 1 96 ? -2.914 -26.594 1.61 1 95.81 96 LYS B CA 1
ATOM 2980 C C . LYS B 1 96 ? -3.15 -26.844 0.124 1 95.81 96 LYS B C 1
ATOM 2982 O O . LYS B 1 96 ? -4.172 -26.422 -0.427 1 95.81 96 LYS B O 1
ATOM 2987 N N . THR B 1 97 ? -2.176 -27.5 -0.477 1 93.5 97 THR B N 1
ATOM 2988 C CA . THR B 1 97 ? -2.332 -27.844 -1.888 1 93.5 97 THR B CA 1
ATOM 2989 C C . THR B 1 97 ? -3.291 -29.016 -2.062 1 93.5 97 THR B C 1
ATOM 2991 O O . THR B 1 97 ? -3.434 -29.844 -1.164 1 93.5 97 THR B O 1
ATOM 2994 N N . ASP B 1 98 ? -3.9 -29.094 -3.209 1 93.62 98 ASP B N 1
ATOM 2995 C CA . ASP B 1 98 ? -4.891 -30.125 -3.492 1 93.62 98 ASP B CA 1
ATOM 2996 C C . ASP B 1 98 ? -4.254 -31.516 -3.482 1 93.62 98 ASP B C 1
ATOM 2998 O O . ASP B 1 9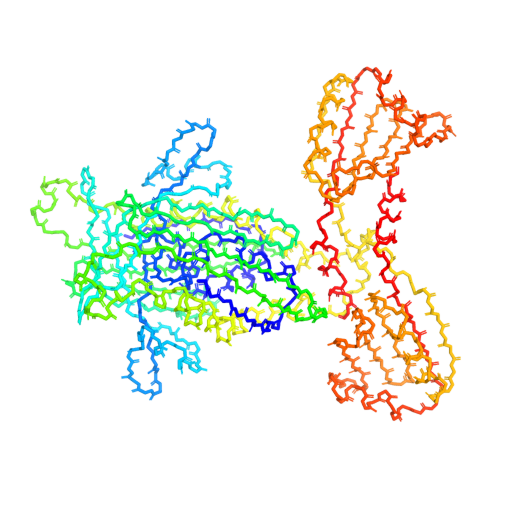8 ? -4.895 -32.5 -3.104 1 93.62 98 ASP B O 1
ATOM 3002 N N . ASP B 1 99 ? -3.002 -31.609 -3.9 1 89.38 99 ASP B N 1
ATOM 3003 C CA . ASP B 1 99 ? -2.33 -32.906 -3.941 1 89.38 99 ASP B CA 1
ATOM 3004 C C . ASP B 1 99 ? -1.858 -33.312 -2.551 1 89.38 99 ASP B C 1
ATOM 3006 O O . ASP B 1 99 ? -1.294 -34.406 -2.379 1 89.38 99 ASP B O 1
ATOM 3010 N N . GLY B 1 100 ? -2.037 -32.406 -1.577 1 89.19 100 GLY B N 1
ATOM 3011 C CA . GLY B 1 100 ? -1.734 -32.719 -0.19 1 89.19 100 GLY B CA 1
ATOM 3012 C C . GLY B 1 100 ? -0.251 -32.688 0.123 1 89.19 100 GLY B C 1
ATOM 3013 O O . GLY B 1 100 ? 0.165 -32.969 1.243 1 89.19 100 GLY B O 1
ATOM 3014 N N . LYS B 1 101 ? 0.557 -32.219 -0.706 1 86 101 LYS B N 1
ATOM 3015 C CA . LYS B 1 101 ? 2.006 -32.281 -0.526 1 86 101 LYS B CA 1
ATOM 3016 C C . LYS B 1 101 ? 2.496 -31.094 0.306 1 86 101 LYS B C 1
ATOM 3018 O O . LYS B 1 101 ? 3.533 -31.172 0.966 1 86 101 LYS B O 1
ATOM 3023 N N . LEU B 1 102 ? 1.79 -29.984 0.147 1 88.56 102 LEU B N 1
ATOM 3024 C CA . LEU B 1 102 ? 2.166 -28.812 0.919 1 88.56 102 LEU B CA 1
ATOM 3025 C C . LEU B 1 102 ? 1.037 -28.391 1.854 1 88.56 102 LEU B C 1
ATOM 3027 O O . LEU B 1 102 ? -0.111 -28.25 1.425 1 88.56 102 LEU B O 1
ATOM 3031 N N . GLU B 1 103 ? 1.309 -28.344 3.08 1 92.69 103 GLU B N 1
ATOM 3032 C CA . GLU B 1 103 ? 0.445 -27.75 4.102 1 92.69 103 GLU B CA 1
ATOM 3033 C C . GLU B 1 103 ? 1.226 -26.812 5.008 1 92.69 103 GLU B C 1
ATOM 3035 O O . GLU B 1 103 ? 2.312 -27.141 5.48 1 92.69 103 GLU B O 1
ATOM 3040 N N . PHE B 1 104 ? 0.67 -25.562 5.18 1 93.12 104 PHE B N 1
ATOM 3041 C CA . PHE B 1 104 ? 1.431 -24.656 6.027 1 93.12 104 PHE B CA 1
ATOM 3042 C C . PHE B 1 104 ? 0.498 -23.75 6.828 1 93.12 104 PHE B C 1
ATOM 3044 O O . PHE B 1 104 ? -0.68 -23.625 6.492 1 93.12 104 PHE B O 1
ATOM 3051 N N . THR B 1 105 ? 0.979 -23.266 7.918 1 94.62 105 THR B N 1
ATOM 3052 C CA . THR B 1 105 ? 0.389 -22.172 8.695 1 94.62 105 THR B CA 1
ATOM 3053 C C . THR B 1 105 ? 1.41 -21.062 8.938 1 94.62 105 THR B C 1
ATOM 3055 O O . THR B 1 105 ? 2.58 -21.344 9.211 1 94.62 105 THR B O 1
ATOM 3058 N N . ILE B 1 106 ? 1.041 -19.859 8.781 1 94.94 106 ILE B N 1
ATOM 3059 C CA . ILE B 1 106 ? 1.823 -18.703 9.188 1 94.94 106 ILE B CA 1
ATOM 3060 C C . ILE B 1 106 ? 1.04 -17.875 10.219 1 94.94 106 ILE B C 1
ATOM 3062 O O . ILE B 1 106 ? -0.115 -17.516 9.977 1 94.94 106 ILE B O 1
ATOM 3066 N N . GLU B 1 107 ? 1.647 -17.688 11.328 1 94.06 107 GLU B N 1
ATOM 3067 C CA . GLU B 1 107 ? 1.028 -16.938 12.406 1 94.06 107 GLU B CA 1
ATOM 3068 C C . GLU B 1 107 ? 1.839 -15.68 12.742 1 94.06 107 GLU B C 1
ATOM 3070 O O . GLU B 1 107 ? 3.033 -15.773 13.031 1 94.06 107 GLU B O 1
ATOM 3075 N N . PHE B 1 108 ? 1.211 -14.555 12.609 1 94.44 108 PHE B N 1
ATOM 3076 C CA . PHE B 1 108 ? 1.783 -13.266 12.984 1 94.44 108 PHE B CA 1
ATOM 3077 C C . PHE B 1 108 ? 1.29 -12.844 14.367 1 94.44 108 PHE B C 1
ATOM 3079 O O . PHE B 1 108 ? 0.084 -12.82 14.617 1 94.44 108 PHE B O 1
ATOM 3086 N N . MET B 1 109 ? 2.125 -12.484 15.258 1 91.12 109 MET B N 1
ATOM 3087 C CA . MET B 1 109 ? 1.778 -12.078 16.625 1 91.12 109 MET B CA 1
ATOM 3088 C C . MET B 1 109 ? 2.395 -10.719 16.953 1 91.12 109 MET B C 1
ATOM 3090 O O . MET B 1 109 ? 3.475 -10.648 17.531 1 91.12 109 MET B O 1
ATOM 3094 N N . PRO B 1 110 ? 1.71 -9.672 16.453 1 89.25 110 PRO B N 1
ATOM 3095 C CA . PRO B 1 110 ? 2.217 -8.328 16.766 1 89.25 110 PRO B CA 1
ATOM 3096 C C . PRO B 1 110 ? 2.02 -7.941 18.219 1 89.25 110 PRO B C 1
ATOM 3098 O O . PRO B 1 110 ? 0.95 -8.18 18.781 1 89.25 110 PRO B O 1
ATOM 3101 N N . LYS B 1 111 ? 3.027 -7.461 18.828 1 83.75 111 LYS B N 1
ATOM 3102 C CA . LYS B 1 111 ? 2.998 -6.957 20.188 1 83.75 111 LYS B CA 1
ATOM 3103 C C . LYS B 1 111 ? 3.471 -5.508 20.25 1 83.75 111 LYS B C 1
ATOM 3105 O O . LYS B 1 111 ? 4.434 -5.133 19.578 1 83.75 111 LYS B O 1
ATOM 3110 N N . ASN B 1 112 ? 2.789 -4.77 21 1 79.06 112 ASN B N 1
ATOM 3111 C CA . ASN B 1 112 ? 3.137 -3.359 21.156 1 79.06 112 ASN B CA 1
ATOM 3112 C C . ASN B 1 112 ? 4.461 -3.186 21.891 1 79.06 112 ASN B C 1
ATOM 3114 O O . ASN B 1 112 ? 4.656 -3.758 22.969 1 79.06 112 ASN B O 1
ATOM 3118 N N . LEU B 1 113 ? 5.41 -2.578 21.141 1 79.75 113 LEU B N 1
ATOM 3119 C CA . LEU B 1 113 ? 6.648 -2.131 21.766 1 79.75 113 LEU B CA 1
ATOM 3120 C C . LEU B 1 113 ? 6.656 -0.614 21.938 1 79.75 113 LEU B C 1
ATOM 3122 O O . LEU B 1 113 ? 7.312 0.095 21.172 1 79.75 113 LEU B O 1
ATOM 3126 N N . GLY B 1 114 ? 5.766 -0.003 22.656 1 68.38 114 GLY B N 1
ATOM 3127 C CA . GLY B 1 114 ? 5.578 1.436 22.75 1 68.38 114 GLY B CA 1
ATOM 3128 C C . GLY B 1 114 ? 4.637 1.988 21.703 1 68.38 114 GLY B C 1
ATOM 3129 O O . GLY B 1 114 ? 3.979 1.228 20.984 1 68.38 114 GLY B O 1
ATOM 3130 N N . ASN B 1 115 ? 4.531 3.238 21.453 1 61.28 115 ASN B N 1
ATOM 3131 C CA . ASN B 1 115 ? 3.529 3.852 20.578 1 61.28 115 ASN B CA 1
ATOM 3132 C C . ASN B 1 115 ? 3.982 3.873 19.125 1 61.28 115 ASN B C 1
ATOM 3134 O O . ASN B 1 115 ? 3.166 4.043 18.219 1 61.28 115 ASN B O 1
ATOM 3138 N N . THR B 1 116 ? 5.227 3.561 18.969 1 74.88 116 THR B N 1
ATOM 3139 C CA . THR B 1 116 ? 5.723 3.807 17.609 1 74.88 116 THR B CA 1
ATOM 3140 C C . THR B 1 116 ? 6.363 2.549 17.031 1 74.88 116 THR B C 1
ATOM 3142 O O . THR B 1 116 ? 6.848 2.559 15.898 1 74.88 116 THR B O 1
ATOM 3145 N N . GLN B 1 117 ? 6.324 1.468 17.891 1 85.56 117 GLN B N 1
ATOM 3146 C CA . GLN B 1 117 ? 7.008 0.271 17.406 1 85.56 117 GLN B CA 1
ATOM 3147 C C . GLN B 1 117 ? 6.191 -0.984 17.703 1 85.56 117 GLN B C 1
ATOM 3149 O O . GLN B 1 117 ? 5.465 -1.037 18.703 1 85.56 117 GLN B O 1
ATOM 3154 N N . THR B 1 118 ? 6.371 -1.893 16.891 1 87.25 118 THR B N 1
ATOM 3155 C CA . THR B 1 118 ? 5.738 -3.197 17.031 1 87.25 118 THR B CA 1
ATOM 3156 C C . THR B 1 118 ? 6.777 -4.312 16.969 1 87.25 118 THR B C 1
ATOM 3158 O O . THR B 1 118 ? 7.602 -4.359 16.062 1 87.25 118 THR B O 1
ATOM 3161 N N . ARG B 1 119 ? 6.82 -5.066 18.062 1 90.25 119 ARG B N 1
ATOM 3162 C CA . ARG B 1 119 ? 7.531 -6.34 17.984 1 90.25 119 ARG B CA 1
ATOM 3163 C C . ARG B 1 119 ? 6.668 -7.406 17.312 1 90.25 119 ARG B C 1
ATOM 3165 O O . ARG B 1 119 ? 5.578 -7.723 17.797 1 90.25 119 ARG B O 1
ATOM 3172 N N . LEU B 1 120 ? 7.094 -7.922 16.156 1 93.5 120 LEU B N 1
ATOM 3173 C CA . LEU B 1 120 ? 6.324 -8.906 15.398 1 93.5 120 LEU B CA 1
ATOM 3174 C C . LEU B 1 120 ? 6.953 -10.289 15.508 1 93.5 120 LEU B C 1
ATOM 3176 O O . LEU B 1 120 ? 8.039 -10.523 14.969 1 93.5 120 LEU B O 1
ATOM 3180 N N . TYR B 1 121 ? 6.301 -11.133 16.25 1 92.94 121 TYR B N 1
ATOM 3181 C CA . TYR B 1 121 ? 6.668 -12.547 16.25 1 92.94 121 TYR B CA 1
ATOM 3182 C C . TYR B 1 121 ? 5.977 -13.281 15.109 1 92.94 121 TYR B C 1
ATOM 3184 O O . TYR B 1 121 ? 4.77 -13.141 14.914 1 92.94 121 TYR B O 1
ATOM 3192 N N . VAL B 1 122 ? 6.738 -14.008 14.281 1 94.38 122 VAL B N 1
ATOM 3193 C CA . VAL B 1 122 ? 6.199 -14.773 13.164 1 94.38 122 VAL B CA 1
ATOM 3194 C C . VAL B 1 122 ? 6.547 -16.25 13.336 1 94.38 122 VAL B C 1
ATOM 3196 O O . VAL B 1 122 ? 7.715 -16.609 13.492 1 94.38 122 VAL B O 1
ATOM 3199 N N . ALA B 1 123 ? 5.539 -17.078 13.383 1 92.44 123 ALA B N 1
ATOM 3200 C CA . ALA B 1 123 ? 5.719 -18.531 13.461 1 92.44 123 ALA B CA 1
ATOM 3201 C C . ALA B 1 123 ? 5.129 -19.219 12.242 1 92.44 123 ALA B C 1
ATOM 3203 O O . ALA B 1 123 ? 4.008 -18.922 11.82 1 92.44 123 ALA B O 1
ATOM 3204 N N . THR B 1 124 ? 5.879 -20.094 11.602 1 92 124 THR B N 1
ATOM 3205 C CA . THR B 1 124 ? 5.422 -20.828 10.43 1 92 124 THR B CA 1
ATOM 3206 C C . THR B 1 124 ? 5.613 -22.328 10.633 1 92 124 THR B C 1
ATOM 3208 O O . THR B 1 124 ? 6.68 -22.781 11.062 1 92 124 THR B O 1
ATOM 3211 N N . ASN B 1 125 ? 4.582 -23.031 10.406 1 90.94 125 ASN B N 1
ATOM 3212 C CA . ASN B 1 125 ? 4.617 -24.484 10.367 1 90.94 125 ASN B CA 1
ATOM 3213 C C . ASN B 1 125 ? 4.355 -25 8.953 1 90.94 125 ASN B C 1
ATOM 3215 O O . ASN B 1 125 ? 3.348 -24.656 8.336 1 90.94 125 ASN B O 1
ATOM 3219 N N . VAL B 1 126 ? 5.312 -25.797 8.438 1 88.12 126 VAL B N 1
ATOM 3220 C CA . VAL B 1 126 ? 5.18 -26.297 7.078 1 88.12 126 VAL B CA 1
ATOM 3221 C C . VAL B 1 126 ? 5.324 -27.812 7.078 1 88.12 126 VAL B C 1
ATOM 3223 O O . VAL B 1 126 ? 6.25 -28.359 7.684 1 88.12 126 VAL B O 1
ATOM 3226 N N . LYS B 1 127 ? 4.434 -28.469 6.578 1 85.88 127 LYS B N 1
ATOM 3227 C CA . LYS B 1 127 ? 4.52 -29.891 6.23 1 85.88 127 LYS B CA 1
ATOM 3228 C C . LYS B 1 127 ? 4.617 -30.078 4.719 1 85.88 127 LYS B C 1
ATOM 3230 O O . LYS B 1 127 ? 3.693 -29.734 3.982 1 85.88 127 LYS B O 1
ATOM 3235 N N . TYR B 1 128 ? 5.758 -30.391 4.305 1 81.75 128 TYR B N 1
ATOM 3236 C CA . TYR B 1 128 ? 5.973 -30.641 2.885 1 81.75 128 TYR B CA 1
ATOM 3237 C C . TYR B 1 128 ? 6.352 -32.094 2.637 1 81.75 128 TYR B C 1
ATOM 3239 O O . TYR B 1 128 ? 7.375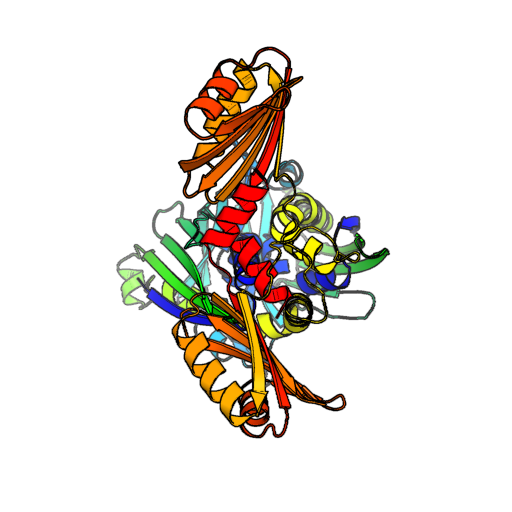 -32.562 3.131 1 81.75 128 TYR B O 1
ATOM 3247 N N . ASN B 1 129 ? 5.477 -32.781 2.018 1 75.38 129 ASN B N 1
ATOM 3248 C CA . ASN B 1 129 ? 5.73 -34.188 1.712 1 75.38 129 ASN B CA 1
ATOM 3249 C C . ASN B 1 129 ? 6.289 -34.375 0.303 1 75.38 129 ASN B C 1
ATOM 3251 O O . ASN B 1 129 ? 5.535 -34.375 -0.67 1 75.38 129 ASN B O 1
ATOM 3255 N N . ASP B 1 130 ? 7.574 -34.156 0.212 1 63.38 130 ASP B N 1
ATOM 3256 C CA . ASP B 1 130 ? 8.203 -34.438 -1.074 1 63.38 130 ASP B CA 1
ATOM 3257 C C . ASP B 1 130 ? 8.25 -35.938 -1.336 1 63.38 130 ASP B C 1
ATOM 3259 O O . ASP B 1 130 ? 8.328 -36.75 -0.398 1 63.38 130 ASP B O 1
ATOM 3263 N N . SER B 1 131 ? 7.969 -36.219 -2.506 1 60.66 131 SER B N 1
ATOM 3264 C CA . SER B 1 131 ? 8.211 -37.625 -2.834 1 60.66 131 SER B CA 1
ATOM 3265 C C . SER B 1 131 ? 9.68 -38 -2.645 1 60.66 131 SER B C 1
ATOM 3267 O O . SER B 1 131 ? 10.547 -37.125 -2.629 1 60.66 131 SER B O 1
ATOM 3269 N N . LEU B 1 132 ? 9.891 -39.25 -2.154 1 55.22 132 LEU B N 1
ATOM 3270 C CA . LEU B 1 132 ? 11.242 -39.781 -2.057 1 55.22 132 LEU B CA 1
ATOM 3271 C C . LEU B 1 132 ? 12.07 -39.406 -3.279 1 55.22 132 LEU B C 1
ATOM 3273 O O . LEU B 1 132 ? 13.25 -39.062 -3.154 1 55.22 132 LEU B O 1
ATOM 3277 N N . LEU B 1 133 ? 11.461 -39.375 -4.344 1 53.56 133 LEU B N 1
ATOM 3278 C CA . LEU B 1 133 ? 12.148 -39.031 -5.59 1 53.56 133 LEU B CA 1
ATOM 3279 C C . LEU B 1 133 ? 12.523 -37.562 -5.633 1 53.56 133 LEU B C 1
ATOM 3281 O O . LEU B 1 133 ? 13.609 -37.219 -6.094 1 53.56 133 LEU B O 1
ATOM 3285 N N . ASP B 1 134 ? 11.672 -36.75 -5.09 1 58.31 134 ASP B N 1
ATOM 3286 C CA . ASP B 1 134 ? 11.938 -35.312 -5.094 1 58.31 134 ASP B CA 1
ATOM 3287 C C . ASP B 1 134 ? 13.102 -34.969 -4.168 1 58.31 134 ASP B C 1
ATOM 3289 O O . ASP B 1 134 ? 13.938 -34.156 -4.504 1 58.31 134 ASP B O 1
ATOM 3293 N N . LYS B 1 135 ? 13.148 -35.688 -3.066 1 57.62 135 LYS B N 1
ATOM 3294 C CA . LYS B 1 135 ? 14.242 -35.531 -2.109 1 57.62 135 LYS B CA 1
ATOM 3295 C C . LYS B 1 135 ? 15.57 -35.969 -2.711 1 57.62 135 LYS B C 1
ATOM 3297 O O . LYS B 1 135 ? 16.594 -35.312 -2.539 1 57.62 135 LYS B O 1
ATOM 3302 N N . ILE B 1 136 ? 15.523 -37.062 -3.338 1 51.34 136 ILE B N 1
ATOM 3303 C CA . ILE B 1 136 ? 16.719 -37.594 -3.967 1 51.34 136 ILE B CA 1
ATOM 3304 C C . ILE B 1 136 ? 17.203 -36.656 -5.055 1 51.34 136 ILE B C 1
ATOM 3306 O O . ILE B 1 136 ? 18.422 -36.469 -5.223 1 51.34 136 ILE B O 1
ATOM 3310 N N . LEU B 1 137 ? 16.281 -36.062 -5.68 1 51 137 LEU B N 1
ATOM 3311 C CA . LEU B 1 137 ? 16.641 -35.188 -6.809 1 51 137 LEU B CA 1
ATOM 3312 C C . LEU B 1 137 ? 16.984 -33.781 -6.34 1 51 137 LEU B C 1
ATOM 3314 O O . LEU B 1 137 ? 17.234 -32.906 -7.16 1 51 137 LEU B O 1
ATOM 3318 N N . GLY B 1 138 ? 17.031 -33.688 -5.039 1 50.38 138 GLY B N 1
ATOM 3319 C CA . GLY B 1 138 ? 17.469 -32.438 -4.43 1 50.38 138 GLY B CA 1
ATOM 3320 C C . GLY B 1 138 ? 16.438 -31.344 -4.516 1 50.38 138 GLY B C 1
ATOM 3321 O O . GLY B 1 138 ? 16.781 -30.156 -4.539 1 50.38 138 GLY B O 1
ATOM 3322 N N . ARG B 1 139 ? 15.266 -31.891 -4.93 1 51.25 139 ARG B N 1
ATOM 3323 C CA . ARG B 1 139 ? 14.172 -30.922 -5.062 1 51.25 139 ARG B CA 1
ATOM 3324 C C . ARG B 1 139 ? 13.578 -30.578 -3.703 1 51.25 139 ARG B C 1
ATOM 3326 O O . ARG B 1 139 ? 12.516 -31.094 -3.334 1 51.25 139 ARG B O 1
ATOM 3333 N N . SER B 1 140 ? 14.461 -30.391 -2.818 1 51.97 140 SER B N 1
ATOM 3334 C CA . SER B 1 140 ? 13.891 -30.109 -1.503 1 51.97 140 SER B CA 1
ATOM 3335 C C . SER B 1 140 ? 13.219 -28.75 -1.471 1 51.97 140 SER B C 1
ATOM 3337 O O . SER B 1 140 ? 13.648 -27.828 -2.168 1 51.97 140 SER B O 1
ATOM 3339 N N . ALA B 1 141 ? 12.031 -28.891 -1.171 1 52.09 141 ALA B N 1
ATOM 3340 C CA . ALA B 1 141 ? 11.289 -27.656 -0.957 1 52.09 141 ALA B CA 1
ATOM 3341 C C . ALA B 1 141 ? 12.078 -26.688 -0.081 1 52.09 141 ALA B C 1
ATOM 3343 O O . ALA B 1 141 ? 12.68 -27.094 0.917 1 52.09 141 ALA B O 1
ATOM 3344 N N . VAL B 1 142 ? 12.688 -25.641 -0.696 1 56.19 142 VAL B N 1
ATOM 3345 C CA . VAL B 1 142 ? 13.203 -24.547 0.13 1 56.19 142 VAL B CA 1
ATOM 3346 C C . VAL B 1 142 ? 12.5 -24.547 1.485 1 56.19 142 VAL B C 1
ATOM 3348 O O . VAL B 1 142 ? 11.312 -24.875 1.576 1 56.19 142 VAL B O 1
ATOM 3351 N N . ASP B 1 143 ? 13.352 -24.594 2.473 1 75.19 143 ASP B N 1
ATOM 3352 C CA . ASP B 1 143 ? 12.688 -24.422 3.762 1 75.19 143 ASP B CA 1
ATOM 3353 C C . ASP B 1 143 ? 11.656 -23.297 3.699 1 75.19 143 ASP B C 1
ATOM 3355 O O . ASP B 1 143 ? 11.977 -22.141 3.967 1 75.19 143 ASP B O 1
ATOM 3359 N N . PHE B 1 144 ? 10.562 -23.688 2.996 1 78.56 144 PHE B N 1
ATOM 3360 C CA . PHE B 1 144 ? 9.438 -22.797 2.693 1 78.56 144 PHE B CA 1
ATOM 3361 C C . PHE B 1 144 ? 9.133 -21.891 3.879 1 78.56 144 PHE B C 1
ATOM 3363 O O . PHE B 1 144 ? 8.883 -20.703 3.707 1 78.56 144 PHE B O 1
ATOM 3370 N N . ALA B 1 145 ? 9.258 -22.516 5.027 1 82.56 145 ALA B N 1
ATOM 3371 C CA . ALA B 1 145 ? 8.883 -21.766 6.219 1 82.56 145 ALA B CA 1
ATOM 3372 C C . ALA B 1 145 ? 9.844 -20.594 6.445 1 82.56 145 ALA B C 1
ATOM 3374 O O . ALA B 1 145 ? 9.406 -19.453 6.609 1 82.56 145 ALA B O 1
ATOM 3375 N N . LYS B 1 146 ? 11.07 -20.938 6.461 1 86.44 146 LYS B N 1
ATOM 3376 C CA . LYS B 1 146 ? 12.086 -19.891 6.664 1 86.44 146 LYS B CA 1
ATOM 3377 C C . LYS B 1 146 ? 12.109 -18.922 5.496 1 86.44 146 LYS B C 1
ATOM 3379 O O . LYS B 1 146 ? 12.188 -17.703 5.699 1 86.44 146 LYS B O 1
ATOM 3384 N N . HIS B 1 147 ? 12.039 -19.375 4.273 1 88.88 147 HIS B N 1
ATOM 3385 C CA . HIS B 1 147 ? 12.125 -18.578 3.061 1 88.88 147 HIS B CA 1
ATOM 3386 C C . HIS B 1 147 ? 11 -17.547 3.006 1 88.88 147 HIS B C 1
ATOM 3388 O O . HIS B 1 147 ? 11.258 -16.359 2.795 1 88.88 147 HIS B O 1
ATOM 3394 N N . ILE B 1 148 ? 9.789 -17.906 3.248 1 87.75 148 ILE B N 1
ATOM 3395 C CA . ILE B 1 148 ? 8.648 -17 3.137 1 87.75 148 ILE B CA 1
ATOM 3396 C C . ILE B 1 148 ? 8.766 -15.906 4.188 1 87.75 148 ILE B C 1
ATOM 3398 O O . ILE B 1 148 ? 8.406 -14.75 3.928 1 87.75 148 ILE B O 1
ATOM 3402 N N . VAL B 1 149 ? 9.289 -16.234 5.309 1 89.31 149 VAL B N 1
ATOM 3403 C CA . VAL B 1 149 ? 9.336 -15.273 6.398 1 89.31 149 VAL B CA 1
ATOM 3404 C C . VAL B 1 149 ? 10.562 -14.375 6.242 1 89.31 149 VAL B C 1
ATOM 3406 O O . VAL B 1 149 ? 10.438 -13.148 6.148 1 89.31 149 VAL B O 1
ATOM 3409 N N . GLU B 1 150 ? 11.742 -14.93 6.098 1 90.38 150 GLU B N 1
ATOM 3410 C CA . GLU B 1 150 ? 12.984 -14.164 6.129 1 90.38 150 GLU B CA 1
ATOM 3411 C C . GLU B 1 150 ? 13.203 -13.422 4.812 1 90.38 150 GLU B C 1
ATOM 3413 O O . GLU B 1 150 ? 13.641 -12.266 4.812 1 90.38 150 GLU B O 1
ATOM 3418 N N . ASP B 1 151 ? 12.914 -14.086 3.787 1 90.5 151 ASP B N 1
ATOM 3419 C CA . ASP B 1 151 ? 13.32 -13.531 2.498 1 90.5 151 ASP B CA 1
ATOM 3420 C C . ASP B 1 151 ? 12.203 -12.68 1.896 1 90.5 151 ASP B C 1
ATOM 3422 O O . ASP B 1 151 ? 12.469 -11.766 1.11 1 90.5 151 ASP B O 1
ATOM 3426 N N . HIS B 1 152 ? 10.992 -12.922 2.285 1 93.31 152 HIS B N 1
ATOM 3427 C CA . HIS B 1 152 ? 9.891 -12.148 1.727 1 93.31 152 HIS B CA 1
ATOM 3428 C C . HIS B 1 152 ? 9.328 -11.164 2.748 1 93.31 152 HIS B C 1
ATOM 3430 O O . HIS B 1 152 ? 9.602 -9.969 2.668 1 93.31 152 HIS B O 1
ATOM 3436 N N . PHE B 1 153 ? 8.789 -11.609 3.83 1 93.5 153 PHE B N 1
ATOM 3437 C CA . PHE B 1 153 ? 8.102 -10.727 4.77 1 93.5 153 PHE B CA 1
ATOM 3438 C C . PHE B 1 153 ? 9.102 -9.844 5.508 1 93.5 153 PHE B C 1
ATOM 3440 O O . PHE B 1 153 ? 8.883 -8.648 5.676 1 93.5 153 PHE B O 1
ATOM 3447 N N . ALA B 1 154 ? 10.18 -10.43 5.984 1 93.25 154 ALA B N 1
ATOM 3448 C CA . ALA B 1 154 ? 11.172 -9.625 6.691 1 93.25 154 ALA B CA 1
ATOM 3449 C C . ALA B 1 154 ? 11.812 -8.602 5.758 1 93.25 154 ALA B C 1
ATOM 3451 O O . ALA B 1 154 ? 12.055 -7.461 6.16 1 93.25 154 ALA B O 1
ATOM 3452 N N . THR B 1 155 ? 12.125 -9.078 4.562 1 94 155 THR B N 1
ATOM 3453 C CA . THR B 1 155 ? 12.68 -8.156 3.578 1 94 155 THR B CA 1
ATOM 3454 C C . THR B 1 155 ? 11.703 -7.016 3.293 1 94 155 THR B C 1
ATOM 3456 O O . THR B 1 155 ? 12.102 -5.852 3.238 1 94 155 THR B O 1
ATOM 3459 N N . TYR B 1 156 ? 10.43 -7.316 3.146 1 95.31 156 TYR B N 1
ATOM 3460 C CA . TYR B 1 156 ? 9.422 -6.285 2.959 1 95.31 156 TYR B CA 1
ATOM 3461 C C . TYR B 1 156 ? 9.414 -5.309 4.129 1 95.31 156 TYR B C 1
ATOM 3463 O O . TYR B 1 156 ? 9.414 -4.094 3.932 1 95.31 156 TYR B O 1
ATOM 3471 N N . ALA B 1 157 ? 9.359 -5.816 5.328 1 93.25 157 ALA B N 1
ATOM 3472 C CA . ALA B 1 157 ? 9.297 -5.008 6.539 1 93.25 157 ALA B CA 1
ATOM 3473 C C . ALA B 1 157 ? 10.5 -4.078 6.648 1 93.25 157 ALA B C 1
ATOM 3475 O O . ALA B 1 157 ? 10.375 -2.943 7.113 1 93.25 157 ALA B O 1
ATOM 3476 N N . ARG B 1 158 ? 11.562 -4.57 6.176 1 91.5 158 ARG B N 1
ATOM 3477 C CA . ARG B 1 158 ? 12.812 -3.828 6.332 1 91.5 158 ARG B CA 1
ATOM 3478 C C . ARG B 1 158 ? 12.953 -2.77 5.242 1 91.5 158 ARG B C 1
ATOM 3480 O O . ARG B 1 158 ? 13.414 -1.658 5.504 1 91.5 158 ARG B O 1
ATOM 3487 N N . ILE B 1 159 ? 12.57 -3.195 4.051 1 91.5 159 ILE B N 1
ATOM 3488 C CA . ILE B 1 159 ? 12.969 -2.389 2.902 1 91.5 159 ILE B CA 1
ATOM 3489 C C . ILE B 1 159 ? 11.766 -1.609 2.375 1 91.5 159 ILE B C 1
ATOM 3491 O O . ILE B 1 159 ? 11.836 -0.39 2.205 1 91.5 159 ILE B O 1
ATOM 3495 N N . TYR B 1 160 ? 10.664 -2.176 2.199 1 92.5 160 TYR B N 1
ATOM 3496 C CA . TYR B 1 160 ? 9.539 -1.568 1.504 1 92.5 160 TYR B CA 1
ATOM 3497 C C . TYR B 1 160 ? 8.617 -0.85 2.482 1 92.5 160 TYR B C 1
ATOM 3499 O O . TYR B 1 160 ? 8.172 0.268 2.217 1 92.5 160 TYR B O 1
ATOM 3507 N N . PHE B 1 161 ? 8.391 -1.465 3.619 1 92.88 161 PHE B N 1
ATOM 3508 C CA . PHE B 1 161 ? 7.41 -0.958 4.566 1 92.88 161 PHE B CA 1
ATOM 3509 C C . PHE B 1 161 ? 7.766 0.455 5.016 1 92.88 161 PHE B C 1
ATOM 3511 O O . PHE B 1 161 ? 6.949 1.37 4.902 1 92.88 161 PHE B O 1
ATOM 3518 N N . PRO B 1 162 ? 8.992 0.696 5.453 1 87.94 162 PRO B N 1
ATOM 3519 C CA . PRO B 1 162 ? 9.32 2.062 5.859 1 87.94 162 PRO B CA 1
ATOM 3520 C C . PRO B 1 162 ? 9.305 3.047 4.691 1 87.94 162 PRO B C 1
ATOM 3522 O O . PRO B 1 162 ? 8.914 4.203 4.859 1 87.94 162 PRO B O 1
ATOM 3525 N N . ALA B 1 163 ? 9.734 2.559 3.564 1 85.06 163 ALA B N 1
ATOM 3526 C CA . ALA B 1 163 ? 9.789 3.424 2.389 1 85.06 163 ALA B CA 1
ATOM 3527 C C . ALA B 1 163 ? 8.391 3.826 1.943 1 85.06 163 ALA B C 1
ATOM 3529 O O . ALA B 1 163 ? 8.164 4.965 1.519 1 85.06 163 ALA B O 1
ATOM 3530 N N . LEU B 1 164 ? 7.449 2.963 2.086 1 87.62 164 LEU B N 1
ATOM 3531 C CA . LEU B 1 164 ? 6.102 3.168 1.567 1 87.62 164 LEU B CA 1
ATOM 3532 C C . LEU B 1 164 ? 5.219 3.846 2.607 1 87.62 164 LEU B C 1
ATOM 3534 O O . LEU B 1 164 ? 4.426 4.73 2.273 1 87.62 164 LEU B O 1
ATOM 3538 N N . TYR B 1 165 ? 5.422 3.475 3.895 1 84.38 165 TYR B N 1
ATOM 3539 C CA . TYR B 1 165 ? 4.406 3.852 4.871 1 84.38 165 TYR B CA 1
ATOM 3540 C C . TYR B 1 165 ? 4.996 4.742 5.957 1 84.38 165 TYR B C 1
ATOM 3542 O O . TYR B 1 165 ? 4.305 5.102 6.914 1 84.38 165 TYR B O 1
ATOM 3550 N N . GLY B 1 166 ? 6.285 5.066 5.801 1 78.31 166 GLY B N 1
ATOM 3551 C CA . GLY B 1 166 ? 6.918 5.918 6.797 1 78.31 166 GLY B CA 1
ATOM 3552 C C . GLY B 1 166 ? 6.125 7.172 7.105 1 78.31 166 GLY B C 1
ATOM 3553 O O . GLY B 1 166 ? 5.945 7.527 8.273 1 78.31 166 GLY B O 1
ATOM 3554 N N . ASP B 1 167 ? 5.586 7.754 6.094 1 70.12 167 ASP B N 1
ATOM 3555 C CA . ASP B 1 167 ? 4.82 8.984 6.273 1 70.12 167 ASP B CA 1
ATOM 3556 C C . ASP B 1 167 ? 3.475 8.703 6.934 1 70.12 167 ASP B C 1
ATOM 3558 O O . ASP B 1 167 ? 3.018 9.469 7.781 1 70.12 167 ASP B O 1
ATOM 3562 N N . VAL B 1 168 ? 2.846 7.676 6.578 1 74.06 168 VAL B N 1
ATOM 3563 C CA . VAL B 1 168 ? 1.587 7.266 7.191 1 74.06 168 VAL B CA 1
ATOM 3564 C C . VAL B 1 168 ? 1.794 7.035 8.688 1 74.06 168 VAL B C 1
ATOM 3566 O O . VAL B 1 168 ? 1.01 7.512 9.508 1 74.06 168 VAL B O 1
ATOM 3569 N N . ILE B 1 169 ? 2.887 6.391 8.984 1 77.31 169 ILE B N 1
ATOM 3570 C CA . ILE B 1 169 ? 3.209 6.035 10.359 1 77.31 169 ILE B CA 1
ATOM 3571 C C . ILE B 1 169 ? 3.473 7.297 11.172 1 77.31 169 ILE B C 1
ATOM 3573 O O . ILE B 1 169 ? 2.982 7.434 12.297 1 77.31 169 ILE B O 1
ATOM 3577 N N . LYS B 1 170 ? 4.227 8.156 10.648 1 73.69 170 LYS B N 1
ATOM 3578 C CA . LYS B 1 170 ? 4.5 9.422 11.328 1 73.69 170 LYS B CA 1
ATOM 3579 C C . LYS B 1 170 ? 3.205 10.164 11.656 1 73.69 170 LYS B C 1
ATOM 3581 O O . LYS B 1 170 ? 3.047 10.695 12.758 1 73.69 170 LYS B O 1
ATOM 3586 N N . ASN B 1 171 ? 2.312 10.141 10.695 1 65.5 171 ASN B N 1
ATOM 3587 C CA . ASN B 1 171 ? 1.014 10.773 10.898 1 65.5 171 ASN B CA 1
ATOM 3588 C C . ASN B 1 171 ? 0.21 10.078 11.992 1 65.5 171 ASN B C 1
ATOM 3590 O O . ASN B 1 171 ? -0.483 10.734 12.773 1 65.5 171 ASN B O 1
ATOM 3594 N N . LEU B 1 172 ? 0.419 8.859 12.055 1 66.38 172 LEU B N 1
ATOM 3595 C CA . LEU B 1 172 ? -0.348 8.078 13.016 1 66.38 172 LEU B CA 1
ATOM 3596 C C . LEU B 1 172 ? 0.221 8.234 14.422 1 66.38 172 LEU B C 1
ATOM 3598 O O . LEU B 1 172 ? -0.488 8.023 15.414 1 66.38 172 LEU B O 1
ATOM 3602 N N . THR B 1 173 ? 1.596 8.539 14.625 1 62.12 173 THR B N 1
ATOM 3603 C CA . THR B 1 173 ? 2.254 8.547 15.922 1 62.12 173 THR B CA 1
ATOM 3604 C C . THR B 1 173 ? 2.482 9.977 16.406 1 62.12 173 THR B C 1
ATOM 3606 O O . THR B 1 173 ? 2.887 10.195 17.547 1 62.12 173 THR B O 1
ATOM 3609 N N . SER B 1 174 ? 2.82 11 15.734 1 51.81 174 SER B N 1
ATOM 3610 C CA . SER B 1 174 ? 3.072 12.383 16.141 1 51.81 174 SER B CA 1
ATOM 3611 C C . SER B 1 174 ? 2.066 12.828 17.203 1 51.81 174 SER B C 1
ATOM 3613 O O . SER B 1 174 ? 0.855 12.758 16.984 1 51.81 174 SER B O 1
ATOM 3615 N N . THR B 1 175 ? 2.523 12.453 18.547 1 41.56 175 THR B N 1
ATOM 3616 C CA . THR B 1 175 ? 1.812 13.047 19.672 1 41.56 175 THR B CA 1
ATOM 3617 C C . THR B 1 175 ? 1.669 14.555 19.5 1 41.56 175 THR B C 1
ATOM 3619 O O . THR B 1 175 ? 0.647 15.133 19.875 1 41.56 175 THR B O 1
ATOM 3622 N N . ASP B 1 176 ? 3.105 15.375 19.984 1 35.91 176 ASP B N 1
ATOM 3623 C CA . ASP B 1 176 ? 3.254 16.828 20.047 1 35.91 176 ASP B CA 1
ATOM 3624 C C . ASP B 1 176 ? 2.824 17.469 18.734 1 35.91 176 ASP B C 1
ATOM 3626 O O . ASP B 1 176 ? 3.496 17.328 17.719 1 35.91 176 ASP B O 1
ATOM 3630 N N . ARG B 1 177 ? 1.921 17.672 18.531 1 35.28 177 ARG B N 1
ATOM 3631 C CA . ARG B 1 177 ? 1.129 18.359 17.516 1 35.28 177 ARG B CA 1
ATOM 3632 C C . ARG B 1 177 ? 1.687 19.75 17.234 1 35.28 177 ARG B C 1
ATOM 3634 O O . ARG B 1 177 ? 0.995 20.594 16.656 1 35.28 177 ARG B O 1
ATOM 3641 N N . THR B 1 178 ? 2.807 20.219 17.906 1 28.97 178 THR B N 1
ATOM 3642 C CA . THR B 1 178 ? 3.293 21.562 17.578 1 28.97 178 THR B CA 1
ATOM 3643 C C . THR B 1 178 ? 3.936 21.578 16.203 1 28.97 178 THR B C 1
ATOM 3645 O O . THR B 1 178 ? 4.605 22.547 15.836 1 28.97 178 THR B O 1
ATOM 3648 N N . SER B 1 179 ? 4.602 20.688 15.75 1 30.7 179 SER B N 1
ATOM 3649 C CA . SER B 1 179 ? 5.477 20.812 14.594 1 30.7 179 SER B CA 1
ATOM 3650 C C . SER B 1 179 ? 4.867 21.734 13.539 1 30.7 179 SER B C 1
ATOM 3652 O O . SER B 1 179 ? 3.643 21.844 13.43 1 30.7 179 SER B O 1
ATOM 3654 N N . GLN B 1 180 ? 5.781 22.891 13.055 1 28.8 180 GLN B N 1
ATOM 3655 C CA . GLN B 1 180 ? 5.531 24 12.133 1 28.8 180 GLN B CA 1
ATOM 3656 C C . GLN B 1 180 ? 4.902 23.5 10.836 1 28.8 180 GLN B C 1
ATOM 3658 O O . GLN B 1 180 ? 5.598 22.969 9.969 1 28.8 180 GLN B O 1
ATOM 3663 N N . GLY B 1 181 ? 4.113 22.938 10.844 1 32.16 181 GLY B N 1
ATOM 3664 C CA . GLY B 1 181 ? 3.195 22.484 9.812 1 32.16 181 GLY B CA 1
ATOM 3665 C C . GLY B 1 181 ? 2.666 23.609 8.938 1 32.16 181 GLY B C 1
ATOM 3666 O O . GLY B 1 181 ? 2.844 24.781 9.258 1 32.16 181 GLY B O 1
ATOM 3667 N N . LEU B 1 182 ? 2.486 23.484 7.684 1 33.03 182 LEU B N 1
ATOM 3668 C CA . LEU B 1 182 ? 1.844 24.562 6.941 1 33.03 182 LEU B CA 1
ATOM 3669 C C . LEU B 1 182 ? 0.812 25.281 7.809 1 33.03 182 LEU B C 1
ATOM 3671 O O . LEU B 1 182 ? -0.105 24.656 8.336 1 33.03 182 LEU B O 1
ATOM 3675 N N . MET B 1 183 ? 1.417 26.297 8.594 1 35.66 183 MET B N 1
ATOM 3676 C CA . MET B 1 183 ? 0.509 27.156 9.359 1 35.66 183 MET B CA 1
ATOM 3677 C C . MET B 1 183 ? -0.725 27.516 8.539 1 35.66 183 MET B C 1
ATOM 3679 O O . MET B 1 183 ? -0.615 28.156 7.488 1 35.66 183 MET B O 1
ATOM 3683 N N . ILE B 1 184 ? -1.619 26.641 8.547 1 39.34 184 ILE B N 1
ATOM 3684 C CA . ILE B 1 184 ? -2.846 27.094 7.898 1 39.34 184 ILE B CA 1
ATOM 3685 C C . ILE B 1 184 ? -3.633 28 8.836 1 39.34 184 ILE B C 1
ATOM 3687 O O . ILE B 1 184 ? -4.145 27.547 9.867 1 39.34 184 ILE B O 1
ATOM 3691 N N . VAL B 1 185 ? -3.26 29.266 8.766 1 46.62 185 VAL B N 1
ATOM 3692 C CA . VAL B 1 185 ? -4.008 30.312 9.453 1 46.62 185 VAL B CA 1
ATOM 3693 C C . VAL B 1 185 ? -5.285 30.625 8.68 1 46.62 185 VAL B C 1
ATOM 3695 O O . VAL B 1 185 ? -5.305 30.562 7.449 1 46.62 185 VAL B O 1
ATOM 3698 N N . PRO B 1 186 ? -6.316 30.875 9.5 1 55.16 186 PRO B N 1
ATOM 3699 C CA . PRO B 1 186 ? -7.527 31.25 8.766 1 55.16 186 PRO B CA 1
ATOM 3700 C C . PRO B 1 186 ? -7.309 32.438 7.84 1 55.16 186 PRO B C 1
ATOM 3702 O O . PRO B 1 186 ? -6.707 33.438 8.242 1 55.16 186 PRO B O 1
ATOM 3705 N N . SER B 1 187 ? -7.508 32.219 6.598 1 62.28 187 SER B N 1
ATOM 3706 C CA . SER B 1 187 ? -7.387 33.312 5.613 1 62.28 187 SER B CA 1
ATOM 3707 C C . SER B 1 187 ? -8.547 34.281 5.727 1 62.28 187 SER B C 1
ATOM 3709 O O . SER B 1 187 ? -8.461 35.406 5.227 1 62.28 187 SER B O 1
ATOM 3711 N N . PHE B 1 188 ? -9.578 33.812 6.355 1 74.19 188 PHE B N 1
ATOM 3712 C CA . PHE B 1 188 ? -10.781 34.625 6.473 1 74.19 188 PHE B CA 1
ATOM 3713 C C . PHE B 1 188 ? -11.578 34.25 7.711 1 74.19 188 PHE B C 1
ATOM 3715 O O . PHE B 1 188 ? -11.68 33.062 8.047 1 74.19 188 PHE B O 1
ATOM 3722 N N . GLU B 1 189 ? -11.766 35.281 8.617 1 81.06 189 GLU B N 1
ATOM 3723 C CA . GLU B 1 189 ? -12.68 35.094 9.742 1 81.06 189 GLU B CA 1
ATOM 3724 C C . GLU B 1 189 ? -13.883 36.031 9.641 1 81.06 189 GLU B C 1
ATOM 3726 O O . GLU B 1 189 ? -13.75 37.156 9.18 1 81.06 189 GLU B O 1
ATOM 3731 N N . PHE B 1 190 ? -15.016 35.5 9.938 1 83.56 190 PHE B N 1
ATOM 3732 C CA . PHE B 1 190 ? -16.25 36.281 9.906 1 83.56 190 PHE B CA 1
ATOM 3733 C C . PHE B 1 190 ? -17.172 35.875 11.047 1 83.56 190 PHE B C 1
ATOM 3735 O O . PHE B 1 190 ? -17.344 34.688 11.328 1 83.56 190 PHE B O 1
ATOM 3742 N N . THR B 1 191 ? -17.531 36.875 11.898 1 89.81 191 THR B N 1
ATOM 3743 C CA . THR B 1 191 ? -18.547 36.688 12.922 1 89.81 191 THR B CA 1
ATOM 3744 C C . THR B 1 191 ? -19.844 37.375 12.523 1 89.81 191 THR B C 1
ATOM 3746 O O . THR B 1 191 ? -19.828 38.5 12.047 1 89.81 191 THR B O 1
ATOM 3749 N N . GLY B 1 192 ? -20.969 36.688 12.547 1 86.44 192 GLY B N 1
ATOM 3750 C CA . GLY B 1 192 ? -22.266 37.219 12.195 1 86.44 192 GLY B CA 1
ATOM 3751 C C . GLY B 1 192 ? -23.422 36.312 12.555 1 86.44 192 GLY B C 1
ATOM 3752 O O . GLY B 1 192 ? -23.234 35.281 13.227 1 86.44 192 GLY B O 1
ATOM 3753 N N . ASP B 1 193 ? -24.594 36.75 12.234 1 85.94 193 ASP B N 1
ATOM 3754 C CA . ASP B 1 193 ? -25.766 35.906 12.453 1 85.94 193 ASP B CA 1
ATOM 3755 C C . ASP B 1 193 ? -25.781 34.75 11.461 1 85.94 193 ASP B C 1
ATOM 3757 O O . ASP B 1 193 ? -25.047 34.75 10.477 1 85.94 193 ASP B O 1
ATOM 3761 N N . ALA B 1 194 ? -26.547 33.844 11.695 1 80.75 194 ALA B N 1
ATOM 3762 C CA . ALA B 1 194 ? -26.594 32.594 10.938 1 80.75 194 ALA B CA 1
ATOM 3763 C C . ALA B 1 194 ? -26.812 32.844 9.453 1 80.75 194 ALA B C 1
ATOM 3765 O O . ALA B 1 194 ? -26.172 32.219 8.602 1 80.75 194 ALA B O 1
ATOM 3766 N N . SER B 1 195 ? -27.719 33.719 9.141 1 79.38 195 SER B N 1
ATOM 3767 C CA . SER B 1 195 ? -27.984 34.031 7.742 1 79.38 195 SER B CA 1
ATOM 3768 C C . SER B 1 195 ? -26.75 34.594 7.051 1 79.38 195 SER B C 1
ATOM 3770 O O . SER B 1 195 ? -26.453 34.219 5.914 1 79.38 195 SER B O 1
ATOM 3772 N N . SER B 1 196 ? -26.062 35.5 7.73 1 84.31 196 SER B N 1
ATOM 3773 C CA . SER B 1 196 ? -24.844 36.094 7.184 1 84.31 196 SER B CA 1
ATOM 3774 C C . SER B 1 196 ? -23.75 35.031 7.012 1 84.31 196 SER B C 1
ATOM 3776 O O . SER B 1 196 ? -23 35.062 6.027 1 84.31 196 SER B O 1
ATOM 3778 N N . ILE B 1 197 ? -23.641 34.156 7.988 1 84 197 ILE B N 1
ATOM 3779 C CA . ILE B 1 197 ? -22.625 33.094 7.941 1 84 197 ILE B CA 1
ATOM 3780 C C . ILE B 1 197 ? -22.891 32.188 6.75 1 84 197 ILE B C 1
ATOM 3782 O O . ILE B 1 197 ? -21.969 31.844 6.004 1 84 197 ILE B O 1
ATOM 3786 N N . LEU B 1 198 ? -24.078 31.875 6.488 1 79.5 198 LEU B N 1
ATOM 3787 C CA . LEU B 1 198 ? -24.422 30.984 5.387 1 79.5 198 LEU B CA 1
ATOM 3788 C C . LEU B 1 198 ? -24.094 31.625 4.043 1 79.5 198 LEU B C 1
ATOM 3790 O O . LEU B 1 198 ? -23.578 30.969 3.145 1 79.5 198 LEU B O 1
ATOM 3794 N N . SER B 1 199 ? -24.5 32.875 3.928 1 78.69 199 SER B N 1
ATOM 3795 C CA . SER B 1 199 ? -24.172 33.625 2.711 1 78.69 199 SER B CA 1
ATOM 3796 C C . SER B 1 199 ? -22.672 33.656 2.473 1 78.69 199 SER B C 1
ATOM 3798 O O . SER B 1 199 ? -22.219 33.5 1.341 1 78.69 199 SER B O 1
ATOM 3800 N N . LYS B 1 200 ? -21.938 33.812 3.506 1 84.31 200 LYS B N 1
ATOM 3801 C CA . LYS B 1 200 ? -20.484 33.906 3.396 1 84.31 200 LYS B CA 1
ATOM 3802 C C . LYS B 1 200 ? -19.875 32.562 3.006 1 84.31 200 LYS B C 1
ATOM 3804 O O . LYS B 1 200 ? -18.906 32.531 2.236 1 84.31 200 LYS B O 1
ATOM 3809 N N . ILE B 1 201 ? -20.438 31.516 3.547 1 82.88 201 ILE B N 1
ATOM 3810 C CA . ILE B 1 201 ? -19.938 30.203 3.201 1 82.88 201 ILE B CA 1
ATOM 3811 C C . ILE B 1 201 ? -20.047 29.984 1.691 1 82.88 201 ILE B C 1
ATOM 3813 O O . ILE B 1 201 ? -19.094 29.547 1.052 1 82.88 201 ILE B O 1
ATOM 3817 N N . ASN B 1 202 ? -21.172 30.344 1.184 1 80.12 202 ASN B N 1
ATOM 3818 C CA . ASN B 1 202 ? -21.375 30.203 -0.251 1 80.12 202 ASN B CA 1
ATOM 3819 C C . ASN B 1 202 ? -20.391 31.031 -1.061 1 80.12 202 ASN B C 1
ATOM 3821 O O . ASN B 1 202 ? -19.859 30.562 -2.064 1 80.12 202 ASN B O 1
ATOM 3825 N N . GLU B 1 203 ? -20.219 32.25 -0.616 1 78.5 203 GLU B N 1
ATOM 3826 C CA . GLU B 1 203 ? -19.25 33.125 -1.262 1 78.5 203 GLU B CA 1
ATOM 3827 C C . GLU B 1 203 ? -17.844 32.531 -1.23 1 78.5 203 GLU B C 1
ATOM 3829 O O . GLU B 1 203 ? -17.141 32.531 -2.24 1 78.5 203 GLU B O 1
ATOM 3834 N N . ILE B 1 204 ? -17.422 31.969 -0.117 1 80.06 204 ILE B N 1
ATOM 3835 C CA . ILE B 1 204 ? -16.062 31.484 0.093 1 80.06 204 ILE B CA 1
ATOM 3836 C C . ILE B 1 204 ? -15.844 30.219 -0.741 1 80.06 204 ILE B C 1
ATOM 3838 O O . ILE B 1 204 ? -14.789 30.047 -1.359 1 80.06 204 ILE B O 1
ATOM 3842 N N . ILE B 1 205 ? -16.812 29.453 -0.775 1 75.5 205 ILE B N 1
ATOM 3843 C CA . ILE B 1 205 ? -16.672 28.188 -1.491 1 75.5 205 ILE B CA 1
ATOM 3844 C C . ILE B 1 205 ? -16.391 28.453 -2.969 1 75.5 205 ILE B C 1
ATOM 3846 O O . ILE B 1 205 ? -15.555 27.797 -3.582 1 75.5 205 ILE B O 1
ATOM 3850 N N . SER B 1 206 ? -17.062 29.391 -3.443 1 74.12 206 SER B N 1
ATOM 3851 C CA . SER B 1 206 ? -16.922 29.703 -4.859 1 74.12 206 SER B CA 1
ATOM 3852 C C . SER B 1 206 ? -15.531 30.234 -5.176 1 74.12 206 SER B C 1
ATOM 3854 O O . SER B 1 206 ? -15.117 30.25 -6.336 1 74.12 206 SER B O 1
ATOM 3856 N N . GLN B 1 207 ? -14.781 30.641 -4.133 1 73.5 207 GLN B N 1
ATOM 3857 C CA . GLN B 1 207 ? -13.477 31.266 -4.336 1 73.5 207 GLN B CA 1
ATOM 3858 C C . GLN B 1 207 ? -12.359 30.344 -3.848 1 73.5 207 GLN B C 1
ATOM 3860 O O . GLN B 1 207 ? -11.18 30.656 -4.035 1 73.5 207 GLN B O 1
ATOM 3865 N N . LEU B 1 208 ? -12.672 29.344 -3.182 1 71.44 208 LEU B N 1
ATOM 3866 C CA . LEU B 1 208 ? -11.672 28.531 -2.5 1 71.44 208 LEU B CA 1
ATOM 3867 C C . LEU B 1 208 ? -11.312 27.312 -3.338 1 71.44 208 LEU B C 1
ATOM 3869 O O . LEU B 1 208 ? -12.141 26.422 -3.555 1 71.44 208 LEU B O 1
ATOM 3873 N N . ASP B 1 209 ? -10.195 27.406 -3.916 1 64.44 209 ASP B N 1
ATOM 3874 C CA . ASP B 1 209 ? -9.75 26.25 -4.672 1 64.44 209 ASP B CA 1
ATOM 3875 C C . ASP B 1 209 ? -9.508 25.047 -3.748 1 64.44 209 ASP B C 1
ATOM 3877 O O . ASP B 1 209 ? -9.859 23.922 -4.082 1 64.44 209 ASP B O 1
ATOM 3881 N N . LEU B 1 210 ? -8.883 25.359 -2.654 1 62.5 210 LEU B N 1
ATOM 3882 C CA . LEU B 1 210 ? -8.578 24.359 -1.646 1 62.5 210 LEU B CA 1
ATOM 3883 C C . LEU B 1 210 ? -8.547 24.969 -0.251 1 62.5 210 LEU B C 1
ATOM 3885 O O . LEU B 1 210 ? -7.855 25.969 -0.022 1 62.5 210 LEU B O 1
ATOM 3889 N N . GLY B 1 211 ? -9.422 24.375 0.661 1 71.81 211 GLY B N 1
ATOM 3890 C CA . GLY B 1 211 ? -9.391 24.938 2 1 71.81 211 GLY B CA 1
ATOM 3891 C C . GLY B 1 211 ? -10.398 24.297 2.941 1 71.81 211 GLY B C 1
ATOM 3892 O O . GLY B 1 211 ? -11.023 23.297 2.602 1 71.81 211 GLY B O 1
ATOM 3893 N N . LEU B 1 212 ? -10.367 24.812 4.145 1 72.25 212 LEU B N 1
ATOM 3894 C CA . LEU B 1 212 ? -11.234 24.422 5.246 1 72.25 212 LEU B CA 1
ATOM 3895 C C . LEU B 1 212 ? -12.016 25.625 5.777 1 72.25 212 LEU B C 1
ATOM 3897 O O . LEU B 1 212 ? -11.445 26.688 5.98 1 72.25 212 LEU B O 1
ATOM 3901 N N . ILE B 1 213 ? -13.273 25.375 5.789 1 80.81 213 ILE B N 1
ATOM 3902 C CA . ILE B 1 213 ? -14.117 26.375 6.445 1 80.81 213 ILE B CA 1
ATOM 3903 C C . ILE B 1 213 ? -14.602 25.828 7.789 1 80.81 213 ILE B C 1
ATOM 3905 O O . ILE B 1 213 ? -15.273 24.797 7.848 1 80.81 213 ILE B O 1
ATOM 3909 N N . LYS B 1 214 ? -14.18 26.422 8.859 1 81.69 214 LYS B N 1
ATOM 3910 C CA . LYS B 1 214 ? -14.727 26.109 10.18 1 81.69 214 LYS B CA 1
ATOM 3911 C C . LYS B 1 214 ? -15.883 27.062 10.523 1 81.69 214 LYS B C 1
ATOM 3913 O O . LYS B 1 214 ? -15.758 28.281 10.375 1 81.69 214 LYS B O 1
ATOM 3918 N N . VAL B 1 215 ? -16.984 26.484 10.82 1 84.88 215 VAL B N 1
ATOM 3919 C CA . VAL B 1 215 ? -18.188 27.234 11.195 1 84.88 215 VAL B CA 1
ATOM 3920 C C . VAL B 1 215 ? -18.562 26.906 12.648 1 84.88 215 VAL B C 1
ATOM 3922 O O . VAL B 1 215 ? -18.797 25.75 12.992 1 84.88 215 VAL B O 1
ATOM 3925 N N . ASN B 1 216 ? -18.578 27.906 13.539 1 88.06 216 ASN B N 1
ATOM 3926 C CA . ASN B 1 216 ? -18.891 27.688 14.945 1 88.06 216 ASN B CA 1
ATOM 3927 C C . ASN B 1 216 ? -20.094 28.516 15.383 1 88.06 216 ASN B C 1
ATOM 3929 O O . ASN B 1 216 ? -20.141 29.734 15.164 1 88.06 216 ASN B O 1
ATOM 3933 N N . PHE B 1 217 ? -21.188 27.875 15.805 1 83.56 217 PHE B N 1
ATOM 3934 C CA . PHE B 1 217 ? -22.297 28.438 16.578 1 83.56 217 PHE B CA 1
ATOM 3935 C C . PHE B 1 217 ? -22.234 27.984 18.016 1 83.56 217 PHE B C 1
ATOM 3937 O O . PHE B 1 217 ? -21.438 27.109 18.375 1 83.56 217 PHE B O 1
ATOM 3944 N N . ASP B 1 218 ? -22.953 28.609 18.938 1 82.44 218 ASP B N 1
ATOM 3945 C CA . ASP B 1 218 ? -22.922 28.375 20.375 1 82.44 218 ASP B CA 1
ATOM 3946 C C . ASP B 1 218 ? -22.625 26.922 20.688 1 82.44 218 ASP B C 1
ATOM 3948 O O . ASP B 1 218 ? -21.625 26.609 21.359 1 82.44 218 ASP B O 1
ATOM 3952 N N . LYS B 1 219 ? -23.297 25.984 20.312 1 81.25 219 LYS B N 1
ATOM 3953 C CA . LYS B 1 219 ? -23.078 24.578 20.656 1 81.25 219 LYS B CA 1
ATOM 3954 C C . LYS B 1 219 ? -22.891 23.734 19.391 1 81.25 219 LYS B C 1
ATOM 3956 O O . LYS B 1 219 ? -23.062 22.516 19.438 1 81.25 219 LYS B O 1
ATOM 3961 N N . LEU B 1 220 ? -22.5 24.359 18.312 1 83.44 220 LEU B N 1
ATOM 3962 C CA . LEU B 1 220 ? -22.344 23.703 17.031 1 83.44 220 LEU B CA 1
ATOM 3963 C C . LEU B 1 220 ? -21 24.062 16.406 1 83.44 220 LEU B C 1
ATOM 3965 O O . LEU B 1 220 ? -20.688 25.25 16.219 1 83.44 220 LEU B O 1
ATOM 3969 N N . ASN B 1 221 ? -20.172 23.031 16.234 1 86.62 221 ASN B N 1
ATOM 3970 C CA . ASN B 1 221 ? -18.906 23.188 15.516 1 86.62 221 ASN B CA 1
ATOM 3971 C C . ASN B 1 221 ? -18.891 22.375 14.227 1 86.62 221 ASN B C 1
ATOM 3973 O O . ASN B 1 221 ? -19.016 21.156 14.266 1 86.62 221 ASN B O 1
ATOM 3977 N N . CYS B 1 222 ? -18.703 23.125 13.133 1 82.06 222 CYS B N 1
ATOM 3978 C CA . CYS B 1 222 ? -18.719 22.453 11.844 1 82.06 222 CYS B CA 1
ATOM 3979 C C . CYS B 1 222 ? -17.453 22.734 11.062 1 82.06 222 CYS B C 1
ATOM 3981 O O . CYS B 1 222 ? -16.844 23.797 11.219 1 82.06 222 CYS B O 1
ATOM 3983 N N . SER B 1 223 ? -17.047 21.781 10.297 1 82.44 223 SER B N 1
ATOM 3984 C CA . SER B 1 223 ? -15.945 21.891 9.352 1 82.44 223 SER B CA 1
ATOM 3985 C C . SER B 1 223 ? -16.375 21.453 7.953 1 82.44 223 SER B C 1
ATOM 3987 O O . SER B 1 223 ? -17.031 20.438 7.793 1 82.44 223 SER B O 1
ATOM 3989 N N . ILE B 1 224 ? -16.047 22.391 6.953 1 79.38 224 ILE B N 1
ATOM 3990 C CA . ILE B 1 224 ? -16.297 22.094 5.547 1 79.38 224 ILE B CA 1
ATOM 3991 C C . ILE B 1 224 ? -14.984 22.062 4.781 1 79.38 224 ILE B C 1
ATOM 3993 O O . ILE B 1 224 ? -14.219 23.031 4.793 1 79.38 224 ILE B O 1
ATOM 3997 N N . VAL B 1 225 ? -14.711 21 4.234 1 70.88 225 VAL B N 1
ATOM 3998 C CA . VAL B 1 225 ? -13.555 20.891 3.35 1 70.88 225 VAL B CA 1
ATOM 3999 C C . VAL B 1 225 ? -13.961 21.266 1.925 1 70.88 225 VAL B C 1
ATOM 4001 O O . VAL B 1 225 ? -14.938 20.734 1.391 1 70.88 225 VAL B O 1
ATOM 4004 N N . VAL B 1 226 ? -13.227 22.328 1.374 1 68.56 226 VAL B N 1
ATOM 4005 C CA . VAL B 1 226 ? -13.477 22.812 0.017 1 68.56 226 VAL B CA 1
ATOM 4006 C C . VAL B 1 226 ? -12.328 22.391 -0.896 1 68.56 226 VAL B C 1
ATOM 4008 O O . VAL B 1 226 ? -11.156 22.547 -0.532 1 68.56 226 VAL B O 1
ATOM 4011 N N . GLN B 1 227 ? -12.719 21.781 -1.965 1 62.88 227 GLN B N 1
ATOM 4012 C CA . GLN B 1 227 ? -11.789 21.453 -3.041 1 62.88 227 GLN B CA 1
ATOM 4013 C C . GLN B 1 227 ? -12.367 21.812 -4.402 1 62.88 227 GLN B C 1
ATOM 4015 O O . GLN B 1 227 ? -13.484 21.422 -4.738 1 62.88 227 GLN B O 1
ATOM 4020 N N . ASN B 1 228 ? -11.57 22.594 -5.219 1 62.12 228 ASN B N 1
ATOM 4021 C CA . ASN B 1 228 ? -12.008 23.062 -6.535 1 62.12 228 ASN B CA 1
ATOM 4022 C C . ASN B 1 228 ? -13.359 23.766 -6.457 1 62.12 228 ASN B C 1
ATOM 4024 O O . ASN B 1 228 ? -14.266 23.469 -7.242 1 62.12 228 ASN B O 1
ATOM 4028 N N . LYS B 1 229 ? -13.531 24.5 -5.523 1 66.75 229 LYS B N 1
ATOM 4029 C CA . LYS B 1 229 ? -14.68 25.375 -5.332 1 66.75 229 LYS B CA 1
ATOM 4030 C C . LYS B 1 229 ? -15.93 24.578 -4.992 1 66.75 229 LYS B C 1
ATOM 4032 O O . LYS B 1 229 ? -17.047 25.078 -5.145 1 66.75 229 LYS B O 1
ATOM 4037 N N . ASP B 1 230 ? -15.695 23.312 -4.516 1 68.31 230 ASP B N 1
ATOM 4038 C CA . ASP B 1 230 ? -16.781 22.438 -4.109 1 68.31 230 ASP B CA 1
ATOM 4039 C C . ASP B 1 230 ? -16.594 21.953 -2.672 1 68.31 230 ASP B C 1
ATOM 4041 O O . ASP B 1 230 ? -15.469 21.672 -2.25 1 68.31 230 ASP B O 1
ATOM 4045 N N . MET B 1 231 ? -17.766 21.797 -1.993 1 70.44 231 MET B N 1
ATOM 4046 C CA . MET B 1 231 ? -17.734 21.188 -0.664 1 70.44 231 MET B CA 1
ATOM 4047 C C . MET B 1 231 ? -17.547 19.688 -0.756 1 70.44 231 MET B C 1
ATOM 4049 O O . MET B 1 231 ? -18.391 18.984 -1.325 1 70.44 231 MET B O 1
ATOM 4053 N N . LYS B 1 232 ? -16.5 19.203 -0.29 1 64.44 232 LYS B N 1
ATOM 4054 C CA . LYS B 1 232 ? -16.203 17.781 -0.425 1 64.44 232 LYS B CA 1
ATOM 4055 C C . LYS B 1 232 ? -16.594 17.016 0.834 1 64.44 232 LYS B C 1
ATOM 4057 O O . LYS B 1 232 ? -16.938 15.836 0.766 1 64.44 232 LYS B O 1
ATOM 4062 N N . LYS B 1 233 ? -16.484 17.734 1.993 1 68.44 233 LYS B N 1
ATOM 4063 C CA . LYS B 1 233 ? -16.797 17.125 3.291 1 68.44 233 LYS B CA 1
ATOM 4064 C C . LYS B 1 233 ? -17.297 18.172 4.273 1 68.44 233 LYS B C 1
ATOM 4066 O O . LYS B 1 233 ? -16.844 19.312 4.273 1 68.44 233 LYS B O 1
ATOM 4071 N N . ALA B 1 234 ? -18.312 17.781 4.961 1 73.88 234 ALA B N 1
ATOM 4072 C CA . ALA B 1 234 ? -18.812 18.609 6.059 1 73.88 234 ALA B CA 1
ATOM 4073 C C . ALA B 1 234 ? -19.016 17.781 7.324 1 73.88 234 ALA B C 1
ATOM 4075 O O . ALA B 1 234 ? -19.547 16.672 7.266 1 73.88 234 ALA B O 1
ATOM 4076 N N . VAL B 1 235 ? -18.531 18.219 8.406 1 80.31 235 VAL B N 1
ATOM 4077 C CA . VAL B 1 235 ? -18.688 17.578 9.711 1 80.31 235 VAL B CA 1
ATOM 4078 C C . VAL B 1 235 ? -19.125 18.609 10.742 1 80.31 235 VAL B C 1
ATOM 4080 O O . VAL B 1 235 ? -18.531 19.688 10.836 1 80.31 235 VAL B O 1
ATOM 4083 N N . CYS B 1 236 ? -20.188 18.234 11.461 1 81.44 236 CYS B N 1
ATOM 4084 C CA . CYS B 1 236 ? -20.609 19.109 12.555 1 81.44 236 CYS B CA 1
ATOM 4085 C C . CYS B 1 236 ? -20.641 18.344 13.875 1 81.44 236 CYS B C 1
ATOM 4087 O O . CYS B 1 236 ? -21.016 17.156 13.898 1 81.44 236 CYS B O 1
ATOM 4089 N N . ARG B 1 237 ? -20.234 19.016 14.844 1 81.94 237 ARG B N 1
ATOM 4090 C CA . ARG B 1 237 ? -20.281 18.484 16.203 1 81.94 237 ARG B CA 1
ATOM 4091 C C . ARG B 1 237 ? -21.141 19.375 17.109 1 81.94 237 ARG B C 1
ATOM 4093 O O . ARG B 1 237 ? -20.984 20.594 17.109 1 81.94 237 ARG B O 1
ATOM 4100 N N . SER B 1 238 ? -22.203 18.797 17.703 1 79 238 SER B N 1
ATOM 4101 C CA . SER B 1 238 ? -23.078 19.5 18.656 1 79 238 SER B CA 1
ATOM 4102 C C . SER B 1 238 ? -23.453 18.594 19.812 1 79 238 SER B C 1
ATOM 4104 O O . SER B 1 238 ? -24 17.5 19.609 1 79 238 SER B O 1
ATOM 4106 N N . ASP B 1 239 ? -23.281 19.172 21.141 1 74.06 239 ASP B N 1
ATOM 4107 C CA . ASP B 1 239 ? -23.719 18.5 22.359 1 74.06 239 ASP B CA 1
ATOM 4108 C C . ASP B 1 239 ? -23.344 17.016 22.328 1 74.06 239 ASP B C 1
ATOM 4110 O O . ASP B 1 239 ? -24.172 16.156 22.641 1 74.06 239 ASP B O 1
ATOM 4114 N N . GLY B 1 240 ? -22.047 16.656 21.812 1 70.62 240 GLY B N 1
ATOM 4115 C CA . GLY B 1 240 ? -21.547 15.289 21.828 1 70.62 240 GLY B CA 1
ATOM 4116 C C . GLY B 1 240 ? -21.969 14.5 20.594 1 70.62 240 GLY B C 1
ATOM 4117 O O . GLY B 1 240 ? -21.562 13.344 20.438 1 70.62 240 GLY B O 1
ATOM 4118 N N . ASN B 1 241 ? -22.781 15.07 19.734 1 75 241 ASN B N 1
ATOM 4119 C CA . ASN B 1 241 ? -23.203 14.406 18.5 1 75 241 ASN B CA 1
ATOM 4120 C C . ASN B 1 241 ? -22.375 14.867 17.312 1 75 241 ASN B C 1
ATOM 4122 O O . ASN B 1 241 ? -22.031 16.047 17.203 1 75 241 ASN B O 1
ATOM 4126 N N . VAL B 1 242 ? -21.984 13.906 16.453 1 79.25 242 VAL B N 1
ATOM 4127 C CA . VAL B 1 242 ? -21.266 14.203 15.227 1 79.25 242 VAL B CA 1
ATOM 4128 C C . VAL B 1 242 ? -22.156 13.906 14.023 1 79.25 242 VAL B C 1
ATOM 4130 O O . VAL B 1 242 ? -22.75 12.828 13.93 1 79.25 242 VAL B O 1
ATOM 4133 N N . LYS B 1 243 ? -22.359 14.938 13.203 1 76.75 243 LYS B N 1
ATOM 4134 C CA . LYS B 1 243 ? -23.094 14.789 11.953 1 76.75 243 LYS B CA 1
ATOM 4135 C C . LYS B 1 243 ? -22.203 15.047 10.75 1 76.75 243 LYS B C 1
ATOM 4137 O O . LYS B 1 243 ? -21.328 15.898 10.797 1 76.75 243 LYS B O 1
ATOM 4142 N N . ILE B 1 244 ? -22.344 14.297 9.719 1 75.38 244 ILE B N 1
ATOM 4143 C CA . ILE B 1 244 ? -21.5 14.422 8.531 1 75.38 244 ILE B CA 1
ATOM 4144 C C . ILE B 1 244 ? -22.375 14.641 7.301 1 75.38 244 ILE B C 1
ATOM 4146 O O . ILE B 1 244 ? -23.562 14.32 7.312 1 75.38 244 ILE B O 1
ATOM 4150 N N . GLY B 1 245 ? -21.812 15.242 6.273 1 68.19 245 GLY B N 1
ATOM 4151 C CA . GLY B 1 245 ? -22.469 15.352 4.984 1 68.19 245 GLY B CA 1
ATOM 4152 C C . GLY B 1 245 ? -23.703 16.234 5.016 1 68.19 245 GLY B C 1
ATOM 4153 O O . GLY B 1 245 ? -23.641 17.375 5.488 1 68.19 245 GLY B O 1
ATOM 4154 N N . PHE B 1 246 ? -24.703 15.602 4.52 1 68.94 246 PHE B N 1
ATOM 4155 C CA . PHE B 1 246 ? -25.953 16.344 4.398 1 68.94 246 PHE B CA 1
ATOM 4156 C C . PHE B 1 246 ? -26.438 16.812 5.766 1 68.94 246 PHE B C 1
ATOM 4158 O O . PHE B 1 246 ? -26.875 17.953 5.918 1 68.94 246 PHE B O 1
ATOM 4165 N N . GLU B 1 247 ? -26.453 15.969 6.727 1 77.31 247 GLU B N 1
ATOM 4166 C CA . GLU B 1 247 ? -26.922 16.344 8.055 1 77.31 247 GLU B CA 1
ATOM 4167 C C . GLU B 1 247 ? -26.078 17.469 8.641 1 77.31 247 GLU B C 1
ATOM 4169 O O . GLU B 1 247 ? -26.609 18.391 9.273 1 77.31 247 GLU B O 1
ATOM 4174 N N . ALA B 1 248 ? -24.828 17.297 8.445 1 80.69 248 ALA B N 1
ATOM 4175 C CA . ALA B 1 248 ? -23.953 18.359 8.914 1 80.69 248 ALA B CA 1
ATOM 4176 C C . ALA B 1 248 ? -24.328 19.688 8.258 1 80.69 248 ALA B C 1
ATOM 4178 O O . ALA B 1 248 ? -24.438 20.719 8.938 1 80.69 248 ALA B O 1
ATOM 4179 N N . LEU B 1 249 ? -24.5 19.609 6.941 1 78.31 249 LEU B N 1
ATOM 4180 C CA . LEU B 1 249 ? -24.828 20.828 6.215 1 78.31 249 LEU B CA 1
ATOM 4181 C C . LEU B 1 249 ? -26.172 21.391 6.668 1 78.31 249 LEU B C 1
ATOM 4183 O O . LEU B 1 249 ? -26.344 22.609 6.773 1 78.31 249 LEU B O 1
ATOM 4187 N N . SER B 1 250 ? -27.078 20.531 6.914 1 77.31 250 SER B N 1
ATOM 4188 C CA . SER B 1 250 ? -28.375 20.953 7.418 1 77.31 250 SER B CA 1
ATOM 4189 C C . SER B 1 250 ? -28.25 21.656 8.766 1 77.31 250 SER B C 1
ATOM 4191 O O . SER B 1 250 ? -28.953 22.641 9.031 1 77.31 250 SER B O 1
ATOM 4193 N N . MET B 1 251 ? -27.359 21.094 9.562 1 83.44 251 MET B N 1
ATOM 4194 C CA . MET B 1 251 ? -27.156 21.734 10.859 1 83.44 251 MET B CA 1
ATOM 4195 C C . MET B 1 251 ? -26.641 23.156 10.68 1 83.44 251 MET B C 1
ATOM 4197 O O . MET B 1 251 ? -27.047 24.062 11.406 1 83.44 251 MET B O 1
ATOM 4201 N N . ILE B 1 252 ? -25.844 23.25 9.727 1 81.25 252 ILE B N 1
ATOM 4202 C CA . ILE B 1 252 ? -25.297 24.562 9.445 1 81.25 252 ILE B CA 1
ATOM 4203 C C . ILE B 1 252 ? -26.391 25.5 8.961 1 81.25 252 ILE B C 1
ATOM 4205 O O . ILE B 1 252 ? -26.5 26.641 9.422 1 81.25 252 ILE B O 1
ATOM 4209 N N . ILE B 1 253 ? -27.203 25 8.07 1 76.69 253 ILE B N 1
ATOM 4210 C CA . ILE B 1 253 ? -28.281 25.797 7.484 1 76.69 253 ILE B CA 1
ATOM 4211 C C . ILE B 1 253 ? -29.281 26.188 8.562 1 76.69 253 ILE B C 1
ATOM 4213 O O . ILE B 1 253 ? -29.844 27.297 8.539 1 76.69 253 ILE B O 1
ATOM 4217 N N . SER B 1 254 ? -29.484 25.438 9.609 1 78.5 254 SER B N 1
ATOM 4218 C CA . SER B 1 254 ? -30.5 25.656 10.641 1 78.5 254 SER B CA 1
ATOM 4219 C C . SER B 1 254 ? -29.922 26.422 11.828 1 78.5 254 SER B C 1
ATOM 4221 O O . SER B 1 254 ? -30.625 26.688 12.805 1 78.5 254 SER B O 1
ATOM 4223 N N . ALA B 1 255 ? -28.656 26.422 11.773 1 83.06 255 ALA B N 1
ATOM 4224 C CA . ALA B 1 255 ? -28.031 27.109 12.906 1 83.06 255 ALA B CA 1
ATOM 4225 C C . ALA B 1 255 ? -28.625 28.484 13.125 1 83.06 255 ALA B C 1
ATOM 4227 O O . ALA B 1 255 ? -29.078 29.125 12.172 1 83.06 255 ALA B O 1
ATOM 4228 N N . LYS B 1 256 ? -28.844 28.844 14.336 1 79.62 256 LYS B N 1
ATOM 4229 C CA . LYS B 1 256 ? -29.375 30.141 14.727 1 79.62 256 LYS B CA 1
ATOM 4230 C C . LYS B 1 256 ? -28.406 30.891 15.641 1 79.62 256 LYS B C 1
ATOM 4232 O O . LYS B 1 256 ? -27.484 30.281 16.203 1 79.62 256 LYS B O 1
ATOM 4237 N N . GLY B 1 257 ? -28.625 32.156 15.727 1 85.5 257 GLY B N 1
ATOM 4238 C CA . GLY B 1 257 ? -27.797 32.969 16.609 1 85.5 257 GLY B CA 1
ATOM 4239 C C . GLY B 1 257 ? -26.5 33.406 15.969 1 85.5 257 GLY B C 1
ATOM 4240 O O . GLY B 1 257 ? -26.391 33.438 14.742 1 85.5 257 GLY B O 1
ATOM 4241 N N . GLN B 1 258 ? -25.609 33.812 16.828 1 90.12 258 GLN B N 1
ATOM 4242 C CA . GLN B 1 258 ? -24.312 34.312 16.375 1 90.12 258 GLN B CA 1
ATOM 4243 C C . GLN B 1 258 ? -23.328 33.156 16.172 1 90.12 258 GLN B C 1
ATOM 4245 O O . GLN B 1 258 ? -23.344 32.188 16.922 1 90.12 258 GLN B O 1
ATOM 4250 N N . GLY B 1 259 ? -22.672 33.25 15.094 1 86.81 259 GLY B N 1
ATOM 4251 C CA . GLY B 1 259 ? -21.625 32.281 14.812 1 86.81 259 GLY B CA 1
ATOM 4252 C C . GLY B 1 259 ? -20.344 32.906 14.289 1 86.81 259 GLY B C 1
ATOM 4253 O O . GLY B 1 259 ? -20.25 34.125 14.18 1 86.81 259 GLY B O 1
ATOM 4254 N N . LYS B 1 260 ? -19.406 31.969 14.078 1 91.19 260 LYS B N 1
ATOM 4255 C CA . LYS B 1 260 ? -18.094 32.344 13.57 1 91.19 260 LYS B CA 1
ATOM 4256 C C . LYS B 1 260 ? -17.625 31.391 12.484 1 91.19 260 LYS B C 1
ATOM 4258 O O . LYS B 1 260 ? -17.828 30.172 12.594 1 91.19 260 LYS B O 1
ATOM 4263 N N . ILE B 1 261 ? -17.141 31.969 11.398 1 87.19 261 ILE B N 1
ATOM 4264 C CA . ILE B 1 261 ? -16.516 31.156 10.359 1 87.19 261 ILE B CA 1
ATOM 4265 C C . ILE B 1 261 ? -15.023 31.469 10.281 1 87.19 261 ILE B C 1
ATOM 4267 O O . ILE B 1 261 ? -14.617 32.625 10.414 1 87.19 261 ILE B O 1
ATOM 4271 N N . GLU B 1 262 ? -14.266 30.484 10.188 1 82.69 262 GLU B N 1
ATOM 4272 C CA . GLU B 1 262 ? -12.836 30.531 9.883 1 82.69 262 GLU B CA 1
ATOM 4273 C C . GLU B 1 262 ? -12.516 29.766 8.602 1 82.69 262 GLU B C 1
ATOM 4275 O O . GLU B 1 262 ? -12.961 28.641 8.422 1 82.69 262 GLU B O 1
ATOM 4280 N N . VAL B 1 263 ? -11.953 30.5 7.703 1 78.06 263 VAL B N 1
ATOM 4281 C CA . VAL B 1 263 ? -11.586 29.891 6.426 1 78.06 263 VAL B CA 1
ATOM 4282 C C . VAL B 1 263 ? -10.078 29.656 6.371 1 78.06 263 VAL B C 1
ATOM 4284 O O . VAL B 1 263 ? -9.297 30.578 6.633 1 78.06 263 VAL B O 1
ATOM 4287 N N . TYR B 1 264 ? -9.805 28.5 6.156 1 68.5 264 TYR B N 1
ATOM 4288 C CA . TYR B 1 264 ? -8.422 28.109 5.922 1 68.5 264 TYR B CA 1
ATOM 4289 C C . TYR B 1 264 ? -8.195 27.766 4.453 1 68.5 264 TYR B C 1
ATOM 4291 O O . TYR B 1 264 ? -8.609 26.719 3.982 1 68.5 264 TYR B O 1
ATOM 4299 N N . ALA B 1 265 ? -7.738 28.828 3.713 1 63.38 265 ALA B N 1
ATOM 4300 C CA . ALA B 1 265 ? -7.445 28.641 2.295 1 63.38 265 ALA B CA 1
ATOM 4301 C C . ALA B 1 265 ? -6.027 28.109 2.096 1 63.38 265 ALA B C 1
ATOM 4303 O O . ALA B 1 265 ? -5.078 28.625 2.701 1 63.38 265 ALA B O 1
ATOM 4304 N N . ILE B 1 266 ? -5.984 26.938 1.546 1 55.06 266 ILE B N 1
ATOM 4305 C CA . ILE B 1 266 ? -4.66 26.438 1.222 1 55.06 266 ILE B CA 1
ATOM 4306 C C . ILE B 1 266 ? -4.32 26.75 -0.23 1 55.06 266 ILE B C 1
ATOM 4308 O O . ILE B 1 266 ? -5.02 26.328 -1.15 1 55.06 266 ILE B O 1
ATOM 4312 N N . LYS B 1 267 ? -3.594 27.812 -0.326 1 48.72 267 LYS B N 1
ATOM 4313 C CA . LYS B 1 267 ? -3.055 28.156 -1.642 1 48.72 267 LYS B CA 1
ATOM 4314 C C . LYS B 1 267 ? -1.768 27.375 -1.918 1 48.72 267 LYS B C 1
ATOM 4316 O O . LYS B 1 267 ? -0.887 27.297 -1.059 1 48.72 267 LYS B O 1
ATOM 4321 N N . ILE B 1 268 ? -1.921 26.594 -2.986 1 46.06 268 ILE B N 1
ATOM 4322 C CA . ILE B 1 268 ? -0.683 25.938 -3.4 1 46.06 268 ILE B CA 1
ATOM 4323 C C . ILE B 1 268 ? 0.485 26.906 -3.254 1 46.06 268 ILE B C 1
ATOM 4325 O O . ILE B 1 268 ? 1.589 26.516 -2.873 1 46.06 268 ILE B O 1
ATOM 4329 N N . GLU B 1 269 ? 0.114 28.25 -3.543 1 42.66 269 GLU B N 1
ATOM 4330 C CA . GLU B 1 269 ? 1.127 29.297 -3.387 1 42.66 269 GLU B CA 1
ATOM 4331 C C . GLU B 1 269 ? 1.571 29.422 -1.933 1 42.66 269 GLU B C 1
ATOM 4333 O O . GLU B 1 269 ? 2.744 29.688 -1.657 1 42.66 269 GLU B O 1
ATOM 4338 N N . ASP B 1 270 ? 0.722 29.266 -1.056 1 46.84 270 ASP B N 1
ATOM 4339 C CA . ASP B 1 270 ? 1.069 29.391 0.355 1 46.84 270 ASP B CA 1
ATOM 4340 C C . ASP B 1 270 ? 1.988 28.266 0.803 1 46.84 270 ASP B C 1
ATOM 4342 O O . ASP B 1 270 ? 2.887 28.469 1.622 1 46.84 270 ASP B O 1
ATOM 4346 N N . ILE B 1 271 ? 1.651 27.109 0.266 1 44.97 271 ILE B N 1
ATOM 4347 C CA . ILE B 1 271 ? 2.541 25.984 0.531 1 44.97 271 ILE B CA 1
ATOM 4348 C C . ILE B 1 271 ? 3.932 26.281 -0.024 1 44.97 271 ILE B C 1
ATOM 4350 O O . ILE B 1 271 ? 4.938 26.062 0.651 1 44.97 271 ILE B O 1
ATOM 4354 N N . ILE B 1 272 ? 3.725 26.797 -1.201 1 40.25 272 ILE B N 1
ATOM 4355 C CA . ILE B 1 272 ? 4.973 27.25 -1.809 1 40.25 272 ILE B CA 1
ATOM 4356 C C . ILE B 1 272 ? 5.602 28.344 -0.946 1 40.25 272 ILE B C 1
ATOM 4358 O O . ILE B 1 272 ? 6.809 28.312 -0.683 1 40.25 272 ILE B O 1
ATOM 4362 N N . ASP B 1 273 ? 4.832 29.297 -0.517 1 41.81 273 ASP B N 1
ATOM 4363 C CA . ASP B 1 273 ? 5.332 30.391 0.312 1 41.81 273 ASP B CA 1
ATOM 4364 C C . ASP B 1 273 ? 5.906 29.859 1.626 1 41.81 273 ASP B C 1
ATOM 4366 O O . ASP B 1 273 ? 6.926 30.359 2.109 1 41.81 273 ASP B O 1
ATOM 4370 N N . THR B 1 274 ? 5.191 28.922 2.174 1 43.44 274 THR B N 1
ATOM 4371 C CA . THR B 1 274 ? 5.719 28.297 3.387 1 43.44 274 THR B CA 1
ATOM 4372 C C . THR B 1 274 ? 7.09 27.688 3.125 1 43.44 274 THR B C 1
ATOM 4374 O O . THR B 1 274 ? 8 27.812 3.945 1 43.44 274 THR B O 1
ATOM 4377 N N . LEU B 1 275 ? 7.102 27.062 2.029 1 42 275 LEU B N 1
ATOM 4378 C CA . LEU B 1 275 ? 8.391 26.531 1.604 1 42 275 LEU B CA 1
ATOM 4379 C C . LEU B 1 275 ? 9.406 27.641 1.414 1 42 275 LEU B C 1
ATOM 4381 O O . LEU B 1 275 ? 10.57 27.516 1.81 1 42 275 LEU B O 1
ATOM 4385 N N . TYR B 1 276 ? 8.734 28.719 0.918 1 38.81 276 TYR B N 1
ATOM 4386 C CA . TYR B 1 276 ? 9.609 29.875 0.756 1 38.81 276 TYR B CA 1
ATOM 4387 C C . TYR B 1 276 ? 10 30.469 2.109 1 38.81 276 TYR B C 1
ATOM 4389 O O . TYR B 1 276 ? 11.133 30.922 2.291 1 38.81 276 TYR B O 1
ATOM 4397 N N . ALA B 1 277 ? 9.117 30.453 2.965 1 41.91 277 ALA B N 1
ATOM 4398 C CA . ALA B 1 277 ? 9.383 31.016 4.289 1 41.91 277 ALA B CA 1
ATOM 4399 C C . ALA B 1 277 ? 10.367 30.141 5.062 1 41.91 277 ALA B C 1
ATOM 4401 O O . ALA B 1 277 ? 11.086 30.641 5.934 1 41.91 277 ALA B O 1
ATOM 4402 N N . LEU B 1 278 ? 10.312 28.922 4.723 1 40.28 278 LEU B N 1
ATOM 4403 C CA . LEU B 1 278 ? 11.266 28.016 5.355 1 40.28 278 LEU B CA 1
ATOM 4404 C C . LEU B 1 278 ? 12.641 28.125 4.703 1 40.28 278 LEU B C 1
ATOM 4406 O O . LEU B 1 278 ? 13.648 27.734 5.297 1 40.28 278 LEU B O 1
ATOM 4410 N N . ALA B 1 279 ? 12.516 28.531 3.529 1 39.5 279 ALA B N 1
ATOM 4411 C CA . ALA B 1 279 ? 13.781 28.797 2.848 1 39.5 279 ALA B CA 1
ATOM 4412 C C . ALA B 1 279 ? 14.43 30.078 3.375 1 39.5 279 ALA B C 1
ATOM 4414 O O . ALA B 1 279 ? 15.656 30.141 3.504 1 39.5 279 ALA B O 1
#

Radius of gyration: 26.3 Å; Cα contacts (8 Å, |Δi|>4): 1276; chains: 2; bounding box: 65×80×57 Å

Foldseek 3Di:
DDKDKDKFQFQLLVVVVCLQDVVNLQVLLVFKAFAWFAQPVVRDTDGDPRRVVRDDDAFKTWIWGWADAPPDDTDIFIWIKGDQPDDLFWGKIWIAGPVRQKTKMKIWGWDDPDLGMIIIMIDMDIHGNDDPVRVVSVVDPPPSRVCSVVVGVVCCSPPVCCVPCVVVRCQLQPQVPPLPDLPQFFPDKDKDWLVVVVVVVLVVLQVAQFKWKWKDDPQKTKIFTHHHSDTPKMWIDGPRDIDIDPVRVVCSNPDGDMMMMTIRRDRPSSVSSSVSNND/DDKDKDKFQFFLVVVVVCLQDVVNLQVLLVFKAFAWFQQPVVRDTDGDPRNVVRDDDAFKTWIWGWFDFPDDDTDIFIWIKGDQPDDPFWGKIWIAGPVRQKTKMKIWGWDDPDGGMIIIMIDMDIHGHDDPVSVVVVRDGPVSGCCSVVVGVVCCSVPVCCVPCVVVRCVRRPPPPPPPDLPQFFPDKDKDWLVVVVVVVLVVLQVAQWKWKWKDDPFKTKIFTHHHSDTPKMWMGGPRDIDIDPVRVVCSNPDGDMMMMTIRGDDPVSVVVVVVVVD

Sequence (558 aa):
MYSTELVINAPTFFVRKILMDPMFVSGTSGHIAILKFKDKQKNEYLAGDKIRELSAPTDEFIALYILLKTNKDFKYEEGIFKGPEITVQSIKYYGKTDDGKLEFTIEFMPKNLGNTQTRLYVATNVKYNDSLLDKILGRSAVDFAKHIVEDHFATYARIYFPALYGDVIKNLTSTDRTSQGLMIVPSFEFTGDASSILSKINEIISQLDLGLIKVNFDKLNCSIVVQNKDMKKAVCRSDGNVKIGFEALSMIISAKGQGKIEVYAIKIEDIIDTLYALAMYSTELVINAPTFFVRKILMDPMFVSGTSGHIAILKFKDKQKNEYLAGDKIRELSAPTDEFIALYILLKTNKDFKYEEGIFKGPEITVQSIKYYGKTDDGKLEFTIEFMPKNLGNTQTRLYVATNVKYNDSLLDKILGRSAVDFAKHIVEDHFATYARIYFPALYGDVIKNLTSTDRTSQGLMIVPSFEFTGDASSILSKINEIISQLDLGLIKVNFDKLNCSIVVQNKDMKKAVCRSDGNVKIGFEALSMIISAKGQGKIEVYAIKIEDIIDTLYALA

pLDDT: mean 78.7, std 16.86, range [28.8, 97.81]

Organism: Sulfurisphaera tokodaii (strain DSM 16993 / JCM 10545 / NBRC 100140 / 7) (NCBI:txid273063)

Nearest PDB structures (foldseek):
  4xrt-assembly1_A  TM=3.291E-01  e=2.715E-05  Streptomyces steffisburgensis
  3nqn-assembly1_B  TM=5.809E-01  e=7.605E-03  Deinococcus radiodurans
  5im6-assembly1_U  TM=5.548E-01  e=8.512E-03  Deinococcus radiodurans R1 = ATCC 13939 = DSM 20539
  3nqn-assembly1_A  TM=5.111E-01  e=6.794E-03  Deinococcus radiodurans
  5ygv-assembly1_A  TM=4.958E-01  e=1.785E-01  Arabidopsis thaliana

Secondary structure (DSSP, 8-state):
-EEEEEEESS-HHHHHHHHT-HHHHHHHHSSEEEEEEEETTTTEEE-GGGGGG--S--SEEEEEEEEE-STT-EEEEEEEEEEEEE-SS-EEEEEEETTSSEEEEEEEEEEE-SSS-EEEEEEEEEEE---HHHHHTT--STHHHHIIIIIIIHHIIIIIHHHHHHHHHHHHH-S-S---------SEEEEEEHHHHHHHHHHHHTT-SEEEEEEEETTEEEEEEEETTEEEEEEEEETTEEEEHHHHHHHHHH--SEEEEEEEE--HHHHHHHHHHH-/-EEEEEEESS-HHHHHHHHT-HHHHHHHHSSEEEEEEEETTTTEEE-GGGGGG--S--SEEEEEEEEE-STT-EEEEEEEEEEEEE-SS-EEEEEEETTSSEEEEEEEEEEE-SSS-EEEEEEEEEEE---HHHHHTT-----HHHIIIIIIIHHIIIIIHHHHHHHHHHHHH---TTS-------SEEEEEEHHHHHHHHHHHHTT-SEEEEEEEETTEEEEEEEETTEEEEEEEEETTEEEEHHHHHHHHHH--SEEEEEEEE--HHHHHHHHHHH-

Solvent-accessible surface area (backbone atoms only — not comparable to full-atom values): 27644 Å² total; per-residue (Å²): 113,35,72,51,76,45,77,37,87,30,35,39,42,60,52,49,38,54,65,54,31,54,37,37,49,25,17,41,46,34,30,40,31,52,59,27,43,38,35,75,89,76,70,43,73,28,45,72,75,49,34,49,66,60,85,59,74,59,40,41,29,38,21,38,35,54,39,81,56,71,100,83,48,76,42,77,42,51,22,47,34,36,27,53,46,75,54,94,60,33,41,30,36,38,38,35,32,70,88,62,33,42,35,36,37,42,35,38,31,63,33,73,46,34,51,51,17,16,35,34,36,39,40,21,41,60,48,49,62,59,54,74,66,38,47,70,69,65,47,48,58,54,66,44,45,48,38,40,43,53,26,23,48,46,34,36,56,67,36,41,43,52,74,52,39,42,67,58,43,48,64,48,32,44,32,87,47,62,74,37,16,43,75,76,55,67,73,41,76,49,75,39,44,36,70,55,47,54,54,47,49,56,56,46,36,71,68,28,52,27,28,31,36,36,38,35,36,90,63,35,44,29,9,32,23,30,46,75,43,31,81,76,43,29,30,23,37,40,92,90,42,78,34,53,45,69,58,16,49,50,49,60,73,66,45,67,55,59,30,38,37,32,26,25,63,42,46,71,48,50,50,54,41,34,58,16,23,51,71,113,37,70,51,77,45,79,39,87,29,35,40,70,58,55,48,35,55,68,53,30,56,37,38,52,25,16,42,47,34,31,41,32,52,60,26,42,38,35,74,90,77,71,42,73,29,45,71,73,49,33,48,66,60,84,59,71,61,39,42,29,38,23,38,36,53,39,64,45,46,100,82,50,76,44,78,42,50,22,47,34,34,28,54,48,75,55,96,58,34,38,32,35,38,38,33,31,70,88,63,35,42,34,38,37,43,36,38,32,63,35,73,52,66,71,49,18,15,38,34,37,39,39,20,41,58,50,70,59,62,51,73,64,33,51,72,66,57,30,49,65,58,63,56,42,51,44,39,43,51,27,24,49,46,34,37,57,68,37,42,42,51,73,56,39,42,65,60,36,48,68,72,46,67,76,78,43,70,49,82,10,72,79,71,55,62,73,41,76,48,76,38,44,37,69,57,47,53,54,46,48,56,56,47,35,69,68,26,52,29,30,36,36,37,39,36,36,89,63,35,41,29,41,32,33,28,39,74,37,35,81,54,41,31,37,22,38,38,93,91,40,78,33,53,45,66,58,15,48,47,49,59,72,65,43,64,58,60,29,36,37,34,26,25,58,52,41,72,62,48,56,48,42,48,38,48,70,69,50